Protein AF-D8PXX0-F1 (afdb_monomer_lite)

Secondary structure (DSSP, 8-state):
-----PPP---GGGSTTTTTTSHHHHHHHHHHHTT-HHHHTT-TTS-EEEEEEEETTEEEEPPGGGTTEEETTSEEEEEEE-----SSTT------EEEEEE-TT--HHHHHHHHHHHHHHHHHTTT-SEEEEEETTS--HHHHHT-SEEEEES----TTS--TTSPPPTT--EEEEEEEEEETTEEEEEEEEE-SSGGG-BTTSEEEEE-SSEEEEEE-TT--HHHHHHHHHHHHHHHHHTTT-SEEEEEETTSTTHHHHHHTT-TT--PBPPPP-----PPPEEEEEE-TTSS-EEEEESS-SGGG--TTSEEEEEETT-SSS-EEEEEE-TT--HHHHHHHHHHHHHHHHHHHHTT---TT--EEEEETT---HHHHHHHTTTTS------SS-SEEEEETTEEEEEEE--TTSEETTEE-HHHHHHHHHHHHHHHHTTSS--EEEEEEEEE-SPPPSSEEEEEEEEEEE-SS-EEEEEEEEETTEEEEEEEEEEE-----TTSS-SS--TTSPP----S-GGG---BPPPTTBGGGGTEEEEE-HHHHHTTSTT-TTS-BTTB-----EEEEEEEEES-TT----TTTHHHHHH----THHHH---TT--S---TTEE--EEEEEEEE-SPPPPTT-TTS-SSEEEEEEEEEEEETTEEEEEEEEEE-SS-TT-S---TTTTSS--EEEEEEEEEE-EEHHHHHHHHS-S---

Radius of gyration: 31.05 Å; chains: 1; bounding box: 73×117×64 Å

Foldseek 3Di:
DDDDDDPDDDPCCPDPCVQVLHPVVLVVLLVVLVVQPQNVVPPPVDAAKWKFWQAPLHTHTDDPVCPLEEELQTKMKMKGWHPDDDPDPPDPQTEIEIEIEHRPNYDPSRSVSSVSVSSSVCSNVVVRYWYKYAYPPQGFLVSLVSDLEREYEYDDNPDPPDDPPDDPDLQDWWKKWWDWDDDPQDTHIYIYTDPPALQPFAAQTKMWIRRRQEIEIEAHPNHDPVRVVVVVVVSVVSCVVVVNSHDYYYHYPVDPCNLVVQCVNPPPRDHHYDDDLDQPLDAKWKFWWDCPVVRTDTHTFPPLAPVRDDLQTKMWIAQQSAPRNGAIEIEHHVNYDSVCVVCVVVVVLVVQVVCVVVVRGDSRHMYIYHYPPNDDPVVNCSSVRVRNDPAPPDLWPPFPDDDPQWTKTKDFQAPLQDQAFFGQPLSPQLSQVRVQLNVCVPDQFNAWFKKKKFFPATDGRTMKMKIKGWDDDDPFKTWIWIFIDDPNDTGMIMITITGDPDDPPVPDDPDDDPPDDFQPADDALLPFDWDQDDPSRSNSVFKIWGWRVVLLCCLDPPHQQDDDPPDPRHFAHKTKGKIFGPDPPYFDDPSCVSVVQSPDLDDVLSVPPPPDDPDDSPPWKDKDWRMKMKGFDDADDDPPDQQFEGGMWMKMKGWHDDDQQKTKMKMWIKTHRYHRSDDDPDVCSRRVMDTGMMMITIIGIDTCVVVVVSSPDPDDD

pLDDT: mean 78.78, std 17.29, range [24.2, 98.25]

Organism: Schizophyllum commune (strain H4-8 / FGSC 9210) (NCBI:txid578458)

InterPro domains:
  IPR007122 Villin/Gelsolin [PR00597] (66-82)
  IPR007122 Villin/Gelsolin [PR00597] (189-209)
  IPR007122 Villin/Gelsolin [PR00597] (311-333)
  IPR007122 Villin/Gelsolin [PR00597] (340-359)
  IPR007122 Villin/Gelsolin [PTHR11977] (37-379)
  IPR007122 Villin/Gelsolin [SM00262] (47-150)
  IPR007122 Villin/Gelsolin [SM00262] (176-268)
  IPR007122 Villin/Gelsolin [SM00262] (285-386)
  IPR007123 Gelsolin-like domain [PF00626] (66-144)
  IPR007123 Gelsolin-like domain [PF00626] (191-255)
  IPR007123 Gelsolin-like domain [PF00626] (300-380)
  IPR029006 ADF-H/Gelsolin-like domain superfamily [G3DSA:3.40.20.10] (34-163)
  IPR029006 ADF-H/Gelsolin-like domain superfamily [G3DSA:3.40.20.10] (164-280)
  IPR029006 ADF-H/Gelsolin-like domain superfamily [G3DSA:3.40.20.10] (281-391)
  IPR029069 HotDog domain superfamily [SSF54637] (399-503)
  IPR042171 Acyl-CoA thioesterase, double hotdog domain [G3DSA:2.40.160.210] (392-676)
  IPR049449 Acyl-CoA thioesterase-like, N-terminal HotDog domain [PF13622] (414-491)
  IPR049450 Acyl-CoA thioesterase-like, C-terminal domain [PF20789] (565-672)

Structure (mmCIF, N/CA/C/O backbone):
data_AF-D8PXX0-F1
#
_entry.id   AF-D8PXX0-F1
#
loop_
_atom_site.group_PDB
_atom_site.id
_atom_site.type_symbol
_atom_site.label_atom_id
_atom_site.label_alt_id
_atom_site.label_comp_id
_atom_site.label_asym_id
_atom_site.label_entity_id
_atom_site.label_seq_id
_atom_site.pdbx_PDB_ins_code
_atom_site.Cartn_x
_atom_site.Cartn_y
_atom_site.Cartn_z
_atom_site.occupancy
_atom_site.B_iso_or_equiv
_atom_site.auth_seq_id
_atom_site.auth_comp_id
_atom_site.auth_asym_id
_atom_site.auth_atom_id
_atom_site.pdbx_PDB_model_num
ATOM 1 N N . MET A 1 1 ? -4.569 -72.230 -0.440 1.00 38.69 1 MET A N 1
ATOM 2 C CA . MET A 1 1 ? -4.266 -71.765 -1.808 1.00 38.69 1 MET A CA 1
ATOM 3 C C . MET A 1 1 ? -5.201 -70.610 -2.115 1.00 38.69 1 MET A C 1
ATOM 5 O O . MET A 1 1 ? -6.396 -70.842 -2.213 1.00 38.69 1 MET A O 1
ATOM 9 N N . ALA A 1 2 ? -4.685 -69.383 -2.169 1.00 35.41 2 ALA A N 1
ATOM 10 C CA . ALA A 1 2 ? -5.438 -68.205 -2.587 1.00 35.41 2 ALA A CA 1
ATOM 11 C C . ALA A 1 2 ? -4.809 -67.707 -3.891 1.00 35.41 2 ALA A C 1
ATOM 13 O O . ALA A 1 2 ? -3.604 -67.461 -3.944 1.00 35.41 2 ALA A O 1
ATOM 14 N N . HIS A 1 3 ? -5.609 -67.668 -4.952 1.00 39.12 3 HIS A N 1
ATOM 15 C CA . HIS A 1 3 ? -5.193 -67.239 -6.279 1.00 39.12 3 HIS A CA 1
ATOM 16 C C . HIS A 1 3 ? -4.904 -65.732 -6.278 1.00 39.12 3 HIS A C 1
ATOM 18 O O . HIS A 1 3 ? -5.802 -64.924 -6.067 1.00 39.12 3 HIS A O 1
ATOM 24 N N . LEU A 1 4 ? -3.651 -65.364 -6.548 1.00 39.22 4 LEU A N 1
ATOM 25 C CA . LEU A 1 4 ? -3.261 -64.021 -6.977 1.00 39.22 4 LEU A CA 1
ATOM 26 C C . LEU A 1 4 ? -3.678 -63.845 -8.444 1.00 39.22 4 LEU A C 1
ATOM 28 O O . LEU A 1 4 ? -2.918 -64.160 -9.359 1.00 39.22 4 LEU A O 1
ATOM 32 N N . THR A 1 5 ? -4.893 -63.365 -8.687 1.00 42.03 5 THR A N 1
ATOM 33 C CA . THR A 1 5 ? -5.262 -62.794 -9.987 1.00 42.03 5 THR A CA 1
ATOM 34 C C . THR A 1 5 ? -4.658 -61.398 -10.081 1.00 42.03 5 THR A C 1
ATOM 36 O O . THR A 1 5 ? -5.029 -60.513 -9.311 1.00 42.03 5 THR A O 1
ATOM 39 N N . LYS A 1 6 ? -3.707 -61.193 -11.003 1.00 36.94 6 LYS A N 1
ATOM 40 C CA . LYS A 1 6 ? -3.269 -59.842 -11.385 1.00 36.94 6 LYS A CA 1
ATOM 41 C C . LYS A 1 6 ? -4.502 -59.022 -11.811 1.00 36.94 6 LYS A C 1
ATOM 43 O O . LYS A 1 6 ? -5.355 -59.584 -12.502 1.00 36.94 6 LYS A O 1
ATOM 48 N N . PRO A 1 7 ? -4.611 -57.737 -11.429 1.00 38.84 7 PRO A N 1
ATOM 49 C CA . PRO A 1 7 ? -5.677 -56.875 -11.923 1.00 38.84 7 PRO A CA 1
ATOM 50 C C . PRO A 1 7 ? -5.617 -56.784 -13.453 1.00 38.84 7 PRO A C 1
ATOM 52 O O . PRO A 1 7 ? -4.538 -56.806 -14.047 1.00 38.84 7 PRO A O 1
ATOM 55 N N . GLN A 1 8 ? -6.794 -56.727 -14.072 1.00 38.38 8 GLN A N 1
ATOM 56 C CA . GLN A 1 8 ? -6.976 -56.617 -15.514 1.00 38.38 8 GLN A CA 1
ATOM 57 C C . GLN A 1 8 ? -6.279 -55.346 -16.021 1.00 38.38 8 GLN A C 1
ATOM 59 O O . GLN A 1 8 ? -6.606 -54.240 -15.595 1.00 38.38 8 GLN A O 1
ATOM 64 N N . THR A 1 9 ? -5.286 -55.499 -16.897 1.00 33.28 9 THR A N 1
ATOM 65 C CA . THR A 1 9 ? -4.641 -54.383 -17.594 1.00 33.28 9 THR A CA 1
ATOM 66 C C . THR A 1 9 ? -5.618 -53.833 -18.626 1.00 33.28 9 THR A C 1
ATOM 68 O O . THR A 1 9 ? -5.915 -54.499 -19.617 1.00 33.28 9 THR A O 1
ATOM 71 N N . TYR A 1 10 ? -6.145 -52.638 -18.374 1.00 35.22 10 TYR A N 1
ATOM 72 C CA . TYR A 1 10 ? -6.982 -51.913 -19.325 1.00 35.22 10 TYR A CA 1
ATOM 73 C C . TYR A 1 10 ? -6.098 -51.245 -20.382 1.00 35.22 10 TYR A C 1
ATOM 75 O O . TYR A 1 10 ? -5.099 -50.611 -20.042 1.00 35.22 10 TYR A O 1
ATOM 83 N N . ASN A 1 11 ? -6.467 -51.390 -21.656 1.00 38.22 11 ASN A N 1
ATOM 84 C CA . ASN A 1 11 ? -5.870 -50.620 -22.740 1.00 38.22 11 ASN A CA 1
ATOM 85 C C . ASN A 1 11 ? -6.427 -49.191 -22.667 1.00 38.22 11 ASN A C 1
ATOM 87 O O . ASN A 1 11 ? -7.603 -48.977 -22.953 1.00 38.22 11 ASN A O 1
ATOM 91 N N . ILE A 1 12 ? -5.622 -48.232 -22.205 1.00 34.69 12 ILE A N 1
ATOM 92 C CA . ILE A 1 12 ? -6.065 -46.847 -21.949 1.00 34.69 12 ILE A CA 1
ATOM 93 C C . ILE A 1 12 ? -6.589 -46.186 -23.237 1.00 34.69 12 ILE A C 1
ATOM 95 O O . ILE A 1 12 ? -7.520 -45.384 -23.163 1.00 34.69 12 ILE A O 1
ATOM 99 N N . GLU A 1 13 ? -6.075 -46.598 -24.402 1.00 38.06 13 GLU A N 1
ATOM 100 C CA . GLU A 1 13 ? -6.510 -46.146 -25.733 1.00 38.06 13 GLU A CA 1
ATOM 101 C C . GLU A 1 13 ? -7.987 -46.470 -26.042 1.00 38.06 13 GLU A C 1
ATOM 103 O O . GLU A 1 13 ? -8.615 -45.746 -26.809 1.00 38.06 13 GLU A O 1
ATOM 108 N N . ASP A 1 14 ? -8.570 -47.488 -25.392 1.00 34.97 14 ASP A N 1
ATOM 109 C CA . ASP A 1 14 ? -9.963 -47.930 -25.588 1.00 34.97 14 ASP A CA 1
ATOM 110 C C . ASP A 1 14 ? -10.932 -47.396 -24.510 1.00 34.97 14 ASP A C 1
ATOM 112 O O . ASP A 1 14 ? -12.106 -47.771 -24.463 1.00 34.97 14 ASP A O 1
ATOM 116 N N . THR A 1 15 ? -10.460 -46.534 -23.603 1.00 35.78 15 THR A N 1
ATOM 117 C CA . THR A 1 15 ? -11.290 -45.933 -22.546 1.00 35.78 15 THR A CA 1
ATOM 118 C C . THR A 1 15 ? -11.710 -44.510 -22.924 1.00 35.78 15 THR A C 1
ATOM 120 O O . THR A 1 15 ? -10.960 -43.793 -23.581 1.00 35.78 15 THR A O 1
ATOM 123 N N . ASN A 1 16 ? -12.859 -44.032 -22.423 1.00 35.59 16 ASN A N 1
ATOM 124 C CA . ASN A 1 16 ? -13.302 -42.625 -22.556 1.00 35.59 16 ASN A CA 1
ATOM 125 C C . ASN A 1 16 ? -12.314 -41.591 -21.952 1.00 35.59 16 ASN A C 1
ATOM 127 O O . ASN A 1 16 ? -12.587 -40.395 -21.960 1.00 35.59 16 ASN A O 1
ATOM 131 N N . ILE A 1 17 ? -11.178 -42.047 -21.414 1.00 34.69 17 ILE A N 1
ATOM 132 C CA . ILE A 1 17 ? -10.077 -41.264 -20.848 1.00 34.69 17 ILE A CA 1
ATOM 133 C C . ILE A 1 17 ? -9.012 -40.945 -21.920 1.00 34.69 17 ILE A C 1
ATOM 135 O O . ILE A 1 17 ? -8.215 -40.036 -21.723 1.00 34.69 17 ILE A O 1
ATOM 139 N N . ALA A 1 18 ? -9.014 -41.603 -23.089 1.00 31.05 18 ALA A N 1
ATOM 140 C CA . ALA A 1 18 ? -8.024 -41.374 -24.155 1.00 31.05 18 ALA A CA 1
ATOM 141 C C . ALA A 1 18 ? -7.993 -39.925 -24.692 1.00 31.05 18 ALA A C 1
ATOM 143 O O . ALA A 1 18 ? -7.019 -39.507 -25.313 1.00 31.05 18 ALA A O 1
ATOM 144 N N . LEU A 1 19 ? -9.054 -39.150 -24.443 1.00 39.75 19 LEU A N 1
ATOM 145 C CA . LEU A 1 19 ? -9.224 -37.774 -24.911 1.00 39.75 19 LEU A CA 1
ATOM 146 C C . LEU A 1 19 ? -9.184 -36.737 -23.779 1.00 39.75 19 LEU A C 1
ATOM 148 O O . LEU A 1 19 ? -9.484 -35.568 -24.029 1.00 39.75 19 LEU A O 1
ATOM 152 N N . LEU A 1 20 ? -8.796 -37.131 -22.559 1.00 34.72 20 LEU A N 1
ATOM 153 C CA . LEU A 1 20 ? -8.613 -36.204 -21.440 1.00 34.72 20 LEU A CA 1
ATOM 154 C C . LEU A 1 20 ? -7.550 -35.151 -21.804 1.00 34.72 20 LEU A C 1
ATOM 156 O O . LEU A 1 20 ? -6.435 -35.457 -22.225 1.00 34.72 20 LEU A O 1
ATOM 160 N N . GLY A 1 21 ? -7.938 -33.889 -21.704 1.00 43.34 21 GLY A N 1
ATOM 161 C CA . GLY A 1 21 ? -7.223 -32.691 -22.117 1.00 43.34 21 GLY A CA 1
ATOM 162 C C . GLY A 1 21 ? -7.563 -32.186 -23.525 1.00 43.34 21 GLY A C 1
ATOM 163 O O . GLY A 1 21 ? -7.328 -31.008 -23.794 1.00 43.34 21 GLY A O 1
ATOM 164 N N . SER A 1 22 ? -8.051 -33.027 -24.445 1.00 56.53 22 SER A N 1
ATOM 165 C CA . SER A 1 22 ? -8.224 -32.673 -25.870 1.00 56.53 22 SER A CA 1
ATOM 166 C C . SER A 1 22 ? -9.170 -31.486 -26.101 1.00 56.53 22 SER A C 1
ATOM 168 O O . SER A 1 22 ? -10.017 -31.189 -25.260 1.00 56.53 22 SER A O 1
ATOM 170 N N . ASP A 1 23 ? -9.089 -30.854 -27.278 1.00 60.53 23 ASP A N 1
ATOM 171 C CA . ASP A 1 23 ? -10.075 -29.841 -27.691 1.00 60.53 23 ASP A CA 1
ATOM 172 C C . ASP A 1 23 ? -11.503 -30.403 -27.649 1.00 60.53 23 ASP A C 1
ATOM 174 O O . ASP A 1 23 ? -12.447 -29.677 -27.362 1.00 60.53 23 ASP A O 1
ATOM 178 N N . LEU A 1 24 ? -11.669 -31.717 -27.856 1.00 56.19 24 LEU A N 1
ATOM 179 C CA . LEU A 1 24 ? -12.956 -32.382 -27.694 1.00 56.19 24 LEU A CA 1
ATOM 180 C C . LEU A 1 24 ? -13.424 -32.384 -26.234 1.00 56.19 24 LEU A C 1
ATOM 182 O O . LEU A 1 24 ? -14.591 -32.108 -25.994 1.00 56.19 24 LEU A O 1
ATOM 186 N N . GLU A 1 25 ? -12.554 -32.665 -25.261 1.00 65.44 25 GLU A N 1
ATOM 187 C CA . GLU A 1 25 ? -12.918 -32.589 -23.839 1.00 65.44 25 GLU A CA 1
ATOM 188 C C . GLU A 1 25 ? -13.224 -31.146 -23.422 1.00 65.44 25 GLU A C 1
ATOM 190 O O . GLU A 1 25 ? -14.206 -30.923 -22.720 1.00 65.44 25 GLU A O 1
ATOM 195 N N . LYS A 1 26 ? -12.444 -30.164 -23.898 1.00 65.94 26 LYS A N 1
ATOM 196 C CA . LYS A 1 26 ? -12.738 -28.741 -23.681 1.00 65.94 26 LYS A CA 1
ATOM 197 C C . LYS A 1 26 ? -14.111 -28.380 -24.240 1.00 65.94 26 LYS A C 1
ATOM 199 O O . LYS A 1 26 ? -14.942 -27.877 -23.501 1.00 65.94 26 LYS A O 1
ATOM 204 N N . ASN A 1 27 ? -14.393 -28.740 -25.492 1.00 66.12 27 ASN A N 1
ATOM 205 C CA . ASN A 1 27 ? -15.703 -28.525 -26.103 1.00 66.12 27 ASN A CA 1
ATOM 206 C C . ASN A 1 27 ? -16.810 -29.242 -25.316 1.00 66.12 27 ASN A C 1
ATOM 208 O O . ASN A 1 27 ? -17.888 -28.689 -25.143 1.00 66.12 27 ASN A O 1
ATOM 212 N N . VAL A 1 28 ? -16.572 -30.458 -24.812 1.00 69.00 28 VAL A N 1
ATOM 213 C CA . VAL A 1 28 ? -17.535 -31.180 -23.966 1.00 69.00 28 VAL A CA 1
ATOM 214 C C . VAL A 1 28 ? -17.762 -30.458 -22.636 1.00 69.00 28 VAL A C 1
ATOM 216 O O . VAL A 1 28 ? -18.910 -30.390 -22.208 1.00 69.00 28 VAL A O 1
ATOM 219 N N . ARG A 1 29 ? -16.722 -29.892 -22.006 1.00 75.00 29 ARG A N 1
ATOM 220 C CA . ARG A 1 29 ? -16.850 -29.063 -20.796 1.00 75.00 29 ARG A CA 1
ATOM 221 C C . ARG A 1 29 ? -17.573 -27.751 -21.073 1.00 75.00 29 ARG A C 1
ATOM 223 O O . ARG A 1 29 ? -18.457 -27.412 -20.302 1.00 75.00 29 ARG A O 1
ATOM 230 N N . GLU A 1 30 ? -17.281 -27.075 -22.181 1.00 72.44 30 GLU A N 1
ATOM 231 C CA . GLU A 1 30 ? -18.020 -25.886 -22.629 1.00 72.44 30 GLU A CA 1
ATOM 232 C C . GLU A 1 30 ? -19.511 -26.221 -22.798 1.00 72.44 30 GLU A C 1
ATOM 234 O O . GLU A 1 30 ? -20.361 -25.604 -22.164 1.00 72.44 30 GLU A O 1
ATOM 239 N N . HIS A 1 31 ? -19.835 -27.297 -23.525 1.00 68.94 31 HIS A N 1
ATOM 240 C CA . HIS A 1 31 ? -21.218 -27.764 -23.693 1.00 68.94 31 HIS A CA 1
ATOM 241 C C . HIS A 1 31 ? -21.864 -28.251 -22.384 1.00 68.94 31 HIS A C 1
ATOM 243 O O . HIS A 1 31 ? -23.093 -28.252 -22.275 1.00 68.94 31 HIS A O 1
ATOM 249 N N . ALA A 1 32 ? -21.079 -28.750 -21.425 1.00 70.12 32 ALA A N 1
ATOM 250 C CA . ALA A 1 32 ? -21.565 -29.117 -20.099 1.00 70.12 32 ALA A CA 1
ATOM 251 C C . ALA A 1 32 ? -21.874 -27.862 -19.271 1.00 70.12 32 ALA A C 1
ATOM 253 O O . ALA A 1 32 ? -22.941 -27.804 -18.666 1.00 70.12 32 ALA A O 1
ATOM 254 N N . GLY A 1 33 ? -21.010 -26.845 -19.331 1.00 65.75 33 GLY A N 1
ATOM 255 C CA . GLY A 1 33 ? -21.227 -25.526 -18.744 1.00 65.75 33 GLY A CA 1
ATOM 256 C C . GLY A 1 33 ? -22.468 -24.838 -19.317 1.00 65.75 33 GLY A C 1
ATOM 257 O O . GLY A 1 33 ? -23.312 -24.377 -18.557 1.00 65.75 33 GLY A O 1
ATOM 258 N N . ASP A 1 34 ? -22.679 -24.890 -20.634 1.00 72.38 34 ASP A N 1
ATOM 259 C CA . ASP A 1 34 ? -23.887 -24.350 -21.284 1.00 72.38 34 ASP A CA 1
ATOM 260 C C . ASP A 1 34 ? -25.191 -24.984 -20.766 1.00 72.38 34 ASP A C 1
ATOM 262 O O . ASP A 1 34 ? -26.270 -24.397 -20.859 1.00 72.38 34 ASP A O 1
ATOM 266 N N . LYS A 1 35 ? -25.104 -26.211 -20.240 1.00 75.69 35 LYS A N 1
ATOM 267 C CA . LYS A 1 35 ? -26.235 -26.973 -19.695 1.00 75.69 35 LYS A CA 1
ATOM 268 C C . LYS A 1 35 ? -26.319 -26.921 -18.174 1.00 75.69 35 LYS A C 1
ATOM 270 O O . LYS A 1 35 ? -27.300 -27.420 -17.620 1.00 75.69 35 LYS A O 1
ATOM 275 N N . GLU A 1 36 ? -25.321 -26.360 -17.502 1.00 82.12 36 GLU A N 1
ATOM 276 C CA . GLU A 1 36 ? -25.322 -26.224 -16.055 1.00 82.12 36 GLU A CA 1
ATOM 277 C C . GLU A 1 36 ? -26.351 -25.162 -15.652 1.00 82.12 36 GLU A C 1
ATOM 279 O O . GLU A 1 36 ? -26.351 -24.008 -16.104 1.00 82.12 36 GLU A O 1
ATOM 284 N N . LEU A 1 37 ? -27.274 -25.570 -14.785 1.00 81.44 37 LEU A N 1
ATOM 285 C CA . LEU A 1 37 ? -28.378 -24.719 -14.358 1.00 81.44 37 LEU A CA 1
ATOM 286 C C . LEU A 1 37 ? -27.857 -23.537 -13.538 1.00 81.44 37 LEU A C 1
ATOM 288 O O . LEU A 1 37 ? -28.399 -22.440 -13.637 1.00 81.44 37 LEU A O 1
ATOM 292 N N . ALA A 1 38 ? -26.777 -23.742 -12.780 1.00 83.50 38 ALA A N 1
ATOM 293 C CA . ALA A 1 38 ? -26.165 -22.695 -11.972 1.00 83.50 38 ALA A CA 1
ATOM 294 C C . ALA A 1 38 ? -25.613 -21.526 -12.810 1.00 83.50 38 ALA A C 1
ATOM 296 O O . ALA A 1 38 ? -25.727 -20.378 -12.380 1.00 83.50 38 ALA A O 1
ATOM 297 N N . TRP A 1 39 ? -25.054 -21.792 -13.998 1.00 85.94 39 TRP A N 1
ATOM 298 C CA . TRP A 1 39 ? -24.503 -20.755 -14.885 1.00 85.94 39 TRP A CA 1
ATOM 299 C C . TRP A 1 39 ? -25.610 -20.048 -15.665 1.00 85.94 39 TRP A C 1
ATOM 301 O O . TRP A 1 39 ? -25.701 -18.820 -15.644 1.00 85.94 39 TRP A O 1
ATOM 311 N N . SER A 1 40 ? -26.510 -20.824 -16.272 1.00 76.62 40 SER A N 1
ATOM 312 C CA . SER A 1 40 ? -27.629 -20.290 -17.059 1.00 76.62 40 SER A CA 1
ATOM 313 C C . SER A 1 40 ? -28.614 -19.457 -16.225 1.00 76.62 40 SER A C 1
ATOM 315 O O . SER A 1 40 ? -29.130 -18.449 -16.707 1.00 76.62 40 SER A O 1
ATOM 317 N N . ALA A 1 41 ? -28.842 -19.815 -14.957 1.00 74.62 41 ALA A N 1
ATOM 318 C CA . ALA A 1 41 ? -29.706 -19.053 -14.053 1.00 74.62 41 ALA A CA 1
ATOM 319 C C . ALA A 1 41 ? -29.063 -17.757 -13.521 1.00 74.62 41 ALA A C 1
ATOM 321 O O . ALA A 1 41 ? -29.770 -16.873 -13.038 1.00 74.62 41 ALA A O 1
ATOM 322 N N . ALA A 1 42 ? -27.737 -17.614 -13.606 1.00 70.31 42 ALA A N 1
ATOM 323 C CA . ALA A 1 42 ? -27.012 -16.544 -12.926 1.00 70.31 42 ALA A CA 1
ATOM 324 C C . ALA A 1 42 ? -26.985 -15.197 -13.667 1.00 70.31 42 ALA A C 1
ATOM 326 O O . ALA A 1 42 ? -26.428 -14.238 -13.123 1.00 70.31 42 ALA A O 1
ATOM 327 N N . ASN A 1 43 ? -27.591 -15.092 -14.858 1.00 72.44 43 ASN A N 1
ATOM 328 C CA . ASN A 1 43 ? -27.584 -13.888 -15.701 1.00 72.44 43 ASN A CA 1
ATOM 329 C C . ASN A 1 43 ? -26.171 -13.276 -15.785 1.00 72.44 43 ASN A C 1
ATOM 331 O O . ASN A 1 43 ? -25.896 -12.209 -15.221 1.00 72.44 43 ASN A O 1
ATOM 335 N N . LEU A 1 44 ? -25.253 -14.028 -16.402 1.00 76.06 44 LEU A N 1
ATOM 336 C CA . LEU A 1 44 ? -23.824 -13.700 -16.489 1.00 76.06 44 LEU A CA 1
ATOM 337 C C . LEU A 1 44 ? -23.533 -12.482 -17.388 1.00 76.06 44 LEU A C 1
ATOM 339 O O . LEU A 1 44 ? -22.418 -11.965 -17.368 1.00 76.06 44 LEU A O 1
ATOM 343 N N . ASP A 1 45 ? -24.549 -11.978 -18.095 1.00 71.00 45 ASP A N 1
ATOM 344 C CA . ASP A 1 45 ? -24.494 -10.756 -18.904 1.00 71.00 45 ASP A CA 1
ATOM 345 C C . ASP A 1 45 ? -24.507 -9.470 -18.052 1.00 71.00 45 ASP A C 1
ATOM 347 O O . ASP A 1 45 ? -24.177 -8.384 -18.536 1.00 71.00 45 ASP A O 1
ATOM 351 N N . GLU A 1 46 ? -24.879 -9.559 -16.767 1.00 78.25 46 GLU A N 1
ATOM 352 C CA . GLU A 1 46 ? -24.969 -8.403 -15.875 1.00 78.25 46 GLU A CA 1
ATOM 353 C C . GLU A 1 46 ? -23.795 -8.296 -14.888 1.00 78.25 46 GLU A C 1
ATOM 355 O O . GLU A 1 46 ? -23.589 -9.205 -14.070 1.00 78.25 46 GLU A O 1
ATOM 360 N N . PRO A 1 47 ? -23.100 -7.139 -14.852 1.00 83.19 47 PRO A N 1
ATOM 361 C CA . PRO A 1 47 ? -22.039 -6.873 -13.888 1.00 83.19 47 PRO A CA 1
ATOM 362 C C . PRO A 1 47 ? -22.460 -7.067 -12.433 1.00 83.19 47 PRO A C 1
ATOM 364 O O . PRO A 1 47 ? -23.519 -6.607 -12.001 1.00 83.19 47 PRO A O 1
ATOM 367 N N . GLY A 1 48 ? -21.587 -7.691 -11.647 1.00 87.25 48 GLY A N 1
ATOM 368 C CA . GLY A 1 48 ? -21.765 -7.889 -10.217 1.00 87.25 48 GLY A CA 1
ATOM 369 C C . GLY A 1 48 ? -20.991 -9.088 -9.681 1.00 87.25 48 GLY A C 1
ATOM 370 O O . GLY A 1 48 ? -20.077 -9.602 -10.315 1.00 87.25 48 GLY A O 1
ATOM 371 N N . ILE A 1 49 ? -21.377 -9.526 -8.485 1.00 92.00 49 ILE A N 1
ATOM 372 C CA . ILE A 1 49 ? -20.815 -10.707 -7.824 1.00 92.00 49 ILE A CA 1
ATOM 373 C C . ILE A 1 49 ? -21.841 -11.841 -7.907 1.00 92.00 49 ILE A C 1
ATOM 375 O O . ILE A 1 49 ? -23.044 -11.614 -7.717 1.00 92.00 49 ILE A O 1
ATOM 379 N N . ARG A 1 50 ? -21.375 -13.056 -8.185 1.00 93.69 50 ARG A N 1
ATOM 380 C CA . ARG A 1 50 ? -22.130 -14.308 -8.077 1.00 93.69 50 ARG A CA 1
ATOM 381 C C . ARG A 1 50 ? -21.347 -15.271 -7.199 1.00 93.69 50 ARG A C 1
ATOM 383 O O . ARG A 1 50 ? -20.128 -15.356 -7.323 1.00 93.69 50 ARG A O 1
ATOM 390 N N . ILE A 1 51 ? -22.038 -15.935 -6.282 1.00 95.62 51 ILE A N 1
ATOM 391 C CA . ILE A 1 51 ? -21.430 -16.887 -5.356 1.00 95.62 51 ILE A CA 1
ATOM 392 C C . ILE A 1 51 ? -22.247 -18.163 -5.402 1.00 95.62 51 ILE A C 1
ATOM 394 O O . ILE A 1 51 ? -23.473 -18.117 -5.315 1.00 95.62 51 ILE A O 1
ATOM 398 N N . TRP A 1 52 ? -21.557 -19.289 -5.481 1.00 96.06 52 TRP A N 1
ATOM 399 C CA . TRP A 1 52 ? -22.148 -20.606 -5.358 1.00 96.06 52 TRP A CA 1
ATOM 400 C C . TRP A 1 52 ? -21.417 -21.393 -4.285 1.00 96.06 52 TRP A C 1
ATOM 402 O O . TRP A 1 52 ? -20.197 -21.298 -4.150 1.00 96.06 52 TRP A O 1
ATOM 412 N N . ARG A 1 53 ? -22.173 -22.172 -3.523 1.00 95.25 53 ARG A N 1
ATOM 413 C CA . ARG A 1 53 ? -21.660 -23.153 -2.578 1.00 95.25 53 ARG A CA 1
ATOM 414 C C . ARG A 1 53 ? -21.671 -24.528 -3.234 1.00 95.25 53 ARG A C 1
ATOM 416 O O . ARG A 1 53 ? -22.606 -24.859 -3.960 1.00 95.25 53 ARG A O 1
ATOM 423 N N . ILE A 1 54 ? -20.647 -25.327 -2.960 1.00 91.56 54 ILE A N 1
ATOM 424 C CA . ILE A 1 54 ? -20.641 -26.734 -3.345 1.00 91.56 54 ILE A CA 1
ATOM 425 C C . ILE A 1 54 ? -21.395 -27.548 -2.298 1.00 91.56 54 ILE A C 1
ATOM 427 O O . ILE A 1 54 ? -21.054 -27.516 -1.121 1.00 91.56 54 ILE A O 1
ATOM 431 N N . GLU A 1 55 ? -22.408 -28.288 -2.738 1.00 89.19 55 GLU A N 1
ATOM 432 C CA . GLU A 1 55 ? -23.199 -29.177 -1.890 1.00 89.19 55 GLU A CA 1
ATOM 433 C C . GLU A 1 55 ? -23.310 -30.545 -2.560 1.00 89.19 55 GLU A C 1
ATOM 435 O O . GLU A 1 55 ? -23.997 -30.695 -3.568 1.00 89.19 55 GLU A O 1
ATOM 440 N N . GLN A 1 56 ? -22.630 -31.561 -2.018 1.00 82.38 56 GLN A N 1
ATOM 441 C CA . GLN A 1 56 ? -22.688 -32.937 -2.539 1.00 82.38 56 GLN A CA 1
ATOM 442 C C . GLN A 1 56 ? -22.466 -33.020 -4.064 1.00 82.38 56 GLN A C 1
ATOM 444 O O . GLN A 1 56 ? -23.310 -33.552 -4.785 1.00 82.38 56 GLN A O 1
ATOM 449 N N . PHE A 1 57 ? -21.356 -32.466 -4.562 1.00 79.06 57 PHE A N 1
ATOM 450 C CA . PHE A 1 57 ? -21.020 -32.346 -5.993 1.00 79.06 57 PHE A CA 1
ATOM 451 C C . PHE A 1 57 ? -21.894 -31.387 -6.829 1.00 79.06 57 PHE A C 1
ATOM 453 O O . PHE A 1 57 ? -21.637 -31.230 -8.023 1.00 79.06 57 PHE A O 1
ATOM 460 N N . HIS A 1 58 ? -22.889 -30.718 -6.240 1.00 85.94 58 HIS A N 1
ATOM 461 C CA . HIS A 1 58 ? -23.746 -29.758 -6.941 1.00 85.94 58 HIS A CA 1
ATOM 462 C C . HIS A 1 58 ? -23.310 -28.316 -6.678 1.00 85.94 58 HIS A C 1
ATOM 464 O O . HIS A 1 58 ? -22.855 -27.979 -5.585 1.00 85.94 58 HIS A O 1
ATOM 470 N N . VAL A 1 59 ? -23.485 -27.458 -7.684 1.00 92.12 59 VAL A N 1
ATOM 471 C CA . VAL A 1 59 ? -23.241 -26.015 -7.595 1.00 92.12 59 VAL A CA 1
ATOM 472 C C . VAL A 1 59 ? -24.555 -25.330 -7.219 1.00 92.12 59 VAL A C 1
ATOM 474 O O . VAL A 1 59 ? -25.476 -25.258 -8.029 1.00 92.12 59 VAL A O 1
ATOM 477 N N . VAL A 1 60 ? -24.663 -24.847 -5.981 1.00 92.44 60 VAL A N 1
ATOM 478 C CA . VAL A 1 60 ? -25.892 -24.250 -5.433 1.00 92.44 60 VAL A CA 1
ATOM 479 C C . VAL A 1 60 ? -25.699 -22.749 -5.250 1.00 92.44 60 VAL A C 1
ATOM 481 O O . VAL A 1 60 ? -24.705 -22.320 -4.671 1.00 92.44 60 VAL A O 1
ATOM 484 N N . GLU A 1 61 ? -26.633 -21.926 -5.737 1.00 92.94 61 GLU A N 1
ATOM 485 C CA . GLU A 1 61 ? -26.556 -20.467 -5.575 1.00 92.94 61 GLU A CA 1
ATOM 486 C C . GLU A 1 61 ? -26.527 -20.080 -4.090 1.00 92.94 61 GLU A C 1
ATOM 488 O O . GLU A 1 61 ? -27.341 -20.533 -3.281 1.00 92.94 61 GLU A O 1
ATOM 493 N N . TRP A 1 62 ? -25.577 -19.222 -3.725 1.00 93.75 62 TRP A N 1
ATOM 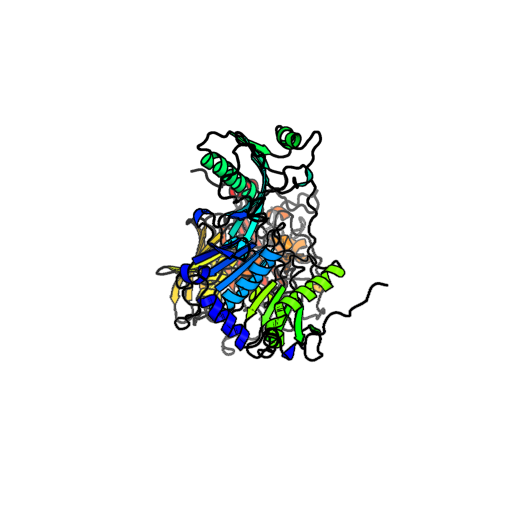494 C CA . TRP A 1 62 ? -25.478 -18.706 -2.371 1.00 93.75 62 TRP A CA 1
ATOM 495 C C . TRP A 1 62 ? -26.469 -17.551 -2.173 1.00 93.75 62 TRP A C 1
ATOM 497 O O . TRP A 1 62 ? -26.520 -16.652 -3.014 1.00 93.75 62 TRP A O 1
ATOM 507 N N . PRO A 1 63 ? -27.243 -17.506 -1.073 1.00 92.12 63 PRO A N 1
ATOM 508 C CA . PRO A 1 63 ? -28.204 -16.428 -0.856 1.00 92.12 63 PRO A CA 1
ATOM 509 C C . PRO A 1 63 ? -27.533 -15.049 -0.849 1.00 92.12 63 PRO A C 1
ATOM 511 O O . PRO A 1 63 ? -26.533 -14.839 -0.154 1.00 92.12 63 PRO A O 1
ATOM 514 N N . LYS A 1 64 ? -28.099 -14.085 -1.584 1.00 90.56 64 LYS A N 1
ATOM 515 C CA . LYS A 1 64 ? -27.522 -12.737 -1.750 1.00 90.56 64 LYS A CA 1
ATOM 516 C C . LYS A 1 64 ? -27.380 -11.989 -0.426 1.00 90.56 64 LYS A C 1
ATOM 518 O O . LYS A 1 64 ? -26.423 -11.245 -0.234 1.00 90.56 64 LYS A O 1
ATOM 523 N N . GLU A 1 65 ? -28.283 -12.236 0.518 1.00 89.31 65 GLU A N 1
ATOM 524 C CA . GLU A 1 65 ? -28.263 -11.674 1.873 1.00 89.31 65 GLU A CA 1
ATOM 525 C C . GLU A 1 65 ? -27.068 -12.185 2.693 1.00 89.31 65 GLU A C 1
ATOM 527 O O . GLU A 1 65 ? -26.676 -11.566 3.681 1.00 89.31 65 GLU A O 1
ATOM 532 N N . ARG A 1 66 ? -26.480 -13.315 2.280 1.00 89.88 66 ARG A N 1
ATOM 533 C CA . ARG A 1 66 ? -25.336 -13.968 2.924 1.00 89.88 66 ARG A CA 1
ATOM 534 C C . ARG A 1 66 ? -24.014 -13.720 2.205 1.00 89.88 66 ARG A C 1
ATOM 536 O O . ARG A 1 66 ? -22.999 -14.296 2.601 1.00 89.88 66 ARG A O 1
ATOM 543 N N . TYR A 1 67 ? -23.985 -12.880 1.172 1.00 94.19 67 TYR A N 1
ATOM 544 C CA . TYR A 1 67 ? -22.743 -12.543 0.480 1.00 94.19 67 TYR A CA 1
ATOM 545 C C . TYR A 1 67 ? -21.710 -11.967 1.452 1.00 94.19 67 TYR A C 1
ATOM 547 O O . TYR A 1 67 ? -22.007 -11.101 2.275 1.00 94.19 67 TYR A O 1
ATOM 555 N N . GLY A 1 68 ? -20.485 -12.485 1.364 1.00 92.12 68 GLY A N 1
ATOM 556 C CA . GLY A 1 68 ? -19.410 -12.184 2.306 1.00 92.12 68 GLY A CA 1
ATOM 557 C C . GLY A 1 68 ? -19.427 -13.035 3.574 1.00 92.12 68 GLY A C 1
ATOM 558 O O . GLY A 1 68 ? -18.568 -12.827 4.419 1.00 92.12 68 GLY A O 1
ATOM 559 N N . SER A 1 69 ? -20.366 -13.976 3.728 1.00 93.75 69 SER A N 1
ATOM 560 C CA . SER A 1 69 ? -20.367 -14.971 4.808 1.00 93.75 69 SER A CA 1
ATOM 561 C C . SER A 1 69 ? -20.143 -16.373 4.246 1.00 93.75 69 SER A C 1
ATOM 563 O O . SER A 1 69 ? -20.903 -16.805 3.382 1.00 93.75 69 SER A O 1
ATOM 565 N N . PHE A 1 70 ? -19.147 -17.083 4.767 1.00 95.00 70 PHE A N 1
ATOM 566 C CA . PHE A 1 70 ? -18.706 -18.399 4.300 1.00 95.00 70 PHE A CA 1
ATOM 567 C C . PHE A 1 70 ? -18.590 -19.373 5.474 1.00 95.00 70 PHE A C 1
ATOM 569 O O . PHE A 1 70 ? -18.403 -18.944 6.612 1.00 95.00 70 PHE A O 1
ATOM 576 N N . TYR A 1 71 ? -18.699 -20.670 5.208 1.00 92.88 71 TYR A N 1
ATOM 577 C CA . TYR A 1 71 ? -18.479 -21.730 6.190 1.00 92.88 71 TYR A CA 1
ATOM 578 C C . TYR A 1 71 ? -17.114 -22.388 5.989 1.00 92.88 71 TYR A C 1
ATOM 580 O O . TYR A 1 71 ? -16.758 -22.734 4.868 1.00 92.88 71 TYR A O 1
ATOM 588 N N . ASP A 1 72 ? -16.361 -22.579 7.071 1.00 89.69 72 ASP A N 1
ATOM 589 C CA . ASP A 1 72 ? -15.024 -23.184 7.041 1.00 89.69 72 ASP A CA 1
ATOM 590 C C . ASP A 1 72 ? -15.014 -24.658 6.613 1.00 89.69 72 ASP A C 1
ATOM 592 O O . ASP A 1 72 ? -13.973 -25.161 6.201 1.00 89.69 72 ASP A O 1
ATOM 596 N N . GLY A 1 73 ? -16.150 -25.348 6.699 1.00 87.50 73 GLY A N 1
ATOM 597 C CA . GLY A 1 73 ? -16.343 -26.726 6.265 1.00 87.50 73 GLY A CA 1
ATOM 598 C C . GLY A 1 73 ? -16.800 -26.885 4.819 1.00 87.50 73 GLY A C 1
ATOM 599 O O . GLY A 1 73 ? -16.958 -28.019 4.393 1.00 87.50 73 GLY A O 1
ATOM 600 N N . ASP A 1 74 ? -16.995 -25.793 4.074 1.00 89.81 74 ASP A N 1
ATOM 601 C CA . ASP A 1 74 ? -17.544 -25.820 2.714 1.00 89.81 74 ASP A CA 1
ATOM 602 C C . ASP A 1 74 ? -16.539 -25.254 1.689 1.00 89.81 74 ASP A C 1
ATOM 604 O O . ASP A 1 74 ? -15.567 -24.569 2.027 1.00 89.81 74 ASP A O 1
ATOM 608 N N . SER A 1 75 ? -16.804 -25.510 0.405 1.00 91.00 75 SER A N 1
ATOM 609 C CA . SER A 1 75 ? -16.105 -24.886 -0.726 1.00 91.00 75 SER A CA 1
ATOM 610 C C . SER A 1 75 ? -17.057 -24.007 -1.537 1.00 91.00 75 SER A C 1
ATOM 612 O O . SER A 1 75 ? -18.239 -24.324 -1.691 1.00 91.00 75 SER A O 1
ATOM 614 N N . TYR A 1 76 ? -16.543 -22.903 -2.079 1.00 96.38 76 TYR A N 1
ATOM 615 C CA . TYR A 1 76 ? -17.340 -21.907 -2.799 1.00 96.38 76 TYR A CA 1
ATOM 616 C C . TYR A 1 76 ? -16.692 -21.507 -4.121 1.00 96.38 76 TYR A C 1
ATOM 618 O O . TYR A 1 76 ? -15.470 -21.447 -4.219 1.00 96.38 76 TYR A O 1
ATOM 626 N N . ILE A 1 77 ? -17.516 -21.164 -5.109 1.00 97.00 77 ILE A N 1
ATOM 627 C CA . ILE A 1 77 ? -17.111 -20.510 -6.359 1.00 97.00 77 ILE A CA 1
ATOM 628 C C . ILE A 1 77 ? -17.624 -19.072 -6.311 1.00 97.00 77 ILE A C 1
ATOM 630 O O . ILE A 1 77 ? -18.792 -18.841 -6.002 1.00 97.00 77 ILE A O 1
ATOM 634 N N . ILE A 1 78 ? -16.761 -18.101 -6.593 1.00 96.94 78 ILE A N 1
ATOM 635 C CA . ILE A 1 78 ? -17.080 -16.673 -6.591 1.00 96.94 78 ILE A CA 1
ATOM 636 C C . ILE A 1 78 ? -16.665 -16.092 -7.936 1.00 96.94 78 ILE A C 1
ATOM 638 O O . ILE A 1 78 ? -15.480 -16.010 -8.239 1.00 96.94 78 ILE A O 1
ATOM 642 N N . LEU A 1 79 ? -17.637 -15.642 -8.720 1.00 94.56 79 LEU A N 1
ATOM 643 C CA . LEU A 1 79 ? -17.395 -14.883 -9.939 1.00 94.56 79 LEU A CA 1
ATOM 644 C C . LEU A 1 79 ? -17.650 -13.406 -9.652 1.00 94.56 79 LEU A C 1
ATOM 646 O O . LEU A 1 79 ? -18.759 -13.013 -9.283 1.00 94.56 79 LEU A O 1
ATOM 650 N N . HIS A 1 80 ? -16.631 -12.580 -9.844 1.00 91.38 80 HIS A N 1
ATOM 651 C CA . HIS A 1 80 ? -16.759 -11.135 -9.841 1.00 91.38 80 HIS A CA 1
ATOM 652 C C . HIS A 1 80 ? -16.594 -10.608 -11.265 1.00 91.38 80 HIS A C 1
ATOM 654 O O . HIS A 1 80 ? -15.554 -10.756 -11.904 1.00 91.38 80 HIS A O 1
ATOM 660 N N . TYR A 1 81 ? -17.655 -9.973 -11.747 1.00 83.06 81 TYR A N 1
ATOM 661 C CA . TYR A 1 81 ? -17.721 -9.320 -13.041 1.00 83.06 81 TYR A CA 1
ATOM 662 C C . TYR A 1 81 ? -17.866 -7.801 -12.824 1.00 83.06 81 TYR A C 1
ATOM 664 O O . TYR A 1 81 ? -18.979 -7.301 -12.624 1.00 83.06 81 TYR A O 1
ATOM 672 N N . PRO A 1 82 ? -16.762 -7.033 -12.793 1.00 67.19 82 PRO A N 1
ATOM 673 C CA . PRO A 1 82 ? -16.815 -5.586 -12.629 1.00 67.19 82 PRO A CA 1
ATOM 674 C C . PRO A 1 82 ? -17.451 -4.892 -13.841 1.00 67.19 82 PRO A C 1
ATOM 676 O O . PRO A 1 82 ? -17.156 -5.194 -14.994 1.00 67.19 82 PRO A O 1
ATOM 679 N N . LYS A 1 83 ? -18.277 -3.869 -13.584 1.00 51.34 83 LYS A N 1
ATOM 680 C CA . LYS A 1 83 ? -18.770 -2.950 -14.622 1.00 51.34 83 LYS A CA 1
ATOM 681 C C . LYS A 1 83 ? -17.668 -1.949 -14.970 1.00 51.34 83 LYS A C 1
ATOM 683 O O . LYS A 1 83 ? -17.635 -0.858 -14.403 1.00 51.34 83 LYS A O 1
ATOM 688 N N . THR A 1 84 ? -16.740 -2.293 -15.854 1.00 46.12 84 THR A N 1
ATOM 689 C CA . THR A 1 84 ? -15.690 -1.354 -16.277 1.00 46.12 84 THR A CA 1
ATOM 690 C C . THR A 1 84 ? -16.148 -0.490 -17.451 1.00 46.12 84 THR A C 1
ATOM 692 O O . THR A 1 84 ? -16.378 -0.961 -18.561 1.00 46.12 84 THR A O 1
ATOM 695 N N . TYR A 1 85 ? -16.213 0.825 -17.219 1.00 37.56 85 TYR A N 1
ATOM 696 C CA . TYR A 1 85 ? -16.037 1.810 -18.282 1.00 37.56 85 TYR A CA 1
ATOM 697 C C . TYR A 1 85 ? -14.536 1.896 -18.612 1.00 37.56 85 TYR A C 1
ATOM 699 O O . TYR A 1 85 ? -13.756 2.420 -17.826 1.00 37.56 85 TYR A O 1
ATOM 707 N N . LYS A 1 86 ? -14.179 1.319 -19.766 1.00 36.88 86 LYS A N 1
ATOM 708 C CA . LYS A 1 86 ? -13.110 1.661 -20.728 1.00 36.88 86 LYS A CA 1
ATOM 709 C C . LYS A 1 86 ? -11.747 2.183 -20.208 1.00 36.88 86 LYS A C 1
ATOM 711 O O . LYS A 1 86 ? -11.632 3.333 -19.798 1.00 36.88 86 LYS A O 1
ATOM 716 N N . LYS A 1 87 ? -10.678 1.393 -20.441 1.00 37.50 87 LYS A N 1
ATOM 717 C CA . LYS A 1 87 ? -9.264 1.853 -20.518 1.00 37.50 87 LYS A CA 1
ATOM 718 C C . LYS A 1 87 ? -8.957 2.616 -21.831 1.00 37.50 87 LYS A C 1
ATOM 720 O O . LYS A 1 87 ? -7.985 3.362 -21.880 1.00 37.50 87 LYS A O 1
ATOM 725 N N . THR A 1 88 ? -9.806 2.511 -22.862 1.00 35.50 88 THR A N 1
ATOM 726 C CA . THR A 1 88 ? -9.769 3.310 -24.108 1.00 35.50 88 THR A CA 1
ATOM 727 C C . THR A 1 88 ? -11.181 3.450 -24.710 1.00 35.50 88 THR A C 1
ATOM 729 O O . THR A 1 88 ? -12.003 2.552 -24.522 1.00 35.50 88 THR A O 1
ATOM 732 N N . PRO A 1 89 ? -11.502 4.530 -25.458 1.00 37.44 89 PRO A N 1
ATOM 733 C CA . PRO A 1 89 ? -12.813 4.726 -26.095 1.00 37.44 89 PRO A CA 1
ATOM 734 C C . PRO A 1 89 ? -13.272 3.577 -27.012 1.00 37.44 89 PRO A C 1
ATOM 736 O O . PRO A 1 89 ? -14.469 3.471 -27.281 1.00 37.44 89 PRO A O 1
ATOM 739 N N . GLU A 1 90 ? -12.359 2.700 -27.441 1.00 39.66 90 GLU A N 1
ATOM 740 C CA . GLU A 1 90 ? -12.575 1.710 -28.503 1.00 39.66 90 GLU A CA 1
ATOM 741 C C . GLU A 1 90 ? -12.454 0.228 -28.085 1.00 39.66 90 GLU A C 1
ATOM 743 O O . GLU A 1 90 ? -12.798 -0.616 -28.905 1.00 39.66 90 GLU A O 1
ATOM 748 N N . SER A 1 91 ? -12.044 -0.140 -26.856 1.00 42.34 91 SER A N 1
ATOM 749 C CA . SER A 1 91 ? -12.013 -1.562 -26.438 1.00 42.34 91 SER A CA 1
ATOM 750 C C . SER A 1 91 ? -13.074 -1.904 -25.385 1.00 42.34 91 SER A C 1
ATOM 752 O O . SER A 1 91 ? -12.991 -1.480 -24.230 1.00 42.34 91 SER A O 1
ATOM 754 N N . GLU A 1 92 ? -14.056 -2.720 -25.764 1.00 43.88 92 GLU A N 1
ATOM 755 C CA . GLU A 1 92 ? -14.944 -3.438 -24.839 1.00 43.88 92 GLU A CA 1
ATOM 756 C C . GLU A 1 92 ? -14.219 -4.681 -24.299 1.00 43.88 92 GLU A C 1
ATOM 758 O O . GLU A 1 92 ? -14.475 -5.799 -24.728 1.00 43.88 92 GLU A O 1
ATOM 763 N N . SER A 1 93 ? -13.250 -4.505 -23.397 1.00 51.47 93 SER A N 1
ATOM 764 C CA . SER A 1 93 ? -12.612 -5.647 -22.730 1.00 51.47 93 SER A CA 1
ATOM 765 C C . SER A 1 93 ? -13.355 -5.953 -21.431 1.00 51.47 93 SER A C 1
ATOM 767 O O . SER A 1 93 ? -13.210 -5.233 -20.438 1.00 51.47 93 SER A O 1
ATOM 769 N N . VAL A 1 94 ? -14.173 -7.001 -21.450 1.00 61.72 94 VAL A N 1
ATOM 770 C CA . VAL A 1 94 ? -14.768 -7.584 -20.248 1.00 61.72 94 VAL A CA 1
ATOM 771 C C . VAL A 1 94 ? -13.680 -8.335 -19.475 1.00 61.72 94 VAL A C 1
ATOM 773 O O . VAL A 1 94 ? -12.982 -9.161 -20.052 1.00 61.72 94 VAL A O 1
ATOM 776 N N . SER A 1 95 ? -13.523 -8.049 -18.181 1.00 72.31 95 SER A N 1
ATOM 777 C CA . SER A 1 95 ? -12.612 -8.780 -17.290 1.00 72.31 95 SER A CA 1
ATOM 778 C C . SER A 1 95 ? -13.422 -9.531 -16.240 1.00 72.31 95 SER A C 1
ATOM 780 O O . SER A 1 95 ? -14.289 -8.920 -15.615 1.00 72.31 95 SER A O 1
ATOM 782 N N . TYR A 1 96 ? -13.113 -10.803 -16.010 1.00 86.69 96 TYR A N 1
ATOM 783 C CA . TYR A 1 96 ? -13.721 -11.616 -14.957 1.00 86.69 96 TYR A CA 1
ATOM 784 C C . TYR A 1 96 ? -12.657 -12.016 -13.934 1.00 86.69 96 TYR A C 1
ATOM 786 O O . TYR A 1 96 ? -11.576 -12.463 -14.313 1.00 86.69 96 TYR A O 1
ATOM 794 N N . ASP A 1 97 ? -12.974 -11.896 -12.648 1.00 92.31 97 ASP A N 1
ATOM 795 C CA . ASP A 1 97 ? -12.206 -12.535 -11.582 1.00 92.31 97 ASP A CA 1
ATOM 796 C C . ASP A 1 97 ? -12.996 -13.759 -11.105 1.00 92.31 97 ASP A C 1
ATOM 798 O O . ASP A 1 97 ? -14.137 -13.631 -10.649 1.00 92.31 97 ASP A O 1
ATOM 802 N N . LEU A 1 98 ? -12.415 -14.948 -11.224 1.00 94.31 98 LEU A N 1
ATOM 803 C CA . LEU A 1 98 ? -13.059 -16.204 -10.861 1.00 94.31 98 LEU A CA 1
ATOM 804 C C . LEU A 1 98 ? -12.285 -16.884 -9.734 1.00 94.31 98 LEU A C 1
ATOM 806 O O . LEU A 1 98 ? -11.186 -17.390 -9.927 1.00 94.31 98 LEU A O 1
ATOM 810 N N . HIS A 1 99 ? -12.865 -16.906 -8.544 1.00 95.75 99 HIS A N 1
ATOM 811 C CA . HIS A 1 99 ? -12.263 -17.500 -7.361 1.00 95.75 99 HIS A CA 1
ATOM 812 C C . HIS A 1 99 ? -12.936 -18.825 -7.036 1.00 95.75 99 HIS A C 1
ATOM 814 O O . HIS A 1 99 ? -14.157 -18.946 -7.128 1.00 95.75 99 HIS A O 1
ATOM 820 N N . PHE A 1 100 ? -12.158 -19.779 -6.540 1.00 93.81 100 PHE A N 1
ATOM 821 C CA . PHE A 1 100 ? -12.693 -20.860 -5.727 1.00 93.81 100 PHE A CA 1
ATOM 822 C C . PHE A 1 100 ? -12.046 -20.811 -4.354 1.00 93.81 100 PHE A C 1
ATOM 824 O O . PHE A 1 100 ? -10.821 -20.859 -4.223 1.00 93.81 100 PHE A O 1
ATOM 831 N N . TRP A 1 101 ? -12.884 -20.660 -3.336 1.00 96.00 101 TRP A N 1
ATOM 832 C CA . TRP A 1 101 ? -12.467 -20.553 -1.950 1.00 96.00 101 TRP A CA 1
ATOM 833 C C . TRP A 1 101 ? -12.662 -21.890 -1.250 1.00 96.00 101 TRP A C 1
ATOM 835 O O . TRP A 1 101 ? -13.733 -22.496 -1.333 1.00 96.00 101 TRP A O 1
ATOM 845 N N . LEU A 1 102 ? -11.608 -22.343 -0.578 1.00 89.25 102 LEU A N 1
ATOM 846 C CA . LEU A 1 102 ? -11.551 -23.609 0.136 1.00 89.25 102 LEU A CA 1
ATOM 847 C C . LEU A 1 102 ? -11.504 -23.337 1.638 1.00 89.25 102 LEU A C 1
ATOM 849 O O . LEU A 1 102 ? -10.517 -22.789 2.147 1.00 89.25 102 LEU A O 1
ATOM 853 N N . GLY A 1 103 ? -12.561 -23.745 2.339 1.00 87.62 103 GLY A N 1
ATOM 854 C CA . GLY A 1 103 ? -12.598 -23.715 3.791 1.00 87.62 103 GLY A CA 1
ATOM 855 C C . GLY A 1 103 ? -11.555 -24.650 4.402 1.00 87.62 103 GLY A C 1
ATOM 856 O O . GLY A 1 103 ? -11.194 -25.678 3.831 1.00 87.62 103 GLY A O 1
ATOM 857 N N . SER A 1 104 ? -11.048 -24.297 5.581 1.00 86.56 104 SER A N 1
ATOM 858 C CA . SER A 1 104 ? -10.013 -25.077 6.282 1.00 86.56 104 SER A CA 1
ATOM 859 C C . SER A 1 104 ? -10.443 -26.505 6.652 1.00 86.56 104 SER A C 1
ATOM 861 O O . SER A 1 104 ? -9.589 -27.375 6.820 1.00 86.56 104 SER A O 1
ATOM 863 N N . ASN A 1 105 ? -11.752 -26.748 6.743 1.00 83.94 105 ASN A N 1
ATOM 864 C CA . ASN A 1 105 ? -12.382 -28.017 7.092 1.00 83.94 105 ASN A CA 1
ATOM 865 C C . ASN A 1 105 ? -13.192 -28.626 5.927 1.00 83.94 105 ASN A C 1
ATOM 867 O O . ASN A 1 105 ? -13.948 -29.569 6.159 1.00 83.94 105 ASN A O 1
ATOM 871 N N . THR A 1 106 ? -13.068 -28.101 4.698 1.00 84.31 106 THR A N 1
ATOM 872 C CA . THR A 1 106 ? -13.798 -28.633 3.532 1.00 84.31 106 THR A CA 1
ATOM 873 C C . THR A 1 106 ? -13.349 -30.044 3.162 1.00 84.31 106 THR A C 1
ATOM 875 O O . THR A 1 106 ? -12.188 -30.426 3.346 1.00 84.31 106 THR A O 1
ATOM 878 N N . THR A 1 107 ? -14.277 -30.837 2.631 1.00 79.06 107 THR A N 1
ATOM 879 C CA . THR A 1 107 ? -13.993 -32.208 2.200 1.00 79.06 107 THR A CA 1
ATOM 880 C C . THR A 1 107 ? -13.239 -32.252 0.866 1.00 79.06 107 THR A C 1
ATOM 882 O O . THR A 1 107 ? -13.252 -31.311 0.069 1.00 79.06 107 THR A O 1
ATOM 885 N N . GLN A 1 108 ? -12.535 -33.360 0.604 1.00 73.81 108 GLN A N 1
ATOM 886 C CA . GLN A 1 108 ? -11.738 -33.510 -0.618 1.00 73.81 108 GLN A CA 1
ATOM 887 C C . GLN A 1 108 ? -12.610 -33.487 -1.881 1.00 73.81 108 GLN A C 1
ATOM 889 O O . GLN A 1 108 ? -12.194 -32.949 -2.908 1.00 73.81 108 GLN A O 1
ATOM 894 N N . ASP A 1 109 ? -13.803 -34.072 -1.815 1.00 77.06 109 ASP A N 1
ATOM 895 C CA . ASP A 1 109 ? -14.768 -34.079 -2.905 1.00 77.06 109 ASP A CA 1
ATOM 896 C C . ASP A 1 109 ? -15.343 -32.689 -3.188 1.00 77.06 109 ASP A C 1
ATOM 898 O O . ASP A 1 109 ? -15.421 -32.303 -4.355 1.00 77.06 109 ASP A O 1
ATOM 902 N N . GLU A 1 110 ? -15.660 -31.897 -2.162 1.00 79.06 110 GLU A N 1
ATOM 903 C CA . GLU A 1 110 ? -16.100 -30.507 -2.337 1.00 79.06 110 GLU A CA 1
ATOM 904 C C . GLU A 1 110 ? -15.002 -29.635 -2.946 1.00 79.06 110 GLU A C 1
ATOM 906 O O . GLU A 1 110 ? -15.252 -28.937 -3.929 1.00 79.06 110 GLU A O 1
ATOM 911 N N . ALA A 1 111 ? -13.774 -29.723 -2.426 1.00 78.38 111 ALA A N 1
ATOM 912 C CA . ALA A 1 111 ? -12.635 -28.983 -2.963 1.00 78.38 111 ALA A CA 1
ATOM 913 C C . ALA A 1 111 ? -12.331 -29.376 -4.419 1.00 78.38 111 ALA A C 1
ATOM 915 O O . ALA A 1 111 ? -12.063 -28.515 -5.262 1.00 78.38 111 ALA A O 1
ATOM 916 N N . GLY A 1 112 ? -12.396 -30.677 -4.728 1.00 78.19 112 GLY A N 1
ATOM 917 C CA . GLY A 1 112 ? -12.229 -31.196 -6.084 1.00 78.19 112 GLY A CA 1
ATOM 918 C C . GLY A 1 112 ? -13.334 -30.723 -7.028 1.00 78.19 112 GLY A C 1
ATOM 919 O O . GLY A 1 112 ? -13.047 -30.308 -8.152 1.00 78.19 112 GLY A O 1
ATOM 920 N N . THR A 1 113 ? -14.582 -30.709 -6.556 1.00 84.12 113 THR A N 1
ATOM 921 C CA . THR A 1 113 ? -15.731 -30.200 -7.315 1.00 84.12 113 THR A CA 1
ATOM 922 C C . THR A 1 113 ? -15.597 -28.707 -7.579 1.00 84.12 113 THR A C 1
ATOM 924 O O . THR A 1 113 ? -15.780 -28.287 -8.718 1.00 84.12 113 THR A O 1
ATOM 927 N N . ALA A 1 114 ? -15.233 -27.905 -6.573 1.00 86.56 114 ALA A N 1
ATOM 928 C CA . ALA A 1 114 ? -15.039 -26.465 -6.728 1.00 86.56 114 ALA A CA 1
ATOM 929 C C . ALA A 1 114 ? -13.968 -26.155 -7.783 1.00 86.56 114 ALA A C 1
ATOM 931 O O . ALA A 1 114 ? -14.192 -25.323 -8.664 1.00 86.56 114 ALA A O 1
ATOM 932 N N . ALA A 1 115 ? -12.837 -26.869 -7.746 1.00 83.00 115 ALA A N 1
ATOM 933 C CA . ALA A 1 115 ? -11.767 -26.714 -8.728 1.00 83.00 115 ALA A CA 1
ATOM 934 C C . ALA A 1 115 ? -12.222 -27.120 -10.141 1.00 83.00 115 ALA A C 1
ATOM 936 O O . ALA A 1 115 ? -12.010 -26.371 -11.093 1.00 83.00 115 ALA A O 1
ATOM 937 N N . TYR A 1 116 ? -12.892 -28.269 -10.283 1.00 84.44 116 TYR A N 1
ATOM 938 C CA . TYR A 1 116 ? -13.402 -28.745 -11.572 1.00 84.44 116 TYR A CA 1
ATOM 939 C C . TYR A 1 116 ? -14.436 -27.785 -12.174 1.00 84.44 116 TYR A C 1
ATOM 941 O O . TYR A 1 116 ? -14.312 -27.376 -13.327 1.00 84.44 116 TYR A O 1
ATOM 949 N N . LYS A 1 117 ? -15.429 -27.372 -11.379 1.00 89.06 117 LYS A N 1
ATOM 950 C CA . LYS A 1 117 ? -16.503 -26.470 -11.810 1.00 89.06 117 LYS A CA 1
ATOM 951 C C . LYS A 1 117 ? -16.013 -25.052 -12.094 1.00 89.06 117 LYS A C 1
ATOM 953 O O . LYS A 1 117 ? -16.573 -24.378 -12.948 1.00 89.06 117 LYS A O 1
ATOM 958 N N . THR A 1 118 ? -14.930 -24.622 -11.452 1.00 89.12 118 THR A N 1
ATOM 959 C CA . THR A 1 118 ? -14.250 -23.368 -11.802 1.00 89.12 118 THR A CA 1
ATOM 960 C C . THR A 1 118 ? -13.628 -23.425 -13.194 1.00 89.12 118 THR A C 1
ATOM 962 O O . THR A 1 118 ? -13.766 -22.475 -13.957 1.00 89.12 118 THR A O 1
ATOM 965 N N . VAL A 1 119 ? -12.991 -24.542 -13.561 1.00 85.62 119 VAL A N 1
ATOM 966 C CA . VAL A 1 119 ? -12.464 -24.732 -14.923 1.00 85.62 119 VAL A CA 1
ATOM 967 C C . VAL A 1 119 ? -13.601 -24.826 -15.942 1.00 85.62 119 VAL A C 1
ATOM 969 O O . VAL A 1 119 ? -13.498 -24.246 -17.015 1.00 85.62 119 VAL A O 1
ATOM 972 N N . GLU A 1 120 ? -14.701 -25.500 -15.601 1.00 87.19 120 GLU A N 1
ATOM 973 C CA . GLU A 1 120 ? -15.905 -25.552 -16.444 1.00 87.19 120 GLU A CA 1
ATOM 974 C C . GLU A 1 120 ? -16.484 -24.148 -16.704 1.00 87.19 120 GLU A C 1
ATOM 976 O O . GLU A 1 120 ? -16.791 -23.817 -17.848 1.00 87.19 120 GLU A O 1
ATOM 981 N N . LEU A 1 121 ? -16.581 -23.300 -15.672 1.00 89.50 121 LEU A N 1
ATOM 982 C CA . LEU A 1 121 ? -17.055 -21.921 -15.819 1.00 89.50 121 LEU A CA 1
ATOM 983 C C . LEU A 1 121 ? -16.066 -21.037 -16.591 1.00 89.50 121 LEU A C 1
ATOM 985 O O . LEU A 1 121 ? -16.487 -20.193 -17.374 1.00 89.50 121 LEU A O 1
ATOM 989 N N . ASP A 1 122 ? -14.761 -21.226 -16.400 1.00 87.69 122 ASP A N 1
ATOM 990 C CA . ASP A 1 122 ? -13.729 -20.551 -17.193 1.00 87.69 122 ASP A CA 1
ATOM 991 C C . ASP A 1 122 ? -13.851 -20.884 -18.683 1.00 87.69 122 ASP A C 1
ATOM 993 O O . ASP A 1 122 ? -13.852 -19.977 -19.513 1.00 87.69 122 ASP A O 1
ATOM 997 N N . ASP A 1 123 ? -14.012 -22.169 -19.011 1.00 85.00 123 ASP A N 1
ATOM 998 C CA . ASP A 1 123 ? -14.226 -22.650 -20.378 1.00 85.00 123 ASP A CA 1
ATOM 999 C C . ASP A 1 123 ? -15.523 -22.042 -20.966 1.00 85.00 123 ASP A C 1
ATOM 1001 O O . ASP A 1 123 ? -15.499 -21.516 -22.082 1.00 85.00 123 ASP A O 1
ATOM 1005 N N . HIS A 1 124 ? -16.622 -22.005 -20.196 1.00 85.50 124 HIS A N 1
ATOM 1006 C CA . HIS A 1 124 ? -17.885 -21.353 -20.587 1.00 85.50 124 HIS A CA 1
ATOM 1007 C C . HIS A 1 124 ? -17.733 -19.837 -20.822 1.00 85.50 124 HIS A C 1
ATOM 1009 O O . HIS A 1 124 ? -18.354 -19.279 -21.722 1.00 85.50 124 HIS A O 1
ATOM 1015 N N . LEU A 1 125 ? -16.852 -19.169 -20.071 1.00 85.44 125 LEU A N 1
ATOM 1016 C CA . LEU A 1 125 ? -16.479 -17.759 -20.256 1.00 85.44 125 LEU A CA 1
ATOM 1017 C C . LEU A 1 125 ? -15.302 -17.578 -21.239 1.00 85.44 125 LEU A C 1
ATOM 1019 O O . LEU A 1 125 ? -14.615 -16.553 -21.223 1.00 85.44 125 LEU A O 1
ATOM 1023 N N . HIS A 1 126 ? -15.060 -18.574 -22.095 1.00 83.62 126 HIS A N 1
ATOM 1024 C CA . HIS A 1 126 ? -14.062 -18.575 -23.168 1.00 83.62 126 HIS A CA 1
ATOM 1025 C C . HIS A 1 126 ? -12.609 -18.353 -22.712 1.00 83.62 126 HIS A C 1
ATOM 1027 O O . HIS A 1 126 ? -11.779 -17.860 -23.479 1.00 83.62 126 HIS A O 1
ATOM 1033 N N . GLY A 1 127 ? -12.276 -18.723 -21.474 1.00 81.44 127 GLY A N 1
ATOM 1034 C CA . GLY A 1 127 ? -10.939 -18.563 -20.895 1.00 81.44 127 GLY A CA 1
ATOM 1035 C C . GLY A 1 127 ? -10.536 -17.107 -20.639 1.00 81.44 127 GLY A C 1
ATOM 1036 O O . GLY A 1 127 ? -9.345 -16.810 -20.537 1.00 81.44 127 GLY A O 1
ATOM 1037 N N . LEU A 1 128 ? -11.507 -16.188 -20.587 1.00 83.44 128 LEU A N 1
ATOM 1038 C CA . LEU A 1 128 ? -11.293 -14.787 -20.221 1.00 83.44 128 LEU A CA 1
ATOM 1039 C C . LEU A 1 128 ? -10.990 -14.559 -18.727 1.00 83.44 128 LEU A C 1
ATOM 1041 O O . LEU A 1 128 ? -10.225 -13.635 -18.437 1.00 83.44 128 LEU A O 1
ATOM 1045 N N . PRO A 1 129 ? -11.572 -15.316 -17.773 1.00 90.00 129 PRO A N 1
ATOM 1046 C CA . PRO A 1 129 ? -11.339 -15.063 -16.357 1.00 90.00 129 PRO A CA 1
ATOM 1047 C C . PRO A 1 129 ? -9.890 -15.227 -15.888 1.00 90.00 129 PRO A C 1
ATOM 1049 O O . PRO A 1 129 ? -9.174 -16.153 -16.267 1.00 90.00 129 PRO A O 1
ATOM 1052 N N . VAL A 1 130 ? -9.489 -14.366 -14.950 1.00 92.31 130 VAL A N 1
ATOM 1053 C CA . VAL A 1 130 ? -8.350 -14.639 -14.068 1.00 92.31 130 VAL A CA 1
ATOM 1054 C C . VAL A 1 130 ? -8.836 -15.568 -12.965 1.00 92.31 130 VAL A C 1
ATOM 1056 O O . VAL A 1 130 ? -9.791 -15.245 -12.257 1.00 92.31 130 VAL A O 1
ATOM 1059 N N . GLN A 1 131 ? -8.187 -16.718 -12.811 1.00 93.25 131 GLN A N 1
ATOM 1060 C CA . GLN A 1 131 ? -8.574 -17.715 -11.821 1.00 93.25 131 GLN A CA 1
ATOM 1061 C C . GLN A 1 131 ? -7.756 -17.579 -10.543 1.00 93.25 131 GLN A C 1
ATOM 1063 O O . GLN A 1 131 ? -6.527 -17.511 -10.580 1.00 93.25 131 GLN A O 1
ATOM 1068 N N . TYR A 1 132 ? -8.438 -17.627 -9.407 1.00 92.88 132 TYR A N 1
ATOM 1069 C CA . TYR A 1 132 ? -7.855 -17.503 -8.081 1.00 92.88 132 TYR A CA 1
ATOM 1070 C C . TYR A 1 132 ? -8.173 -18.748 -7.254 1.00 92.88 132 TYR A C 1
ATOM 1072 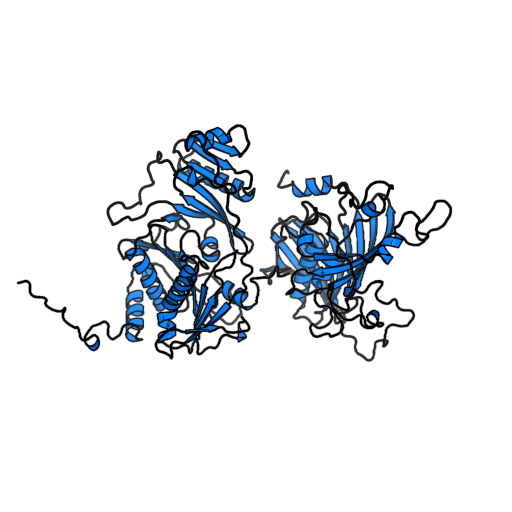O O . TYR A 1 132 ? -9.331 -19.021 -6.929 1.00 92.88 132 TYR A O 1
ATOM 1080 N N . ARG A 1 133 ? -7.136 -19.496 -6.872 1.00 91.94 133 ARG A N 1
ATOM 1081 C CA . ARG A 1 133 ? -7.241 -20.516 -5.826 1.00 91.94 133 ARG A CA 1
ATOM 1082 C C . ARG A 1 133 ? -7.096 -19.843 -4.473 1.00 91.94 133 ARG A C 1
ATOM 1084 O O . ARG A 1 133 ? -5.994 -19.432 -4.125 1.00 91.94 133 ARG A O 1
ATOM 1091 N N . GLU A 1 134 ? -8.173 -19.791 -3.707 1.00 91.06 134 GLU A N 1
ATOM 1092 C CA . GLU A 1 134 ? -8.221 -19.102 -2.421 1.00 91.06 134 GLU A CA 1
ATOM 1093 C C . GLU A 1 134 ? -8.342 -20.132 -1.296 1.00 91.06 134 GLU A C 1
ATOM 1095 O O . GLU A 1 134 ? -9.172 -21.039 -1.352 1.00 91.06 134 GLU A O 1
ATOM 1100 N N . VAL A 1 135 ? -7.506 -20.015 -0.269 1.00 88.94 135 VAL A N 1
ATOM 1101 C CA . VAL A 1 135 ? -7.548 -20.899 0.903 1.00 88.94 135 VAL A CA 1
ATOM 1102 C C . VAL A 1 135 ? -7.807 -20.046 2.131 1.00 88.94 135 VAL A C 1
ATOM 1104 O O . VAL A 1 135 ? -7.235 -18.962 2.260 1.00 88.94 135 VAL A O 1
ATOM 1107 N N . GLN A 1 136 ? -8.662 -20.536 3.028 1.00 87.94 136 GLN A N 1
ATOM 1108 C CA . GLN A 1 136 ? -8.944 -19.861 4.288 1.00 87.94 136 GLN A CA 1
ATOM 1109 C C . GLN A 1 136 ? -7.654 -19.438 5.017 1.00 87.94 136 GLN A C 1
ATOM 1111 O O . GLN A 1 136 ? -6.673 -20.180 5.049 1.00 87.94 136 GLN A O 1
ATOM 1116 N N . ASP A 1 137 ? -7.685 -18.238 5.602 1.00 86.38 137 ASP A N 1
ATOM 1117 C CA . ASP A 1 137 ? -6.583 -17.565 6.317 1.00 86.38 137 ASP A CA 1
ATOM 1118 C C . ASP A 1 137 ? -5.438 -17.046 5.434 1.00 86.38 137 ASP A C 1
ATOM 1120 O O . ASP A 1 137 ? -4.574 -16.310 5.918 1.00 86.38 137 ASP A O 1
ATOM 1124 N N . LEU A 1 138 ? -5.443 -17.375 4.142 1.00 85.56 138 LEU A N 1
ATOM 1125 C CA . LEU A 1 138 ? -4.481 -16.905 3.145 1.00 85.56 138 LEU A CA 1
ATOM 1126 C C . LEU A 1 138 ? -5.189 -16.288 1.933 1.00 85.56 138 LEU A C 1
ATOM 1128 O O . LEU A 1 138 ? 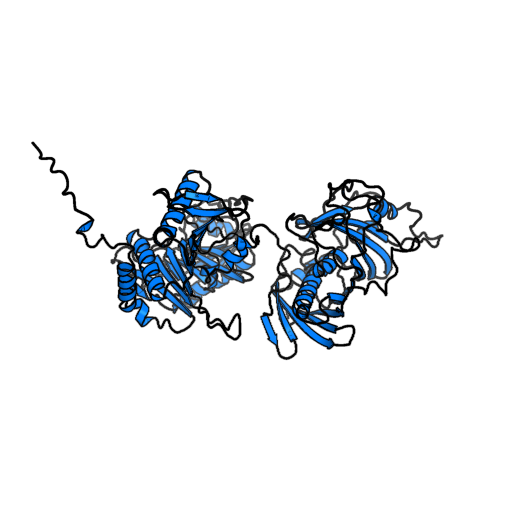-4.626 -16.257 0.844 1.00 85.56 138 LEU A O 1
ATOM 1132 N N . GLU A 1 139 ? -6.418 -15.799 2.109 1.00 88.94 139 GLU A N 1
ATOM 1133 C CA . GLU A 1 139 ? -7.201 -15.228 1.018 1.00 88.94 139 GLU A CA 1
ATOM 1134 C C . GLU A 1 139 ? -6.524 -13.991 0.418 1.00 88.94 139 GLU A C 1
ATOM 1136 O O . GLU A 1 139 ? -5.987 -13.129 1.128 1.00 88.94 139 GLU A O 1
ATOM 1141 N N . SER A 1 140 ? -6.616 -13.853 -0.903 1.00 89.12 140 SER A N 1
ATOM 1142 C CA . SER A 1 140 ? -6.146 -12.660 -1.588 1.00 89.12 140 SER A CA 1
ATOM 1143 C C . SER A 1 140 ? -6.887 -11.414 -1.093 1.00 89.12 140 SER A C 1
ATOM 1145 O O . SER A 1 140 ? -8.091 -11.408 -0.804 1.00 89.12 140 SER A O 1
ATOM 1147 N N . ALA A 1 141 ? -6.177 -10.285 -1.058 1.00 87.12 141 ALA A N 1
ATOM 1148 C CA . ALA A 1 141 ? -6.808 -9.005 -0.744 1.00 87.12 141 ALA A CA 1
ATOM 1149 C C . ALA A 1 141 ? -7.892 -8.630 -1.768 1.00 87.12 141 ALA A C 1
ATOM 1151 O O . ALA A 1 141 ? -8.792 -7.855 -1.444 1.00 87.12 141 ALA A O 1
ATOM 1152 N N . ARG A 1 142 ? -7.813 -9.176 -2.990 1.00 89.06 142 ARG A N 1
ATOM 1153 C CA . ARG A 1 142 ? -8.814 -8.992 -4.039 1.00 89.06 142 ARG A CA 1
ATOM 1154 C C . ARG A 1 142 ? -10.146 -9.625 -3.634 1.00 89.06 142 ARG A C 1
ATOM 1156 O O . ARG A 1 142 ? -11.124 -8.882 -3.565 1.00 89.06 142 ARG A O 1
ATOM 1163 N N . LEU A 1 143 ? -10.169 -10.905 -3.247 1.00 93.12 143 LEU A N 1
ATOM 1164 C CA . LEU A 1 143 ? -11.393 -11.573 -2.779 1.00 93.12 143 LEU A CA 1
ATOM 1165 C C . LEU A 1 143 ? -12.024 -10.830 -1.594 1.00 93.12 143 LEU A C 1
ATOM 1167 O O . LEU A 1 143 ? -13.221 -10.543 -1.588 1.00 93.12 143 LEU A O 1
ATOM 1171 N N . ILE A 1 144 ? -11.209 -10.472 -0.599 1.00 92.56 144 ILE A N 1
ATOM 1172 C CA . ILE A 1 144 ? -11.692 -9.772 0.598 1.00 92.56 144 ILE A CA 1
ATOM 1173 C C . ILE A 1 144 ? -12.311 -8.411 0.228 1.00 92.56 144 ILE A C 1
ATOM 1175 O O . ILE A 1 144 ? -13.288 -7.982 0.843 1.00 92.56 144 ILE A O 1
ATOM 1179 N N . SER A 1 145 ? -11.777 -7.733 -0.795 1.00 90.88 145 SER A N 1
ATOM 1180 C CA . SER A 1 145 ? -12.221 -6.391 -1.189 1.00 90.88 145 SER A CA 1
ATOM 1181 C C . SER A 1 145 ? -13.657 -6.321 -1.710 1.00 90.88 145 SER A C 1
ATOM 1183 O O . SER A 1 145 ? -14.275 -5.253 -1.667 1.00 90.88 145 SER A O 1
ATOM 1185 N N . TYR A 1 146 ? -14.203 -7.449 -2.164 1.00 92.19 146 TYR A N 1
ATOM 1186 C CA . TYR A 1 146 ? -15.560 -7.538 -2.696 1.00 92.19 146 TYR A CA 1
ATOM 1187 C C . TYR A 1 146 ? -16.630 -7.350 -1.624 1.00 92.19 146 TYR A C 1
ATOM 1189 O O . TYR A 1 146 ? -17.769 -6.996 -1.933 1.00 92.19 146 TYR A O 1
ATOM 1197 N N . PHE A 1 147 ? -16.262 -7.546 -0.357 1.00 91.81 147 PHE A N 1
ATOM 1198 C CA . PHE A 1 147 ? -17.197 -7.566 0.751 1.00 91.81 147 PHE A CA 1
ATOM 1199 C C . PHE A 1 147 ? -16.878 -6.446 1.753 1.00 91.81 147 PHE A C 1
ATOM 1201 O O . PHE A 1 147 ? -15.721 -6.244 2.136 1.00 91.81 147 PHE A O 1
ATOM 1208 N N . PRO A 1 148 ? -17.892 -5.706 2.238 1.00 86.56 148 PRO A N 1
ATOM 1209 C CA . PRO A 1 148 ? -17.716 -4.788 3.365 1.00 86.56 148 PRO A CA 1
ATOM 1210 C C . PRO A 1 148 ? -17.266 -5.513 4.644 1.00 86.56 148 PRO A C 1
ATOM 1212 O O . PRO A 1 148 ? -16.509 -4.960 5.445 1.00 86.56 148 PRO A O 1
ATOM 1215 N N . ARG A 1 149 ? -17.742 -6.754 4.814 1.00 88.94 149 ARG A N 1
ATOM 1216 C CA . ARG A 1 149 ? -17.410 -7.687 5.892 1.00 88.94 149 ARG A CA 1
ATOM 1217 C C . ARG A 1 149 ? -17.180 -9.067 5.280 1.00 88.94 149 ARG A C 1
ATOM 1219 O O . ARG A 1 149 ? -18.100 -9.604 4.672 1.00 88.94 149 ARG A O 1
ATOM 1226 N N . PHE A 1 150 ? -15.987 -9.619 5.472 1.00 94.94 150 PHE A N 1
ATOM 1227 C CA . PHE A 1 150 ? -15.659 -11.006 5.154 1.00 94.94 150 PHE A CA 1
ATOM 1228 C C . PHE A 1 150 ? -15.775 -11.833 6.438 1.00 94.94 150 PHE A C 1
ATOM 1230 O O . PHE A 1 150 ? -14.973 -11.673 7.356 1.00 94.94 150 PHE A O 1
ATOM 1237 N N . LEU A 1 151 ? -16.823 -12.643 6.538 1.00 94.94 151 LEU A N 1
ATOM 1238 C CA . LEU A 1 151 ? -17.185 -13.433 7.707 1.00 94.94 151 LEU A CA 1
ATOM 1239 C C . LEU A 1 151 ? -16.980 -14.919 7.404 1.00 94.94 151 LEU A C 1
ATOM 1241 O O . LEU A 1 151 ? -17.615 -15.453 6.501 1.00 94.94 151 LEU A O 1
ATOM 1245 N N . VAL A 1 152 ? -16.143 -15.594 8.183 1.00 94.62 152 VAL A N 1
ATOM 1246 C CA . VAL A 1 152 ? -15.992 -17.054 8.137 1.00 94.62 152 VAL A CA 1
ATOM 1247 C C . VAL A 1 152 ? -16.613 -17.641 9.398 1.00 94.62 152 VAL A C 1
ATOM 1249 O O . VAL A 1 152 ? -16.261 -17.238 10.505 1.00 94.62 152 VAL A O 1
ATOM 1252 N N . LEU A 1 153 ? -17.558 -18.556 9.232 1.00 91.50 153 LEU A N 1
ATOM 1253 C CA . LEU A 1 153 ? -18.284 -19.249 10.293 1.00 91.50 153 LEU A CA 1
ATOM 1254 C C . LEU A 1 153 ? -17.830 -20.701 10.376 1.00 91.50 153 LEU A C 1
ATOM 1256 O O . LEU A 1 153 ? -17.424 -21.280 9.370 1.00 91.50 153 LEU A O 1
ATOM 1260 N N . ARG A 1 154 ? -17.957 -21.311 11.554 1.00 87.81 154 ARG A N 1
ATOM 1261 C CA . ARG A 1 154 ? -17.643 -22.734 11.713 1.00 87.81 154 ARG A CA 1
ATOM 1262 C C . ARG A 1 154 ? -18.802 -23.622 11.277 1.00 87.81 154 ARG A C 1
ATOM 1264 O O . ARG A 1 154 ? -19.971 -23.296 11.502 1.00 87.81 154 ARG A O 1
ATOM 1271 N N . GLY A 1 155 ? -18.471 -24.782 10.721 1.00 83.81 155 GLY A N 1
ATOM 1272 C CA . GLY A 1 155 ? -19.429 -25.786 10.263 1.00 83.81 155 GLY A CA 1
ATOM 1273 C C . GLY A 1 155 ? -19.534 -25.811 8.744 1.00 83.81 155 GLY A C 1
ATOM 1274 O O . GLY A 1 155 ? -18.630 -25.363 8.058 1.00 83.81 155 GLY A O 1
ATOM 1275 N N . GLY A 1 156 ? -20.626 -26.360 8.221 1.00 79.06 156 GLY A N 1
ATOM 1276 C CA . GLY A 1 156 ? -20.812 -26.551 6.785 1.00 79.06 156 GLY A CA 1
ATOM 1277 C C . GLY A 1 156 ? -21.828 -27.649 6.496 1.00 79.06 156 GLY A C 1
ATOM 1278 O O . GLY A 1 156 ? -22.454 -28.190 7.418 1.00 79.06 156 GLY A O 1
ATOM 1279 N N . VAL A 1 157 ? -21.991 -27.997 5.227 1.00 72.75 157 VAL A N 1
ATOM 1280 C CA . VAL A 1 157 ? -22.784 -29.133 4.757 1.00 72.75 157 VAL A CA 1
ATOM 1281 C C . VAL A 1 157 ? -21.956 -30.401 4.941 1.00 72.75 157 VAL A C 1
ATOM 1283 O O . VAL A 1 157 ? -21.545 -31.062 3.998 1.00 72.75 157 VAL A O 1
ATOM 1286 N N . ALA A 1 158 ? -21.741 -30.785 6.200 1.00 60.56 158 ALA A N 1
ATOM 1287 C CA . ALA A 1 158 ? -21.116 -32.055 6.543 1.00 60.56 158 ALA A CA 1
ATOM 1288 C C . ALA A 1 158 ? -22.014 -33.205 6.052 1.00 60.56 158 ALA A C 1
ATOM 1290 O O . ALA A 1 158 ? -22.929 -33.645 6.751 1.00 60.56 158 ALA A O 1
ATOM 1291 N N . THR A 1 159 ? -21.798 -33.673 4.822 1.00 50.56 159 THR A N 1
ATOM 1292 C CA . THR A 1 159 ? -22.427 -34.870 4.249 1.00 50.56 159 THR A CA 1
ATOM 1293 C C . THR A 1 159 ? -23.955 -34.917 4.417 1.00 50.56 159 THR A C 1
ATOM 1295 O O . THR A 1 159 ? -24.453 -35.711 5.195 1.00 50.56 159 THR A O 1
ATOM 1298 N N . GLY A 1 160 ? -24.747 -34.082 3.737 1.00 41.88 160 GLY A N 1
ATOM 1299 C CA . GLY A 1 160 ? -26.193 -34.330 3.524 1.00 41.88 160 GLY A CA 1
ATOM 1300 C C . GLY A 1 160 ? -27.156 -34.464 4.717 1.00 41.88 160 GLY A C 1
ATOM 1301 O O . GLY A 1 160 ? -28.353 -34.606 4.486 1.00 41.88 160 GLY A O 1
ATOM 1302 N N . PHE A 1 161 ? -26.695 -34.438 5.970 1.00 38.22 161 PHE A N 1
ATOM 1303 C CA . PHE A 1 161 ? -27.527 -34.742 7.143 1.00 38.22 161 PHE A CA 1
ATOM 1304 C C . PHE A 1 161 ? -27.789 -33.530 8.043 1.00 38.22 161 PHE A C 1
ATOM 1306 O O . PHE A 1 161 ? -28.637 -33.601 8.932 1.00 38.22 161 PHE A O 1
ATOM 1313 N N . ARG A 1 162 ? -27.127 -32.392 7.804 1.00 41.09 162 ARG A N 1
ATOM 1314 C CA . ARG A 1 162 ? -27.463 -31.126 8.466 1.00 41.09 162 ARG A CA 1
ATOM 1315 C C . ARG A 1 162 ? -27.273 -29.948 7.518 1.00 41.09 162 ARG A C 1
ATOM 1317 O O . ARG A 1 162 ? -26.186 -29.404 7.373 1.00 41.09 162 ARG A O 1
ATOM 1324 N N . HIS A 1 163 ? -28.363 -29.556 6.870 1.00 42.78 163 HIS A N 1
ATOM 1325 C CA . HIS A 1 163 ? -28.432 -28.306 6.131 1.00 42.78 163 HIS A CA 1
ATOM 1326 C C . HIS A 1 163 ? -28.436 -27.158 7.155 1.00 42.78 163 HIS A C 1
ATOM 1328 O O . HIS A 1 163 ? -29.410 -26.979 7.886 1.00 42.78 163 HIS A O 1
ATOM 1334 N N . VAL A 1 164 ? -27.341 -26.397 7.258 1.00 48.84 164 VAL A N 1
ATOM 1335 C CA . VAL A 1 164 ? -27.269 -25.190 8.108 1.00 48.84 164 VAL A CA 1
ATOM 1336 C C . VAL A 1 164 ? -28.010 -24.031 7.417 1.00 48.84 164 VAL A C 1
ATOM 1338 O O . VAL A 1 164 ? -27.441 -22.984 7.113 1.00 48.84 164 VAL A O 1
ATOM 1341 N N . SER A 1 165 ? -29.284 -24.245 7.079 1.00 44.78 165 SER A N 1
ATOM 1342 C CA . SER A 1 165 ? -30.221 -23.179 6.698 1.00 44.78 165 SER A CA 1
ATOM 1343 C C . SER A 1 165 ? -30.850 -22.508 7.911 1.00 44.78 165 SER A C 1
ATOM 1345 O O . SER A 1 165 ? -31.340 -21.389 7.803 1.00 44.78 165 SER A O 1
ATOM 1347 N N . GLU A 1 166 ? -30.856 -23.185 9.058 1.00 46.91 166 GLU A N 1
ATOM 1348 C CA . GLU A 1 166 ? -31.401 -22.639 10.295 1.00 46.91 166 GLU A CA 1
ATOM 1349 C C . GLU A 1 166 ? -30.324 -21.851 11.038 1.00 46.91 166 GLU A C 1
ATOM 1351 O O . GLU A 1 166 ? -29.181 -22.301 11.174 1.00 46.91 166 GLU A O 1
ATOM 1356 N N . ALA A 1 167 ? -30.699 -20.659 11.509 1.00 47.97 167 ALA A N 1
ATOM 1357 C CA . ALA A 1 167 ? -29.849 -19.880 12.389 1.00 47.97 167 ALA A CA 1
ATOM 1358 C C . ALA A 1 167 ? -29.462 -20.755 13.596 1.00 47.97 167 ALA A C 1
ATOM 1360 O O . ALA A 1 167 ? -30.326 -21.429 14.167 1.00 47.97 167 ALA A O 1
ATOM 1361 N N . PRO A 1 168 ? -28.175 -20.790 13.971 1.00 52.59 168 PRO A N 1
ATOM 1362 C CA . PRO A 1 168 ? -27.721 -21.582 15.099 1.00 52.59 168 PRO A CA 1
ATOM 1363 C C . PRO A 1 168 ? -28.508 -21.196 16.360 1.00 52.59 168 PRO A C 1
ATOM 1365 O O . PRO A 1 168 ? -28.881 -20.026 16.499 1.00 52.59 168 PRO A O 1
ATOM 1368 N N . PRO A 1 169 ? -28.775 -22.149 17.273 1.00 59.44 169 PRO A N 1
ATOM 1369 C CA . PRO A 1 169 ? -29.514 -21.859 18.493 1.00 59.44 169 PRO A CA 1
ATOM 1370 C C . PRO A 1 169 ? -28.909 -20.644 19.214 1.00 59.44 169 PRO A C 1
ATOM 1372 O O . PRO A 1 169 ? -27.680 -20.540 19.279 1.00 59.44 169 PRO A O 1
ATOM 1375 N N . PRO A 1 170 ? -29.734 -19.734 19.761 1.00 55.75 170 PRO A N 1
ATOM 1376 C CA . PRO A 1 170 ? -29.254 -18.482 20.344 1.00 55.75 170 PRO A CA 1
ATOM 1377 C C . PRO A 1 170 ? -28.239 -18.682 21.479 1.00 55.75 170 PRO A C 1
ATOM 1379 O O . PRO A 1 170 ? -27.415 -17.803 21.687 1.00 55.75 170 PRO A O 1
ATOM 1382 N N . ASP A 1 171 ? -28.228 -19.840 22.144 1.00 59.88 171 ASP A N 1
ATOM 1383 C CA . ASP A 1 171 ? -27.344 -20.145 23.279 1.00 59.88 171 ASP A CA 1
ATOM 1384 C C . ASP A 1 171 ? -26.007 -20.815 22.899 1.00 59.88 171 ASP A C 1
ATOM 1386 O O . ASP A 1 171 ? -25.287 -21.318 23.765 1.00 59.88 171 ASP A O 1
ATOM 1390 N N . VAL A 1 172 ? -25.641 -20.869 21.613 1.00 71.88 172 VAL A N 1
ATOM 1391 C CA . VAL A 1 172 ? -24.342 -21.436 21.217 1.00 71.88 172 VAL A CA 1
ATOM 1392 C C . VAL A 1 172 ? -23.230 -20.426 21.491 1.00 71.88 172 VAL A C 1
ATOM 1394 O O . VAL A 1 172 ? -23.140 -19.392 20.835 1.00 71.88 172 VAL A O 1
ATOM 1397 N N . ARG A 1 173 ? -22.343 -20.773 22.429 1.00 87.06 173 ARG A N 1
ATOM 1398 C CA . ARG A 1 173 ? -21.107 -20.038 22.723 1.00 87.06 173 ARG A CA 1
ATOM 1399 C C . ARG A 1 173 ? -20.201 -19.989 21.486 1.00 87.06 173 ARG A C 1
ATOM 1401 O O . ARG A 1 173 ? -19.755 -21.036 21.019 1.00 87.06 173 ARG A O 1
ATOM 1408 N N . ARG A 1 174 ? -19.887 -18.789 20.991 1.00 91.38 174 ARG A N 1
ATOM 1409 C CA . ARG A 1 174 ? -19.047 -18.559 19.801 1.00 91.38 174 ARG A CA 1
ATOM 1410 C C . ARG A 1 174 ? -18.000 -17.495 20.067 1.00 91.38 174 ARG A C 1
ATOM 1412 O O . ARG A 1 174 ? -18.306 -16.454 20.636 1.00 91.38 174 ARG A O 1
ATOM 1419 N N . LEU A 1 175 ? -16.774 -17.736 19.622 1.00 95.38 175 LEU A N 1
ATOM 1420 C CA . LEU A 1 175 ? -15.702 -16.751 19.681 1.00 95.38 175 LEU A CA 1
ATOM 1421 C C . LEU A 1 175 ? -15.380 -16.282 18.267 1.00 95.38 175 LEU A C 1
ATOM 1423 O O . LEU A 1 175 ? -15.115 -17.096 17.389 1.00 95.38 175 LEU A O 1
ATOM 1427 N N . TYR A 1 176 ? -15.364 -14.973 18.058 1.00 96.56 176 TYR A N 1
ATOM 1428 C CA . TYR A 1 176 ? -14.974 -14.358 16.800 1.00 96.56 176 TYR A CA 1
ATOM 1429 C C . TYR A 1 176 ? -13.660 -13.607 16.974 1.00 96.56 176 TYR A C 1
ATOM 1431 O O . TYR A 1 176 ? -13.546 -12.741 17.842 1.00 96.56 176 TYR A O 1
ATOM 1439 N N . ARG A 1 177 ? -12.683 -13.905 16.122 1.00 95.75 177 ARG A N 1
ATOM 1440 C CA . ARG A 1 177 ? -11.464 -13.114 15.951 1.00 95.75 177 ARG A CA 1
ATOM 1441 C C . ARG A 1 177 ? -11.717 -12.057 14.882 1.00 95.75 177 ARG A C 1
ATOM 1443 O O . ARG A 1 177 ? -12.143 -12.385 13.774 1.00 95.75 177 ARG A O 1
ATOM 1450 N N . VAL A 1 178 ? -11.464 -10.798 15.216 1.00 95.12 178 VAL A N 1
ATOM 1451 C CA . VAL A 1 178 ? -11.722 -9.639 14.360 1.00 95.12 178 VAL A CA 1
ATOM 1452 C C . VAL A 1 178 ? -10.401 -8.979 13.992 1.00 95.12 178 VAL A C 1
ATOM 1454 O O . VAL A 1 178 ? -9.673 -8.506 14.864 1.00 95.12 178 VAL A O 1
ATOM 1457 N N . THR A 1 179 ? -10.119 -8.923 12.694 1.00 91.88 179 THR A N 1
ATOM 1458 C CA . THR A 1 179 ? -8.915 -8.302 12.131 1.00 91.88 179 THR A CA 1
ATOM 1459 C C . THR A 1 179 ? -9.270 -7.412 10.941 1.00 91.88 179 THR A C 1
ATOM 1461 O O . THR A 1 179 ? -10.398 -7.420 10.432 1.00 91.88 179 THR A O 1
ATOM 1464 N N . LEU A 1 180 ? -8.312 -6.603 10.486 1.00 88.00 180 LEU A N 1
ATOM 1465 C CA . LEU A 1 180 ? -8.444 -5.847 9.242 1.00 88.00 180 LEU A CA 1
ATOM 1466 C C . LEU A 1 180 ? -7.505 -6.384 8.167 1.00 88.00 180 LEU A C 1
ATOM 1468 O O . LEU A 1 180 ? -6.311 -6.555 8.393 1.00 88.00 180 LEU A O 1
ATOM 1472 N N . SER A 1 181 ? -8.039 -6.552 6.959 1.00 83.62 181 SER A N 1
ATOM 1473 C CA . SER A 1 181 ? -7.236 -6.781 5.758 1.00 83.62 181 SER A CA 1
ATOM 1474 C C . SER A 1 181 ? -7.176 -5.513 4.916 1.00 83.62 181 SER A C 1
ATOM 1476 O O . SER A 1 181 ? -8.138 -4.741 4.841 1.00 83.62 181 SER A O 1
ATOM 1478 N N . ARG A 1 182 ? -6.030 -5.269 4.280 1.00 73.69 182 ARG A N 1
ATOM 1479 C CA . ARG A 1 182 ? -5.816 -4.099 3.429 1.00 73.69 182 ARG A CA 1
ATOM 1480 C C . ARG A 1 182 ? -5.904 -4.490 1.961 1.00 73.69 182 ARG A C 1
ATOM 1482 O O . ARG A 1 182 ? -5.039 -5.208 1.460 1.00 73.69 182 ARG A O 1
ATOM 1489 N N . ALA A 1 183 ? -6.859 -3.903 1.245 1.00 65.06 183 ALA A N 1
ATOM 1490 C CA . ALA A 1 183 ? -6.967 -3.979 -0.209 1.00 65.06 183 ALA A CA 1
ATOM 1491 C C . ALA A 1 183 ? -6.818 -2.569 -0.802 1.00 65.06 183 ALA A C 1
ATOM 1493 O O . ALA A 1 183 ? -7.660 -1.687 -0.613 1.00 65.06 183 ALA A O 1
ATOM 1494 N N . GLY A 1 184 ? -5.689 -2.315 -1.467 1.00 62.03 184 GLY A N 1
ATOM 1495 C CA . GLY A 1 184 ? -5.325 -0.967 -1.919 1.00 62.03 184 GLY A CA 1
ATOM 1496 C C . GLY A 1 184 ? -5.253 0.043 -0.760 1.00 62.03 184 GLY A C 1
ATOM 1497 O O . GLY A 1 184 ? -4.485 -0.134 0.191 1.00 62.03 184 GLY A O 1
ATOM 1498 N N . ALA A 1 185 ? -6.048 1.114 -0.845 1.00 56.50 185 ALA A N 1
ATOM 1499 C CA . ALA A 1 185 ? -6.153 2.156 0.184 1.00 56.50 185 ALA A CA 1
ATOM 1500 C C . ALA A 1 185 ? -7.255 1.894 1.233 1.00 56.50 185 ALA A C 1
ATOM 1502 O O . ALA A 1 185 ? -7.353 2.634 2.212 1.00 56.50 185 ALA A O 1
ATOM 1503 N N . LYS A 1 186 ? -8.092 0.865 1.042 1.00 69.75 186 LYS A N 1
ATOM 1504 C CA . LYS A 1 186 ? -9.229 0.561 1.918 1.00 69.75 186 LYS A CA 1
ATOM 1505 C C . LYS A 1 186 ? -8.890 -0.570 2.889 1.00 69.75 186 LYS A C 1
ATOM 1507 O O . LYS A 1 186 ? -8.144 -1.495 2.566 1.00 69.75 186 LYS A O 1
ATOM 1512 N N . PHE A 1 187 ? -9.464 -0.480 4.085 1.00 80.38 187 PHE A N 1
ATOM 1513 C CA . PHE A 1 187 ? -9.455 -1.557 5.069 1.00 80.38 187 PHE A CA 1
ATOM 1514 C C . PHE A 1 187 ? -10.791 -2.285 5.009 1.00 80.38 187 PHE A C 1
ATOM 1516 O O . PHE A 1 187 ? -11.843 -1.644 5.042 1.00 80.38 187 PHE A O 1
ATOM 1523 N N . HIS A 1 188 ? -10.726 -3.605 4.945 1.00 85.50 188 HIS A N 1
ATOM 1524 C CA . HIS A 1 188 ? -11.874 -4.494 4.922 1.00 85.50 188 HIS A CA 1
ATOM 1525 C C . HIS A 1 188 ? -11.914 -5.282 6.224 1.00 85.50 188 HIS A C 1
ATOM 1527 O O . HIS A 1 188 ? -10.880 -5.735 6.721 1.00 85.50 188 HIS A O 1
ATOM 1533 N N . LEU A 1 189 ? -13.113 -5.392 6.793 1.00 90.00 189 LEU A N 1
ATOM 1534 C CA . LEU A 1 189 ? -13.327 -6.108 8.039 1.00 90.00 189 LEU A CA 1
ATOM 1535 C C . LEU A 1 189 ? -13.300 -7.608 7.773 1.00 90.00 189 LEU A C 1
ATOM 1537 O O . LEU A 1 189 ? -14.091 -8.092 6.964 1.00 90.00 189 LEU A O 1
ATOM 1541 N N . VAL A 1 190 ? -12.438 -8.325 8.490 1.00 94.00 190 VAL A N 1
ATOM 1542 C CA . VAL A 1 190 ? -12.398 -9.783 8.460 1.00 94.00 190 VAL A CA 1
ATOM 1543 C C . VAL A 1 190 ? -12.760 -10.313 9.840 1.00 94.00 190 VAL A C 1
ATOM 1545 O O . VAL A 1 190 ? -12.151 -9.951 10.845 1.00 94.00 190 VAL A O 1
ATOM 1548 N N . VAL A 1 191 ? -13.788 -11.150 9.889 1.00 95.81 191 VAL A N 1
ATOM 1549 C CA . VAL A 1 191 ? -14.292 -11.770 11.113 1.00 95.81 191 VAL A CA 1
ATOM 1550 C C . VAL A 1 191 ? -14.255 -13.274 10.918 1.00 95.81 191 VAL A C 1
ATOM 1552 O O . VAL A 1 191 ? -14.810 -13.780 9.948 1.00 95.81 191 VAL A O 1
ATOM 1555 N N . ARG A 1 192 ? -13.610 -14.000 11.828 1.00 95.25 192 ARG A N 1
ATOM 1556 C CA . ARG A 1 192 ? -13.541 -15.464 11.771 1.00 95.25 192 ARG A CA 1
ATOM 1557 C C . ARG A 1 192 ? -14.045 -16.060 13.070 1.00 95.25 192 ARG A C 1
ATOM 1559 O O . ARG A 1 192 ? -13.561 -15.692 14.137 1.00 95.25 192 ARG A O 1
ATOM 1566 N N . GLU A 1 193 ? -15.003 -16.971 12.984 1.00 94.50 193 GLU A N 1
ATOM 1567 C CA . GLU A 1 193 ? -15.388 -17.825 14.099 1.00 94.50 193 GLU A CA 1
ATOM 1568 C C . GLU A 1 193 ? -14.241 -18.806 14.381 1.00 94.50 193 GLU A C 1
ATOM 1570 O O . GLU A 1 193 ? -13.839 -19.587 13.522 1.00 94.50 193 GLU A O 1
ATOM 1575 N N . VAL A 1 194 ? -13.685 -18.737 15.586 1.00 93.56 194 VAL A N 1
ATOM 1576 C CA . VAL A 1 194 ? -12.557 -19.552 16.055 1.00 93.56 194 VAL A CA 1
ATOM 1577 C C . VAL A 1 194 ? -13.015 -20.451 17.211 1.00 93.56 194 VAL A C 1
ATOM 1579 O O . VAL A 1 194 ? -14.053 -20.180 17.824 1.00 93.56 194 VAL A O 1
ATOM 1582 N N . PRO A 1 195 ? -12.292 -21.541 17.540 1.00 91.38 195 PRO A N 1
ATOM 1583 C CA . PRO A 1 195 ? -12.579 -22.320 18.744 1.00 91.38 195 PRO A CA 1
ATOM 1584 C C . PRO A 1 195 ? -12.655 -21.422 19.983 1.00 91.38 195 PRO A C 1
ATOM 1586 O O . PRO A 1 195 ? -11.770 -20.594 20.197 1.00 91.38 195 PRO A O 1
ATOM 1589 N N . ALA A 1 196 ? -13.704 -21.574 20.796 1.00 91.81 196 ALA A N 1
ATOM 1590 C CA . ALA A 1 196 ? -13.907 -20.799 22.021 1.00 91.81 196 ALA A CA 1
ATOM 1591 C C . ALA A 1 196 ? -13.023 -21.324 23.172 1.00 91.81 196 ALA A C 1
ATOM 1593 O O . ALA A 1 196 ? -13.516 -21.704 24.232 1.00 91.81 196 ALA A O 1
ATOM 1594 N N . GLU A 1 197 ? -11.716 -21.342 22.928 1.00 93.12 197 GLU A N 1
ATOM 1595 C CA . GLU A 1 197 ? -10.651 -21.916 23.752 1.00 93.12 197 GLU A CA 1
ATOM 1596 C C . GLU A 1 197 ? -9.553 -20.860 23.966 1.00 93.12 197 GLU A C 1
ATOM 1598 O O . GLU A 1 197 ? -9.421 -19.923 23.170 1.00 93.12 197 GLU A O 1
ATOM 1603 N N . ALA A 1 198 ? -8.776 -20.987 25.045 1.00 91.31 198 ALA A N 1
ATOM 1604 C CA . ALA A 1 198 ? -7.745 -20.017 25.421 1.00 91.31 198 ALA A CA 1
ATOM 1605 C C . ALA A 1 198 ? -6.692 -19.814 24.314 1.00 91.31 198 ALA A C 1
ATOM 1607 O O . ALA A 1 198 ? -6.253 -18.695 24.056 1.00 91.31 198 ALA A O 1
ATOM 1608 N N . GLU A 1 199 ? -6.344 -20.885 23.603 1.00 91.00 199 GLU A N 1
ATOM 1609 C CA . GLU A 1 199 ? -5.345 -20.940 22.535 1.00 91.00 199 GLU A CA 1
ATOM 1610 C C . GLU A 1 199 ? -5.692 -20.059 21.326 1.00 91.00 199 GLU A C 1
ATOM 1612 O O . GLU A 1 199 ? -4.801 -19.680 20.556 1.00 91.00 199 GLU A O 1
ATOM 1617 N N . SER A 1 200 ? -6.974 -19.717 21.164 1.00 92.81 200 SER A N 1
ATOM 1618 C CA . SER A 1 200 ? -7.468 -18.842 20.100 1.00 92.81 200 SER A CA 1
ATOM 1619 C C . SER A 1 200 ? -7.271 -17.355 20.408 1.00 92.81 200 SER A C 1
ATOM 1621 O O . SER A 1 200 ? -7.365 -16.530 19.497 1.00 92.81 200 SER A O 1
ATOM 1623 N N . LEU A 1 201 ? -7.006 -16.991 21.669 1.00 93.31 201 LEU A N 1
ATOM 1624 C CA . LEU A 1 201 ? -6.826 -15.607 22.100 1.00 93.31 201 LEU A CA 1
ATOM 1625 C C . LEU A 1 201 ? -5.383 -15.154 21.857 1.00 93.31 201 LEU A C 1
ATOM 1627 O O . LEU A 1 201 ? -4.466 -15.500 22.598 1.00 93.31 201 LEU A O 1
ATOM 1631 N N . VAL A 1 202 ? -5.188 -14.342 20.823 1.00 91.56 202 VAL A N 1
ATOM 1632 C CA . VAL A 1 202 ? -3.880 -13.834 20.390 1.00 91.56 202 VAL A CA 1
ATOM 1633 C C . VAL A 1 202 ? -3.747 -12.351 20.732 1.00 91.56 202 VAL A C 1
ATOM 1635 O O . VAL A 1 202 ? -4.613 -11.539 20.406 1.00 91.56 202 VAL A O 1
ATOM 1638 N N . ALA A 1 203 ? -2.652 -11.975 21.389 1.00 90.12 203 ALA A N 1
ATOM 1639 C CA . ALA A 1 203 ? -2.333 -10.581 21.668 1.00 90.12 203 ALA A CA 1
ATOM 1640 C C . ALA A 1 203 ? -2.175 -9.796 20.354 1.00 90.12 203 ALA A C 1
ATOM 1642 O O . ALA A 1 203 ? -1.491 -10.254 19.449 1.00 90.12 203 ALA A O 1
ATOM 1643 N N . GLY A 1 204 ? -2.777 -8.609 20.255 1.00 88.19 204 GLY A N 1
ATOM 1644 C CA . GLY A 1 204 ? -2.747 -7.789 19.038 1.00 88.19 204 GLY A CA 1
ATOM 1645 C C . GLY A 1 204 ? -4.066 -7.753 18.272 1.00 88.19 204 GLY A C 1
ATOM 1646 O O . GLY A 1 204 ? -4.306 -6.770 17.586 1.00 88.19 204 GLY A O 1
ATOM 1647 N N . ASP A 1 205 ? -4.964 -8.718 18.468 1.00 91.19 205 ASP A N 1
ATOM 1648 C CA . ASP A 1 205 ? -6.262 -8.739 17.781 1.00 91.19 205 ASP A CA 1
ATOM 1649 C C . ASP A 1 205 ? -7.420 -8.283 18.679 1.00 91.19 205 ASP A C 1
ATOM 1651 O O . ASP A 1 205 ? -7.246 -8.000 19.869 1.00 91.19 205 ASP A O 1
ATOM 1655 N N . VAL A 1 206 ? -8.624 -8.203 18.110 1.00 96.12 206 VAL A N 1
ATOM 1656 C CA . VAL A 1 206 ? -9.865 -7.959 18.858 1.00 96.12 206 VAL A CA 1
ATOM 1657 C C . VAL A 1 206 ? -10.734 -9.209 18.823 1.00 96.12 206 VAL A C 1
ATOM 1659 O O . VAL A 1 206 ? -10.865 -9.850 17.781 1.00 96.12 206 VAL A O 1
ATOM 1662 N N . PHE A 1 207 ? -11.355 -9.548 19.951 1.00 96.75 207 PHE A N 1
ATOM 1663 C CA . PHE A 1 207 ? -12.210 -10.727 20.066 1.00 96.75 207 PHE A CA 1
ATOM 1664 C C . PHE A 1 207 ? -13.629 -10.337 20.443 1.00 96.75 207 PHE A C 1
ATOM 1666 O O . PHE A 1 207 ? -13.828 -9.436 21.256 1.00 96.75 207 PHE A O 1
ATOM 1673 N N . VAL A 1 208 ? -14.611 -11.036 19.882 1.00 97.00 208 VAL A N 1
ATOM 1674 C CA . VAL A 1 208 ? -16.020 -10.928 20.266 1.00 97.00 208 VAL A CA 1
ATOM 1675 C C . VAL A 1 208 ? -16.502 -12.310 20.697 1.00 97.00 208 VAL A C 1
ATOM 1677 O O . VAL A 1 208 ? -16.545 -13.230 19.888 1.00 97.00 208 VAL A O 1
ATOM 1680 N N . LEU A 1 209 ? -16.827 -12.468 21.977 1.00 95.44 209 LEU A N 1
ATOM 1681 C CA . LEU A 1 209 ? -17.404 -13.672 22.562 1.00 95.44 209 LEU A CA 1
ATOM 1682 C C . LEU A 1 209 ? -18.923 -13.513 22.627 1.00 95.44 209 LEU A C 1
ATOM 1684 O O . LEU A 1 209 ? -19.448 -12.691 23.373 1.00 95.44 209 LEU A O 1
ATOM 1688 N N . ASP A 1 210 ? -19.620 -14.320 21.849 1.00 92.44 210 ASP A N 1
ATOM 1689 C CA . ASP A 1 210 ? -21.068 -14.387 21.805 1.00 92.44 210 ASP A CA 1
ATOM 1690 C C . ASP A 1 210 ? -21.568 -15.561 22.659 1.00 92.44 210 ASP A C 1
ATOM 1692 O O . ASP A 1 210 ? -21.186 -16.712 22.446 1.00 92.44 210 ASP A O 1
ATOM 1696 N N . MET A 1 211 ? -22.408 -15.257 23.646 1.00 90.31 211 MET A N 1
ATOM 1697 C CA . MET A 1 211 ? -23.032 -16.207 24.570 1.00 90.31 211 MET A CA 1
ATOM 1698 C C . MET A 1 211 ? -24.563 -16.068 24.564 1.00 90.31 211 MET A C 1
ATOM 1700 O O . MET A 1 211 ? -25.209 -16.249 25.597 1.00 90.31 211 MET A O 1
ATOM 1704 N N . GLY A 1 212 ? -25.152 -15.660 23.438 1.00 85.44 212 GLY A N 1
ATOM 1705 C CA . GLY A 1 212 ? -26.602 -15.515 23.300 1.00 85.44 212 GLY A CA 1
ATOM 1706 C C . GLY A 1 212 ? -27.148 -14.241 23.938 1.00 85.44 212 GLY A C 1
ATOM 1707 O O . GLY A 1 212 ? -27.261 -13.205 23.286 1.00 85.44 212 GLY A O 1
ATOM 1708 N N . ALA A 1 213 ? -27.483 -14.283 25.225 1.00 84.75 213 ALA A N 1
ATOM 1709 C CA . ALA A 1 213 ? -27.988 -13.105 25.942 1.00 84.75 213 ALA A CA 1
ATOM 1710 C C . ALA A 1 213 ? -26.899 -12.048 26.227 1.00 84.75 213 ALA A C 1
ATOM 1712 O O . ALA A 1 213 ? -27.208 -10.910 26.584 1.00 84.75 213 ALA A O 1
ATOM 1713 N N . ARG A 1 214 ? -25.620 -12.423 26.095 1.00 89.94 214 ARG A N 1
ATOM 1714 C CA . ARG A 1 214 ? -24.460 -11.565 26.363 1.00 89.94 214 ARG A CA 1
ATOM 1715 C C . ARG A 1 214 ? -23.479 -11.634 25.199 1.00 89.94 214 ARG A C 1
ATOM 1717 O O . ARG A 1 214 ? -23.125 -12.728 24.765 1.00 89.94 214 ARG A O 1
ATOM 1724 N N . VAL A 1 215 ? -23.003 -10.481 24.747 1.00 93.19 215 VAL A N 1
ATOM 1725 C CA . VAL A 1 215 ? -21.937 -10.353 23.747 1.00 93.19 215 VAL A CA 1
ATOM 1726 C C . VAL A 1 215 ? -20.815 -9.524 24.350 1.00 93.19 215 VAL A C 1
ATOM 1728 O O . VAL A 1 215 ? -20.992 -8.362 24.705 1.00 93.19 215 VAL A O 1
ATOM 1731 N N . TRP A 1 216 ? -19.641 -10.119 24.494 1.00 95.56 216 TRP A N 1
ATOM 1732 C CA . TRP A 1 216 ? -18.491 -9.467 25.103 1.00 95.56 216 TRP A CA 1
ATOM 1733 C C . TRP A 1 216 ? -17.413 -9.194 24.071 1.00 95.56 216 TRP A C 1
ATOM 1735 O O . TRP A 1 216 ? -17.068 -10.068 23.287 1.00 95.56 216 TRP A O 1
ATOM 1745 N N . GLN A 1 217 ? -16.844 -7.997 24.091 1.00 96.62 217 GLN A N 1
ATOM 1746 C CA . GLN A 1 217 ? -15.713 -7.626 23.251 1.00 96.62 217 GLN A CA 1
ATOM 1747 C C . GLN A 1 217 ? -14.459 -7.490 24.111 1.00 96.62 217 GLN A C 1
ATOM 1749 O O . GLN A 1 217 ? -14.480 -6.769 25.105 1.00 96.62 217 GLN A O 1
ATOM 1754 N N . LEU A 1 218 ? -13.360 -8.123 23.706 1.00 96.19 218 LEU A N 1
ATOM 1755 C CA . LEU A 1 218 ? -12.035 -7.913 24.281 1.00 96.19 218 LEU A CA 1
ATOM 1756 C C . LEU A 1 218 ? -11.149 -7.158 23.288 1.00 96.19 218 LEU A C 1
ATOM 1758 O O . LEU A 1 218 ? -10.817 -7.669 22.219 1.00 96.19 218 LEU A O 1
ATOM 1762 N N . ASN A 1 219 ? -10.711 -5.967 23.682 1.00 95.31 219 ASN A N 1
ATOM 1763 C CA . ASN A 1 219 ? -9.692 -5.192 22.991 1.00 95.31 219 ASN A CA 1
ATOM 1764 C C . ASN A 1 219 ? -8.320 -5.494 23.597 1.00 95.31 219 ASN A C 1
ATOM 1766 O O . ASN A 1 219 ? -8.047 -5.108 24.736 1.00 95.31 219 ASN A O 1
ATOM 1770 N N . THR A 1 220 ? -7.422 -6.115 22.836 1.00 92.75 220 THR A N 1
ATOM 1771 C CA . THR A 1 220 ? -6.038 -6.305 23.297 1.00 92.75 220 THR A CA 1
ATOM 1772 C C . THR A 1 220 ? -5.234 -5.001 23.219 1.00 92.75 220 THR A C 1
ATOM 1774 O O . THR A 1 220 ? -5.586 -4.056 22.500 1.00 92.75 220 THR A O 1
ATOM 1777 N N . LYS A 1 221 ? -4.131 -4.922 23.960 1.00 87.19 221 LYS A N 1
ATOM 1778 C CA . LYS A 1 221 ? -3.287 -3.731 24.122 1.00 87.19 221 LYS A CA 1
ATOM 1779 C C . LYS A 1 221 ? -2.688 -3.248 22.801 1.00 87.19 221 LYS A C 1
ATOM 1781 O O . LYS A 1 221 ? -2.571 -2.040 22.602 1.00 87.19 221 LYS A O 1
ATOM 1786 N N . ALA A 1 222 ? -2.334 -4.175 21.910 1.00 80.94 222 ALA A N 1
ATOM 1787 C CA . ALA A 1 222 ? -1.714 -3.884 20.617 1.00 80.94 222 ALA A CA 1
ATOM 1788 C C . ALA A 1 222 ? -2.711 -3.783 19.443 1.00 80.94 222 ALA A C 1
ATOM 1790 O O . ALA A 1 222 ? -2.299 -3.402 18.349 1.00 80.94 222 ALA A O 1
ATOM 1791 N N . SER A 1 223 ? -4.006 -4.039 19.668 1.00 82.25 223 SER A N 1
ATOM 1792 C CA . SER A 1 223 ? -5.021 -3.946 18.608 1.00 82.25 223 SER A CA 1
ATOM 1793 C C . SER A 1 223 ? -5.240 -2.526 18.087 1.00 82.25 223 SER A C 1
ATOM 1795 O O . SER A 1 223 ? -5.229 -1.537 18.837 1.00 82.25 223 SER A O 1
ATOM 1797 N N . ALA A 1 224 ? -5.451 -2.403 16.774 1.00 80.75 224 ALA A N 1
ATOM 1798 C CA . ALA A 1 224 ? -5.588 -1.115 16.115 1.00 80.75 224 ALA A CA 1
ATOM 1799 C C . ALA A 1 224 ? -6.922 -0.443 16.477 1.00 80.75 224 ALA A C 1
ATOM 1801 O O . ALA A 1 224 ? -7.972 -1.075 16.540 1.00 80.75 224 ALA A O 1
ATOM 1802 N N . GLY A 1 225 ? -6.936 0.887 16.629 1.00 84.81 225 GLY A N 1
ATOM 1803 C CA . GLY A 1 225 ? -8.174 1.617 16.952 1.00 84.81 225 GLY A CA 1
ATOM 1804 C C . GLY A 1 225 ? -9.312 1.393 15.941 1.00 84.81 225 GLY A C 1
ATOM 1805 O O . GLY A 1 225 ? -10.478 1.345 16.327 1.00 84.81 225 GLY A O 1
ATOM 1806 N N . LYS A 1 226 ? -8.977 1.193 14.656 1.00 82.62 226 LYS A N 1
ATOM 1807 C CA . LYS A 1 226 ? -9.955 0.850 13.610 1.00 82.62 226 LYS A CA 1
ATOM 1808 C C . LYS A 1 226 ? -10.541 -0.556 13.802 1.00 82.62 226 LYS A C 1
ATOM 1810 O O . LYS A 1 226 ? -11.737 -0.720 13.591 1.00 82.62 226 LYS A O 1
ATOM 1815 N N . GLU A 1 227 ? -9.740 -1.534 14.233 1.00 86.12 227 GLU A N 1
ATOM 1816 C CA . GLU A 1 227 ? -10.211 -2.894 14.552 1.00 86.12 227 GLU A CA 1
ATOM 1817 C C . GLU A 1 227 ? -11.196 -2.862 15.715 1.00 86.12 227 GLU A C 1
ATOM 1819 O O . GLU A 1 227 ? -12.293 -3.395 15.592 1.00 86.12 227 GLU A O 1
ATOM 1824 N N . LYS A 1 228 ? -10.863 -2.141 16.793 1.00 91.50 228 LYS A N 1
ATOM 1825 C CA . LYS A 1 228 ? -11.739 -1.979 17.967 1.00 91.50 228 LYS A CA 1
ATOM 1826 C C . LYS A 1 228 ? -13.105 -1.407 17.593 1.00 91.50 228 LYS A C 1
ATOM 1828 O O . LYS A 1 228 ? -14.134 -1.894 18.056 1.00 91.50 228 LYS A O 1
ATOM 1833 N N . PHE A 1 229 ? -13.114 -0.383 16.738 1.00 88.69 229 PHE A N 1
ATOM 1834 C CA . PHE A 1 229 ? -14.345 0.245 16.261 1.00 88.69 229 PHE A CA 1
ATOM 1835 C C . PHE A 1 229 ? -15.169 -0.700 15.377 1.00 88.69 229 PHE A C 1
ATOM 1837 O O . PHE A 1 229 ? -16.374 -0.833 15.575 1.00 88.69 229 PHE A O 1
ATOM 1844 N N . LYS A 1 230 ? -14.530 -1.398 14.430 1.00 87.75 230 LYS A N 1
ATOM 1845 C CA . LYS A 1 230 ? -15.220 -2.359 13.558 1.00 87.75 230 LYS A CA 1
ATOM 1846 C C . LYS A 1 230 ? -15.728 -3.593 14.307 1.00 87.75 230 LYS A C 1
ATOM 1848 O O . LYS A 1 230 ? -16.802 -4.091 13.981 1.00 87.75 230 LYS A O 1
ATOM 1853 N N . ALA A 1 231 ? -15.012 -4.048 15.330 1.00 91.62 231 ALA A N 1
ATOM 1854 C CA . ALA A 1 231 ? -15.480 -5.098 16.227 1.00 91.62 231 ALA A CA 1
ATOM 1855 C C . ALA A 1 231 ? -16.728 -4.665 17.010 1.00 91.62 231 ALA A C 1
ATOM 1857 O O . ALA A 1 231 ? -17.657 -5.455 17.134 1.00 91.62 231 ALA A O 1
ATOM 1858 N N . ALA A 1 232 ? -16.797 -3.403 17.448 1.00 92.44 232 ALA A N 1
ATOM 1859 C CA . ALA A 1 232 ? -17.981 -2.871 18.121 1.00 92.44 232 ALA A CA 1
ATOM 1860 C C . ALA A 1 232 ? -19.193 -2.793 17.176 1.00 92.44 232 ALA A C 1
ATOM 1862 O O . ALA A 1 232 ? -20.298 -3.167 17.566 1.00 92.44 232 ALA A O 1
ATOM 1863 N N . GLU A 1 233 ? -18.996 -2.382 15.916 1.00 91.06 233 GLU A N 1
ATOM 1864 C CA . GLU A 1 233 ? -20.049 -2.452 14.888 1.00 91.06 233 GLU A CA 1
ATOM 1865 C C . GLU A 1 233 ? -20.524 -3.896 14.663 1.00 91.06 233 GLU A C 1
ATOM 1867 O O . GLU A 1 233 ? -21.725 -4.145 14.546 1.00 91.06 233 GLU A O 1
ATOM 1872 N N . PHE A 1 234 ? -19.598 -4.860 14.642 1.00 92.44 234 PHE A N 1
ATOM 1873 C CA . PHE A 1 234 ? -19.932 -6.277 14.517 1.00 92.44 234 PHE A CA 1
ATOM 1874 C C . PHE A 1 234 ? -20.712 -6.798 15.734 1.00 92.44 234 PHE A C 1
ATOM 1876 O O . PHE A 1 234 ? -21.774 -7.393 15.557 1.00 92.44 234 PHE A O 1
ATOM 1883 N N . ALA A 1 235 ? -20.262 -6.516 16.958 1.00 92.50 235 ALA A N 1
ATOM 1884 C CA . ALA A 1 235 ? -20.975 -6.878 18.182 1.00 92.50 235 ALA A CA 1
ATOM 1885 C C . ALA A 1 235 ? -22.394 -6.285 18.205 1.00 92.50 235 ALA A C 1
ATOM 1887 O O . ALA A 1 235 ? -23.358 -6.986 18.508 1.00 92.50 235 ALA A O 1
ATOM 1888 N N . GLN A 1 236 ? -22.549 -5.023 17.791 1.00 90.19 236 GLN A N 1
ATOM 1889 C CA . GLN A 1 236 ? -23.859 -4.386 17.674 1.00 90.19 236 GLN A CA 1
ATOM 1890 C C . GLN A 1 236 ? -24.742 -5.057 16.611 1.00 90.19 236 GLN A C 1
ATOM 1892 O O . GLN A 1 236 ? -25.955 -5.144 16.799 1.00 90.19 236 GLN A O 1
ATOM 1897 N N . SER A 1 237 ? -24.165 -5.562 15.513 1.00 88.88 237 SER A N 1
ATOM 1898 C CA . SER A 1 237 ? -24.931 -6.310 14.507 1.00 88.88 237 SER A CA 1
ATOM 1899 C C . SER A 1 237 ? -25.546 -7.592 15.082 1.00 88.88 237 SER A C 1
ATOM 1901 O O . SER A 1 237 ? -26.726 -7.836 14.846 1.00 88.88 237 SER A O 1
ATOM 1903 N N . LEU A 1 238 ? -24.818 -8.319 15.941 1.00 87.69 238 LEU A N 1
ATOM 1904 C CA . LEU A 1 238 ? -25.333 -9.511 16.633 1.00 87.69 238 LEU A CA 1
ATOM 1905 C C . LEU A 1 238 ? -26.503 -9.169 17.572 1.00 87.69 238 LEU A C 1
ATOM 1907 O O . LEU A 1 238 ? -27.500 -9.885 17.636 1.00 87.69 238 LEU A O 1
ATOM 1911 N N . VAL A 1 239 ? -26.421 -8.036 18.276 1.00 86.12 239 VAL A N 1
ATOM 1912 C CA . VAL A 1 239 ? -27.516 -7.549 19.135 1.00 86.12 239 VAL A CA 1
ATOM 1913 C C . VAL A 1 239 ? -28.752 -7.189 18.319 1.00 86.12 239 VAL A C 1
ATOM 1915 O O . VAL A 1 239 ? -29.877 -7.489 18.725 1.00 86.12 239 VAL A O 1
ATOM 1918 N N . ASN A 1 240 ? -28.552 -6.537 17.173 1.00 86.00 240 ASN A N 1
ATOM 1919 C CA . ASN A 1 240 ? -29.640 -6.121 16.295 1.00 86.00 240 ASN A CA 1
ATOM 1920 C C . ASN A 1 240 ? -30.367 -7.335 15.700 1.00 86.00 240 ASN A C 1
ATOM 1922 O O . ASN A 1 240 ? -31.596 -7.337 15.655 1.00 86.00 240 ASN A O 1
ATOM 1926 N N . GLU A 1 241 ? -29.632 -8.383 15.317 1.00 82.25 241 GLU A N 1
ATOM 1927 C CA . GLU A 1 241 ? -30.198 -9.670 14.880 1.00 82.25 241 GLU A CA 1
ATOM 1928 C C . GLU A 1 241 ? -31.084 -10.305 15.968 1.00 82.25 241 GLU A C 1
ATOM 1930 O O . GLU A 1 241 ? -32.103 -10.923 15.662 1.00 82.25 241 GLU A O 1
ATOM 1935 N N . ARG A 1 242 ? -30.765 -10.067 17.248 1.00 82.69 242 ARG A N 1
ATOM 1936 C CA . ARG A 1 242 ? -31.548 -10.500 18.421 1.00 82.69 242 ARG A CA 1
ATOM 1937 C C . ARG A 1 242 ? -32.556 -9.460 18.921 1.00 82.69 242 ARG A C 1
ATOM 1939 O O . ARG A 1 242 ? -32.998 -9.530 20.067 1.00 82.69 242 ARG A O 1
ATOM 1946 N N . GLN A 1 243 ? -32.908 -8.475 18.093 1.00 80.62 243 GLN A N 1
ATOM 1947 C CA . GLN A 1 243 ? -33.902 -7.438 18.404 1.00 80.62 243 GLN A CA 1
ATOM 1948 C C . GLN A 1 243 ? -33.628 -6.687 19.724 1.00 80.62 243 GLN A C 1
ATOM 1950 O O . GLN A 1 243 ? -34.555 -6.281 20.425 1.00 80.62 243 GLN A O 1
ATOM 1955 N N . GLY A 1 244 ? -32.353 -6.503 20.087 1.00 70.38 244 GLY A N 1
ATOM 1956 C CA . GLY A 1 244 ? -31.963 -5.758 21.288 1.00 70.38 244 GLY A CA 1
ATOM 1957 C C . GLY A 1 244 ? -32.075 -6.529 22.607 1.00 70.38 244 GLY A C 1
ATOM 1958 O O . GLY A 1 244 ? -31.856 -5.940 23.660 1.00 70.38 244 GLY A O 1
ATOM 1959 N N . GLN A 1 245 ? -32.371 -7.832 22.584 1.00 74.75 245 GLN A N 1
ATOM 1960 C CA . GLN A 1 245 ? -32.482 -8.674 23.788 1.00 74.75 245 GLN A CA 1
ATOM 1961 C C . GLN A 1 245 ? -31.123 -9.166 24.328 1.00 74.75 245 GLN A C 1
ATOM 1963 O O . GLN A 1 245 ? -31.057 -10.170 25.032 1.00 74.75 245 GLN A O 1
ATOM 1968 N N . CYS A 1 246 ? -30.031 -8.486 23.978 1.00 78.81 246 CYS A N 1
ATOM 1969 C CA . CYS A 1 246 ? -28.667 -8.895 24.293 1.00 78.81 246 CYS A CA 1
ATOM 1970 C C . CYS A 1 246 ? -27.875 -7.723 24.879 1.00 78.81 246 CYS A C 1
ATOM 1972 O O . CYS A 1 246 ? -27.902 -6.617 24.337 1.00 78.81 246 CYS A O 1
ATOM 1974 N N . GLU A 1 247 ? -27.136 -7.974 25.957 1.00 86.44 247 GLU A N 1
ATOM 1975 C CA . GLU A 1 247 ? -26.240 -6.992 26.572 1.00 86.44 247 GLU A CA 1
ATOM 1976 C C . GLU A 1 247 ? -24.850 -7.045 25.923 1.00 86.44 247 GLU A C 1
ATOM 1978 O O . GLU A 1 247 ? -24.310 -8.132 25.704 1.00 86.44 247 GLU A O 1
ATOM 1983 N N . VAL A 1 248 ? -24.259 -5.877 25.639 1.00 91.56 248 VAL A N 1
ATOM 1984 C CA . VAL A 1 248 ? -22.879 -5.767 25.141 1.00 91.56 248 VAL A CA 1
ATOM 1985 C C . VAL A 1 248 ? -21.968 -5.218 26.222 1.00 91.56 248 VAL A C 1
ATOM 1987 O O . VAL A 1 248 ? -22.224 -4.146 26.768 1.00 91.56 248 VAL A O 1
ATOM 1990 N N . THR A 1 249 ? -20.862 -5.911 26.480 1.00 94.25 249 THR A N 1
ATOM 1991 C CA . THR A 1 249 ? -19.828 -5.453 27.415 1.00 94.25 249 THR A CA 1
ATOM 1992 C C . THR A 1 249 ? -18.478 -5.392 26.715 1.00 94.25 249 THR A C 1
ATOM 1994 O O . THR A 1 249 ? -18.079 -6.339 26.044 1.00 94.25 249 THR A O 1
ATOM 1997 N N . VAL A 1 250 ? -17.762 -4.278 26.867 1.00 94.81 250 VAL A N 1
ATOM 1998 C CA . VAL A 1 250 ? -16.429 -4.088 26.279 1.00 94.81 250 VAL A CA 1
ATOM 1999 C C . VAL A 1 250 ? -15.382 -4.124 27.383 1.00 94.81 250 VAL A C 1
ATOM 2001 O O . VAL A 1 250 ? -15.508 -3.438 28.397 1.00 94.81 250 VAL A O 1
ATOM 2004 N N . TYR A 1 251 ? -14.337 -4.907 27.159 1.00 95.31 251 TYR A N 1
ATOM 2005 C CA . TYR A 1 251 ? -13.192 -5.061 28.037 1.00 95.31 251 TYR A CA 1
ATOM 2006 C C . TYR A 1 251 ? -11.921 -4.646 27.300 1.00 95.31 251 TYR A C 1
ATOM 2008 O O . TYR A 1 251 ? -11.677 -5.076 26.175 1.00 95.31 251 TYR A O 1
ATOM 2016 N N . ASP A 1 252 ? -11.086 -3.839 27.946 1.00 93.25 252 ASP A N 1
ATOM 2017 C CA . ASP A 1 252 ? -9.761 -3.477 27.443 1.00 93.25 252 ASP A CA 1
ATOM 2018 C C . ASP A 1 252 ? -8.681 -4.201 28.252 1.00 93.25 252 ASP A C 1
ATOM 2020 O O . ASP A 1 252 ? -8.711 -4.184 29.485 1.00 93.25 252 ASP A O 1
ATOM 2024 N N . GLU A 1 253 ? -7.716 -4.822 27.570 1.00 90.50 253 GLU A N 1
ATOM 2025 C CA . GLU A 1 253 ? -6.568 -5.482 28.198 1.00 90.50 253 GLU A CA 1
ATOM 2026 C C . GLU A 1 253 ? -5.821 -4.523 29.142 1.00 90.50 253 GLU A C 1
ATOM 2028 O O . GLU A 1 253 ? -5.505 -3.385 28.791 1.00 90.50 253 GLU A O 1
ATOM 2033 N N . GLY A 1 254 ? -5.540 -4.988 30.363 1.00 83.06 254 GLY A N 1
ATOM 2034 C CA . GLY A 1 254 ? -4.953 -4.174 31.434 1.00 83.06 254 GLY A CA 1
ATOM 2035 C C . GLY A 1 254 ? -5.960 -3.298 32.191 1.00 83.06 254 GLY A C 1
ATOM 2036 O O . GLY A 1 254 ? -5.599 -2.694 33.200 1.00 83.06 254 GLY A O 1
ATOM 2037 N N . GLY A 1 255 ? -7.218 -3.241 31.747 1.00 86.19 255 GLY A N 1
ATOM 2038 C CA . GLY A 1 255 ? -8.324 -2.633 32.479 1.00 86.19 255 GLY A CA 1
ATOM 2039 C C . GLY A 1 255 ? -8.892 -3.551 33.573 1.00 86.19 255 GLY A C 1
ATOM 2040 O O . GLY A 1 255 ? -8.668 -4.764 33.554 1.00 86.19 255 GLY A O 1
ATOM 2041 N N . PRO A 1 256 ? -9.690 -3.001 34.509 1.00 76.56 256 PRO A N 1
ATOM 2042 C CA . PRO A 1 256 ? -10.200 -3.737 35.672 1.00 76.56 256 PRO A CA 1
ATOM 2043 C C . PRO A 1 256 ? -11.132 -4.913 35.326 1.00 76.56 256 PRO A C 1
ATOM 2045 O O . PRO A 1 256 ? -11.380 -5.752 36.184 1.00 76.56 256 PRO A O 1
ATOM 2048 N N . GLY A 1 257 ? -11.644 -4.992 34.091 1.00 82.31 257 GLY A N 1
ATOM 2049 C CA . GLY A 1 257 ? -12.561 -6.046 33.648 1.00 82.31 257 GLY A CA 1
ATOM 2050 C C . GLY A 1 257 ? -11.965 -7.106 32.714 1.00 82.31 257 GLY A C 1
ATOM 2051 O O . GLY A 1 257 ? -12.623 -8.111 32.480 1.00 82.31 257 GLY A O 1
ATOM 2052 N N . ALA A 1 258 ? -10.741 -6.947 32.192 1.00 87.00 258 ALA A N 1
ATOM 2053 C CA . ALA A 1 258 ? -10.182 -7.907 31.223 1.00 87.00 258 ALA A CA 1
ATOM 2054 C C . ALA A 1 258 ? -10.056 -9.330 31.788 1.00 87.00 258 ALA A C 1
ATOM 2056 O O . ALA A 1 258 ? -10.310 -10.301 31.081 1.00 87.00 258 ALA A O 1
ATOM 2057 N N . GLY A 1 259 ? -9.732 -9.449 33.081 1.00 88.50 259 GLY A N 1
ATOM 2058 C CA . GLY A 1 259 ? -9.682 -10.740 33.769 1.00 88.50 259 GLY A CA 1
ATOM 2059 C C . GLY A 1 259 ? -11.028 -11.471 33.793 1.00 88.50 259 GLY A C 1
ATOM 2060 O O . GLY A 1 259 ? -11.035 -12.694 33.787 1.00 88.50 259 GLY A O 1
ATOM 2061 N N . ILE A 1 260 ? -12.154 -10.745 33.750 1.00 91.62 260 ILE A N 1
ATOM 2062 C CA . ILE A 1 260 ? -13.503 -11.335 33.697 1.00 91.62 260 ILE A CA 1
ATOM 2063 C C . ILE A 1 260 ? -13.707 -12.043 32.357 1.00 91.62 260 ILE A C 1
ATOM 2065 O O . ILE A 1 260 ? -14.148 -13.185 32.330 1.00 91.62 260 ILE A O 1
ATOM 2069 N N . PHE A 1 261 ? -13.334 -11.390 31.252 1.00 93.44 261 PHE A N 1
ATOM 2070 C CA . PHE A 1 261 ? -13.405 -12.001 29.927 1.00 93.44 261 PHE A CA 1
ATOM 2071 C C . PHE A 1 261 ? -12.496 -13.231 29.826 1.00 93.44 261 PHE A C 1
ATOM 2073 O O . PHE A 1 261 ? -12.921 -14.273 29.338 1.00 93.44 261 PHE A O 1
ATOM 2080 N N . LEU A 1 262 ? -11.246 -13.119 30.288 1.00 92.38 262 LEU A N 1
ATOM 2081 C CA . LEU A 1 262 ? -10.272 -14.212 30.203 1.00 92.38 262 LEU A CA 1
ATOM 2082 C C . LEU A 1 262 ? -10.681 -15.421 31.057 1.00 92.38 262 LEU A C 1
ATOM 2084 O O . LEU A 1 262 ? -10.479 -16.554 30.631 1.00 92.38 262 LEU A O 1
ATOM 2088 N N . ALA A 1 263 ? -11.309 -15.194 32.214 1.00 92.38 263 ALA A N 1
ATOM 2089 C CA . ALA A 1 263 ? -11.786 -16.262 33.090 1.00 92.38 263 ALA A CA 1
ATOM 2090 C C . ALA A 1 263 ? -12.849 -17.165 32.434 1.00 92.38 263 ALA A C 1
ATOM 2092 O O . ALA A 1 263 ? -12.940 -18.337 32.791 1.00 92.38 263 ALA A O 1
ATOM 2093 N N . GLU A 1 264 ? -13.594 -16.689 31.425 1.00 92.50 264 GLU A N 1
ATOM 2094 C CA . GLU A 1 264 ? -14.530 -17.538 30.660 1.00 92.50 264 GLU A CA 1
ATOM 2095 C C . GLU A 1 264 ? -13.819 -18.675 29.905 1.00 92.50 264 GLU A C 1
ATOM 2097 O O . GLU A 1 264 ? -14.441 -19.674 29.534 1.00 92.50 264 GLU A O 1
ATOM 2102 N N . PHE A 1 265 ? -12.514 -18.547 29.661 1.00 92.31 265 PHE A N 1
ATOM 2103 C CA . PHE A 1 265 ? -11.687 -19.553 28.991 1.00 92.31 265 PHE A CA 1
ATOM 2104 C C . PHE A 1 265 ? -10.876 -20.412 29.975 1.00 92.31 265 PHE A C 1
ATOM 2106 O O . PHE A 1 265 ? -10.177 -21.325 29.545 1.00 92.31 265 PHE A O 1
ATOM 2113 N N . GLY A 1 266 ? -11.021 -20.171 31.283 1.00 91.12 266 GLY A N 1
ATOM 2114 C CA . GLY A 1 266 ? -10.359 -20.907 32.359 1.00 91.12 266 GLY A CA 1
ATOM 2115 C C . GLY A 1 266 ? -9.542 -20.008 33.288 1.00 91.12 266 GLY A C 1
ATOM 2116 O O . GLY A 1 266 ? -9.045 -18.948 32.891 1.00 91.12 266 GLY A O 1
ATOM 2117 N N . ASP A 1 267 ? -9.379 -20.447 34.536 1.00 86.81 267 ASP A N 1
ATOM 2118 C CA . ASP A 1 267 ? -8.597 -19.727 35.541 1.00 86.81 267 ASP A CA 1
ATOM 2119 C C . ASP A 1 267 ? -7.129 -19.596 35.113 1.00 86.81 267 ASP A C 1
ATOM 2121 O O . ASP A 1 267 ? -6.467 -20.575 34.773 1.00 86.81 267 ASP A O 1
ATOM 2125 N N . GLY A 1 268 ? -6.604 -18.370 35.154 1.00 83.75 268 GLY A N 1
ATOM 2126 C CA . GLY A 1 268 ? -5.218 -18.084 34.774 1.00 83.75 268 GLY A CA 1
ATOM 2127 C C . GLY A 1 268 ? -4.966 -17.999 33.265 1.00 83.75 268 GLY A C 1
ATOM 2128 O O . GLY A 1 268 ? -3.805 -17.919 32.870 1.00 83.75 268 GLY A O 1
ATOM 2129 N N . THR A 1 269 ? -6.015 -17.979 32.433 1.00 90.25 269 THR A N 1
ATOM 2130 C CA . THR A 1 269 ? -5.881 -17.777 30.982 1.00 90.25 269 THR A CA 1
ATOM 2131 C C . THR A 1 269 ? -5.134 -16.482 30.665 1.00 90.25 269 THR A C 1
ATOM 2133 O O . THR A 1 269 ? -5.469 -15.406 31.168 1.00 90.25 269 THR A O 1
ATOM 2136 N N . THR A 1 270 ? -4.146 -16.580 29.780 1.00 88.81 270 THR A N 1
ATOM 2137 C CA . THR A 1 270 ? -3.390 -15.448 29.243 1.00 88.81 270 THR A CA 1
ATOM 2138 C C . THR A 1 270 ? -3.509 -15.395 27.724 1.00 88.81 270 THR A C 1
ATOM 2140 O O . THR A 1 270 ? -3.840 -16.381 27.071 1.00 88.81 270 THR A O 1
ATOM 2143 N N . LEU A 1 271 ? -3.248 -14.218 27.154 1.00 89.81 271 LEU A N 1
ATOM 2144 C CA . LEU A 1 271 ? -3.181 -14.055 25.706 1.00 89.81 271 LEU A CA 1
ATOM 2145 C C . LEU A 1 271 ? -1.922 -14.735 25.168 1.00 89.81 271 LEU A C 1
ATOM 2147 O O . LEU A 1 271 ? -0.826 -14.535 25.695 1.00 89.81 271 LEU A O 1
ATOM 2151 N N . ARG A 1 272 ? -2.068 -15.482 24.077 1.00 90.25 272 ARG A N 1
ATOM 2152 C CA . ARG A 1 272 ? -0.942 -16.010 23.316 1.00 90.25 272 ARG A CA 1
ATOM 2153 C C . ARG A 1 272 ? -0.190 -14.860 22.654 1.00 90.25 272 ARG A C 1
ATOM 2155 O O . ARG A 1 272 ? -0.794 -14.009 22.004 1.00 90.25 272 ARG A O 1
ATOM 2162 N N . GLU A 1 273 ? 1.133 -14.852 22.771 1.00 85.56 273 GLU A N 1
ATOM 2163 C CA . GLU A 1 273 ? 1.959 -13.870 22.071 1.00 85.56 273 GLU A CA 1
ATOM 2164 C C . GLU A 1 273 ? 1.870 -14.061 20.553 1.00 85.56 273 GLU A C 1
ATOM 2166 O O . GLU A 1 273 ? 1.936 -15.181 20.032 1.00 85.56 273 GLU A O 1
ATOM 2171 N N . GLN A 1 274 ? 1.725 -12.952 19.832 1.00 76.44 274 GLN A N 1
ATOM 2172 C CA . GLN A 1 274 ? 1.815 -12.952 18.382 1.00 76.44 274 GLN A CA 1
ATOM 2173 C C . GLN A 1 274 ? 3.280 -13.132 17.984 1.00 76.44 274 GLN A C 1
ATOM 2175 O O . GLN A 1 274 ? 4.128 -12.318 18.343 1.00 76.44 274 GLN A O 1
ATOM 2180 N N . VAL A 1 275 ? 3.575 -14.188 17.227 1.00 67.94 275 VAL A N 1
ATOM 2181 C CA . VAL A 1 275 ? 4.901 -14.370 16.629 1.00 67.94 275 VAL A CA 1
ATOM 2182 C C . VAL A 1 275 ? 5.024 -13.365 15.480 1.00 67.94 275 VAL A C 1
ATOM 2184 O O . VAL A 1 275 ? 4.210 -13.430 14.555 1.00 67.94 275 VAL A O 1
ATOM 2187 N N . PRO A 1 276 ? 5.983 -12.422 15.516 1.00 57.12 276 PRO A N 1
ATOM 2188 C CA . PRO A 1 276 ? 6.205 -11.519 14.397 1.00 57.12 276 PRO A CA 1
ATOM 2189 C C . PRO A 1 276 ? 6.615 -12.335 13.171 1.00 57.12 276 PRO A C 1
ATOM 2191 O O . PRO A 1 276 ? 7.599 -13.070 13.218 1.00 57.12 276 PRO A O 1
ATOM 2194 N N . GLU A 1 277 ? 5.870 -12.218 12.074 1.00 57.03 277 GLU A N 1
ATOM 2195 C CA . GLU A 1 277 ? 6.324 -12.750 10.791 1.00 57.03 277 GLU A CA 1
ATOM 2196 C C . GLU A 1 277 ? 7.466 -11.859 10.281 1.00 57.03 277 GLU A C 1
ATOM 2198 O O . GLU A 1 277 ? 7.279 -10.660 10.028 1.00 57.03 277 GLU A O 1
ATOM 2203 N N . GLU A 1 278 ? 8.667 -12.434 10.204 1.00 49.94 278 GLU A N 1
ATOM 2204 C CA . GLU A 1 278 ? 9.843 -11.773 9.645 1.00 49.94 278 GLU A CA 1
ATOM 2205 C C . GLU A 1 278 ? 9.651 -11.577 8.137 1.00 49.94 278 GLU A C 1
ATOM 2207 O O . GLU A 1 278 ? 9.200 -12.479 7.430 1.00 49.94 278 GLU A O 1
ATOM 2212 N N . ASP A 1 279 ? 9.972 -10.379 7.642 1.00 54.91 279 ASP A N 1
ATOM 2213 C CA . ASP A 1 279 ? 10.049 -10.157 6.201 1.00 54.91 279 ASP A CA 1
ATOM 2214 C C . ASP A 1 279 ? 11.248 -10.942 5.677 1.00 54.91 279 ASP A C 1
ATOM 2216 O O . ASP A 1 279 ? 12.385 -10.685 6.077 1.00 54.91 279 ASP A O 1
ATOM 2220 N N . SER A 1 280 ? 10.989 -11.910 4.800 1.00 60.41 280 SER A N 1
ATOM 2221 C CA . SER A 1 280 ? 12.046 -12.729 4.218 1.00 60.41 280 SER A CA 1
ATOM 2222 C C . SER A 1 280 ? 13.042 -11.880 3.419 1.00 60.41 280 SER A C 1
ATOM 2224 O O . SER A 1 280 ? 14.188 -12.290 3.244 1.00 60.41 280 SER A O 1
ATOM 2226 N N . GLY A 1 281 ? 12.625 -10.702 2.926 1.00 59.38 281 GLY A N 1
ATOM 2227 C CA . GLY A 1 281 ? 13.452 -9.838 2.083 1.00 59.38 281 GLY A CA 1
ATOM 2228 C C . GLY A 1 281 ? 13.864 -10.499 0.762 1.00 59.38 281 GLY A C 1
ATOM 2229 O O . GLY A 1 281 ? 14.705 -9.960 0.037 1.00 59.38 281 GLY A O 1
ATOM 2230 N N . ILE A 1 282 ? 13.282 -11.655 0.428 1.00 70.00 282 ILE A N 1
ATOM 2231 C CA . ILE A 1 282 ? 13.597 -12.408 -0.782 1.00 70.00 282 ILE A CA 1
ATOM 2232 C C . ILE A 1 282 ? 12.806 -11.788 -1.944 1.00 70.00 282 ILE A C 1
ATOM 2234 O O . ILE A 1 282 ? 11.585 -11.646 -1.846 1.00 70.00 282 ILE A O 1
ATOM 2238 N N . PRO A 1 283 ? 13.478 -11.357 -3.028 1.00 77.19 283 PRO A N 1
ATOM 2239 C CA . PRO A 1 283 ? 12.799 -10.778 -4.178 1.00 77.19 283 PRO A CA 1
ATOM 2240 C C . PRO A 1 283 ? 11.952 -11.830 -4.912 1.00 77.19 283 PRO A C 1
ATOM 2242 O O . PRO A 1 283 ? 12.271 -13.022 -4.850 1.00 77.19 283 PRO A O 1
ATOM 2245 N N . PRO A 1 284 ? 10.905 -11.404 -5.645 1.00 87.94 284 PRO A N 1
ATOM 2246 C CA . PRO A 1 284 ? 10.151 -12.313 -6.501 1.00 87.94 284 PRO A CA 1
ATOM 2247 C C . PRO A 1 284 ? 11.077 -12.999 -7.510 1.00 87.94 284 PRO A C 1
ATOM 2249 O O . PRO A 1 284 ? 12.027 -12.382 -7.994 1.00 87.94 284 PRO A O 1
ATOM 2252 N N . THR A 1 285 ? 10.789 -14.256 -7.843 1.00 92.25 285 THR A N 1
ATOM 2253 C CA . THR A 1 285 ? 11.558 -15.019 -8.839 1.00 92.25 285 THR A CA 1
ATOM 2254 C C . THR A 1 285 ? 10.652 -15.474 -9.974 1.00 92.25 285 THR A C 1
ATOM 2256 O O . THR A 1 285 ? 9.614 -16.081 -9.733 1.00 92.25 285 THR A O 1
ATOM 2259 N N . LEU A 1 286 ? 11.039 -15.182 -11.217 1.00 95.12 286 LEU A N 1
ATOM 2260 C CA . LEU A 1 286 ? 10.317 -15.609 -12.414 1.00 95.12 286 LEU A CA 1
ATOM 2261 C C . LEU A 1 286 ? 10.929 -16.902 -12.964 1.00 95.12 286 LEU A C 1
ATOM 2263 O O . LEU A 1 286 ? 12.149 -17.013 -13.091 1.00 95.12 286 LEU A O 1
ATOM 2267 N N . TYR A 1 287 ? 10.077 -17.854 -13.325 1.00 94.94 287 TYR A N 1
ATOM 2268 C CA . TYR A 1 287 ? 10.440 -19.118 -13.949 1.00 94.94 287 TYR A CA 1
ATOM 2269 C C . TYR A 1 287 ? 9.689 -19.282 -15.266 1.00 94.94 287 TYR A C 1
ATOM 2271 O O . TYR A 1 287 ? 8.480 -19.065 -15.317 1.00 94.94 287 TYR A O 1
ATOM 2279 N N . ARG A 1 288 ? 10.388 -19.711 -16.312 1.00 93.81 288 ARG A N 1
ATOM 2280 C CA . ARG A 1 288 ? 9.794 -20.268 -17.525 1.00 93.81 288 ARG A CA 1
ATOM 2281 C C . ARG A 1 288 ? 9.540 -21.750 -17.293 1.00 93.81 288 ARG A C 1
ATOM 2283 O O . ARG A 1 288 ? 10.412 -22.459 -16.786 1.00 93.81 288 ARG A O 1
ATOM 2290 N N . LEU A 1 289 ? 8.340 -22.197 -17.622 1.00 90.50 289 LEU A N 1
ATOM 2291 C CA . LEU A 1 289 ? 7.965 -23.601 -17.576 1.00 90.50 289 LEU A CA 1
ATOM 2292 C C . LEU A 1 289 ? 8.381 -24.245 -18.894 1.00 90.50 289 LEU A C 1
ATOM 2294 O O . LEU A 1 289 ? 8.193 -23.654 -19.949 1.00 90.50 289 LEU A O 1
ATOM 2298 N N . SER A 1 290 ? 8.973 -25.431 -18.818 1.00 83.00 290 SER A N 1
ATOM 2299 C CA . SER A 1 290 ? 9.299 -26.240 -19.991 1.00 83.00 290 SER A CA 1
ATOM 2300 C C . SER A 1 290 ? 9.070 -27.706 -19.658 1.00 83.00 290 SER A C 1
ATOM 2302 O O . SER A 1 290 ? 9.610 -28.218 -18.677 1.00 83.00 290 SER A O 1
ATOM 2304 N N . ASP A 1 291 ? 8.260 -28.384 -20.461 1.00 74.25 291 ASP A N 1
ATOM 2305 C CA . ASP A 1 291 ? 7.933 -29.808 -20.323 1.00 74.25 291 ASP A CA 1
ATOM 2306 C C . ASP A 1 291 ? 8.605 -30.681 -21.400 1.00 74.25 291 ASP A C 1
ATOM 2308 O O . ASP A 1 291 ? 8.389 -31.893 -21.453 1.00 74.25 291 ASP A O 1
ATOM 2312 N N . ALA A 1 292 ? 9.483 -30.096 -22.225 1.00 75.44 292 ALA A N 1
ATOM 2313 C CA . ALA A 1 292 ? 10.099 -30.751 -23.383 1.00 75.44 292 ALA A CA 1
ATOM 2314 C C . ALA A 1 292 ? 10.903 -32.023 -23.041 1.00 75.44 292 ALA A C 1
ATOM 2316 O O . ALA A 1 292 ? 11.170 -32.848 -23.915 1.00 75.44 292 ALA A O 1
ATOM 2317 N N . SER A 1 293 ? 11.298 -32.192 -21.775 1.00 72.44 293 SER A N 1
ATOM 2318 C CA . SER A 1 293 ? 12.020 -33.370 -21.280 1.00 72.44 293 SER A CA 1
ATOM 2319 C C . SER A 1 293 ? 11.116 -34.529 -20.826 1.00 72.44 293 SER A C 1
ATOM 2321 O O . SER A 1 293 ? 11.625 -35.605 -20.515 1.00 72.44 293 SER A O 1
ATOM 2323 N N . GLY A 1 294 ? 9.793 -34.330 -20.795 1.00 70.62 294 GLY A N 1
ATOM 2324 C CA . GLY A 1 294 ? 8.797 -35.266 -20.259 1.00 70.62 294 GLY A CA 1
ATOM 2325 C C . GLY A 1 294 ? 8.409 -35.001 -18.798 1.00 70.62 294 GLY A C 1
ATOM 2326 O O . GLY A 1 294 ? 7.326 -35.400 -18.377 1.00 70.62 294 GLY A O 1
ATOM 2327 N N . ASP A 1 295 ? 9.249 -34.280 -18.053 1.00 75.12 295 ASP A N 1
ATOM 2328 C CA . ASP A 1 295 ? 8.962 -33.706 -16.736 1.00 75.12 295 ASP A CA 1
ATOM 2329 C C . ASP A 1 295 ? 9.009 -32.171 -16.819 1.00 75.12 295 ASP A C 1
ATOM 2331 O O . ASP A 1 295 ? 9.751 -31.611 -17.632 1.00 75.12 295 ASP A O 1
ATOM 2335 N N . VAL A 1 296 ? 8.240 -31.488 -15.961 1.00 82.31 296 VAL A N 1
ATOM 2336 C CA . VAL A 1 296 ? 8.273 -30.020 -15.876 1.00 82.31 296 VAL A CA 1
ATOM 2337 C C . VAL A 1 296 ? 9.594 -29.543 -15.278 1.00 82.31 296 VAL A C 1
ATOM 2339 O O . VAL A 1 296 ? 10.008 -29.980 -14.203 1.00 82.31 296 VAL A O 1
ATOM 2342 N N . VAL A 1 297 ? 10.229 -28.604 -15.968 1.00 87.75 297 VAL A N 1
ATOM 2343 C CA . VAL A 1 297 ? 11.426 -27.893 -15.529 1.00 87.75 297 VAL A CA 1
ATOM 2344 C C . VAL A 1 297 ? 11.060 -26.430 -15.284 1.00 87.75 297 VAL A C 1
ATOM 2346 O O . VAL A 1 297 ? 10.398 -25.800 -16.108 1.00 87.75 297 VAL A O 1
ATOM 2349 N N . PHE A 1 298 ? 11.499 -25.893 -14.143 1.00 90.62 298 PHE A N 1
ATOM 2350 C CA . PHE A 1 298 ? 11.356 -24.480 -13.787 1.00 90.62 298 PHE A CA 1
ATOM 2351 C C . PHE A 1 298 ? 12.671 -23.755 -14.084 1.00 90.62 298 PHE A C 1
ATOM 2353 O O . PHE A 1 298 ? 13.596 -23.745 -13.269 1.00 90.62 298 PHE A O 1
ATOM 2360 N N . GLU A 1 299 ? 12.779 -23.161 -15.267 1.00 92.25 299 GLU A N 1
ATOM 2361 C CA . GLU A 1 299 ? 13.973 -22.427 -15.681 1.00 92.25 299 GLU A CA 1
ATOM 2362 C C . GLU A 1 299 ? 13.896 -20.984 -15.187 1.00 92.25 299 GLU A C 1
ATOM 2364 O O . GLU A 1 299 ? 13.009 -20.235 -15.582 1.00 92.25 299 GLU A O 1
ATOM 2369 N N . LYS A 1 300 ? 14.815 -20.566 -14.315 1.00 93.56 300 LYS A N 1
ATOM 2370 C CA . LYS A 1 300 ? 14.819 -19.195 -13.792 1.00 93.56 300 LYS A CA 1
ATOM 2371 C C . LYS A 1 300 ? 15.089 -18.173 -14.911 1.00 93.56 300 LYS A C 1
ATOM 2373 O O . LYS A 1 300 ? 16.046 -18.326 -15.667 1.00 93.56 300 LYS A O 1
ATOM 2378 N N . VAL A 1 301 ? 14.291 -17.105 -14.956 1.00 93.69 301 VAL A N 1
ATOM 2379 C CA . VAL A 1 301 ? 14.359 -16.025 -15.954 1.00 93.69 301 VAL A CA 1
ATOM 2380 C C . VAL A 1 301 ? 14.700 -14.697 -15.282 1.00 93.69 301 VAL A C 1
ATOM 2382 O O . VAL A 1 301 ? 14.118 -14.337 -14.261 1.00 93.69 301 VAL A O 1
ATOM 2385 N N . GLU A 1 302 ? 15.633 -13.953 -15.877 1.00 87.50 302 GLU A N 1
ATOM 2386 C CA . GLU A 1 302 ? 16.055 -12.621 -15.434 1.00 87.50 302 GLU A CA 1
ATOM 2387 C C . GLU A 1 302 ? 16.145 -11.675 -16.651 1.00 87.50 302 GLU A C 1
ATOM 2389 O O . GLU A 1 302 ? 16.617 -12.105 -17.708 1.00 87.50 302 GLU A O 1
ATOM 2394 N N . PRO A 1 303 ? 15.748 -10.394 -16.528 1.00 87.00 303 PRO A N 1
ATOM 2395 C CA . PRO A 1 303 ? 15.200 -9.765 -15.324 1.00 87.00 303 PRO A CA 1
ATOM 2396 C C . PRO A 1 303 ? 13.754 -10.203 -15.042 1.00 87.00 303 PRO A C 1
ATOM 2398 O O . PRO A 1 303 ? 13.021 -10.566 -15.959 1.00 87.00 303 PRO A O 1
ATOM 2401 N N . VAL A 1 304 ? 13.302 -10.126 -13.790 1.00 87.31 304 VAL A N 1
ATOM 2402 C CA . VAL A 1 304 ? 11.871 -10.261 -13.457 1.00 87.31 304 VAL A CA 1
ATOM 2403 C C . VAL A 1 304 ? 11.126 -9.027 -13.975 1.00 87.31 304 VAL A C 1
ATOM 2405 O O . VAL A 1 304 ? 11.138 -7.979 -13.335 1.00 87.31 304 VAL A O 1
ATOM 2408 N N . SER A 1 305 ? 10.549 -9.125 -15.175 1.00 87.75 305 SER A N 1
ATOM 2409 C CA . SER A 1 305 ? 9.893 -8.011 -15.871 1.00 87.75 305 SER A CA 1
ATOM 2410 C C . SER A 1 305 ? 8.884 -8.504 -16.910 1.00 87.75 305 SER A C 1
ATOM 2412 O O . SER A 1 305 ? 8.970 -9.644 -17.360 1.00 87.75 305 SE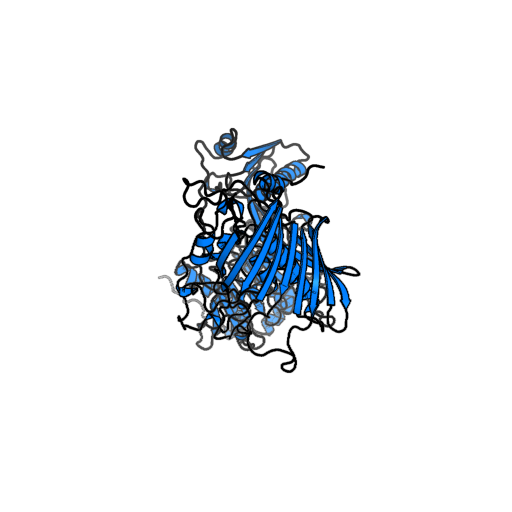R A O 1
ATOM 2414 N N . GLU A 1 306 ? 7.964 -7.633 -17.333 1.00 86.75 306 GLU A N 1
ATOM 2415 C CA . GLU A 1 306 ? 6.981 -7.938 -18.386 1.00 86.75 306 GLU A CA 1
ATOM 2416 C C . GLU A 1 306 ? 7.658 -8.300 -19.715 1.00 86.75 306 GLU A C 1
ATOM 2418 O O . GLU A 1 306 ? 7.230 -9.225 -20.393 1.00 86.75 306 GLU A O 1
ATOM 2423 N N . SER A 1 307 ? 8.783 -7.654 -20.046 1.00 89.00 307 SER A N 1
ATOM 2424 C CA . SER A 1 307 ? 9.542 -7.945 -21.270 1.00 89.00 307 SER A CA 1
ATOM 2425 C C . SER A 1 307 ? 10.171 -9.340 -21.311 1.00 89.00 307 SER A C 1
ATOM 2427 O O . SER A 1 307 ? 10.634 -9.765 -22.366 1.00 89.00 307 SER A O 1
ATOM 2429 N N . SER A 1 308 ? 10.216 -10.035 -20.174 1.00 91.44 308 SER A N 1
ATOM 2430 C CA . SER A 1 308 ? 10.757 -11.391 -20.063 1.00 91.44 308 SER A CA 1
ATOM 2431 C C . SER A 1 308 ? 9.708 -12.475 -20.322 1.00 91.44 308 SER A C 1
ATOM 2433 O O . SER A 1 308 ? 10.061 -13.650 -20.385 1.00 91.44 308 SER A O 1
ATOM 2435 N N . LEU A 1 309 ? 8.432 -12.096 -20.455 1.00 92.81 309 LEU A N 1
ATOM 2436 C CA . LEU A 1 309 ? 7.346 -12.996 -20.825 1.00 92.81 309 LEU A CA 1
ATOM 2437 C C . LEU A 1 309 ? 7.308 -13.151 -22.347 1.00 92.81 309 LEU A C 1
ATOM 2439 O O . LEU A 1 309 ? 7.278 -12.164 -23.082 1.00 92.81 309 LEU A O 1
ATOM 2443 N N . HIS A 1 310 ? 7.285 -14.394 -22.820 1.00 93.44 310 HIS A N 1
ATOM 2444 C CA . HIS A 1 310 ? 7.194 -14.716 -24.241 1.00 93.44 310 HIS A CA 1
ATOM 2445 C C . HIS A 1 310 ? 5.860 -15.398 -24.545 1.00 93.44 310 HIS A C 1
ATOM 2447 O O . HIS A 1 310 ? 5.430 -16.278 -23.807 1.00 93.44 310 HIS A O 1
ATOM 2453 N N . THR A 1 311 ? 5.205 -15.011 -25.643 1.00 93.56 311 THR A N 1
ATOM 2454 C CA . THR A 1 311 ? 3.865 -15.521 -26.003 1.00 93.56 311 THR A CA 1
ATOM 2455 C C . THR A 1 311 ? 3.831 -17.037 -26.218 1.00 93.56 311 THR A C 1
ATOM 2457 O O . THR A 1 311 ? 2.785 -17.655 -26.059 1.00 93.56 311 THR A O 1
ATOM 2460 N N . ASP A 1 312 ? 4.969 -17.648 -26.542 1.00 91.25 312 ASP A N 1
ATOM 2461 C CA . ASP A 1 312 ? 5.081 -19.073 -26.863 1.00 91.25 312 ASP A CA 1
ATOM 2462 C C . ASP A 1 312 ? 5.304 -19.973 -25.635 1.00 91.25 312 ASP A C 1
ATOM 2464 O O . ASP A 1 312 ? 5.365 -21.188 -25.790 1.00 91.25 312 ASP A O 1
ATOM 2468 N N . ASP A 1 313 ? 5.416 -19.406 -24.429 1.00 90.81 313 ASP A N 1
ATOM 2469 C CA . ASP A 1 313 ? 5.741 -20.148 -23.205 1.00 90.81 313 ASP A CA 1
ATOM 2470 C C . ASP A 1 313 ? 4.738 -19.854 -22.066 1.00 90.81 313 ASP A C 1
ATOM 2472 O O . ASP A 1 313 ? 3.983 -18.873 -22.078 1.00 90.81 313 ASP A O 1
ATOM 2476 N N . ALA A 1 314 ? 4.758 -20.696 -21.030 1.00 93.06 314 ALA A N 1
ATOM 2477 C CA . ALA A 1 314 ? 4.100 -20.439 -19.749 1.00 93.06 314 ALA A CA 1
ATOM 2478 C C . ALA A 1 314 ? 5.127 -20.072 -18.665 1.00 93.06 314 ALA A C 1
ATOM 2480 O O . ALA A 1 314 ? 6.244 -20.587 -18.637 1.00 93.06 314 ALA A O 1
ATOM 2481 N N . PHE A 1 315 ? 4.744 -19.195 -17.738 1.00 95.19 315 PHE A N 1
ATOM 2482 C CA . PHE A 1 315 ? 5.630 -18.677 -16.697 1.00 95.19 315 PHE A CA 1
ATOM 2483 C C . PHE A 1 315 ? 5.005 -18.798 -15.307 1.00 95.19 315 PHE A C 1
ATOM 2485 O O . PHE A 1 315 ? 3.797 -18.635 -15.128 1.00 95.19 315 PHE A O 1
ATOM 2492 N N . LEU A 1 316 ? 5.853 -19.039 -14.309 1.00 95.50 316 LEU A N 1
ATOM 2493 C CA . LEU A 1 316 ? 5.518 -19.022 -12.890 1.00 95.50 316 LEU A CA 1
ATOM 2494 C C . LEU A 1 316 ? 6.309 -17.905 -12.209 1.00 95.50 316 LEU A C 1
ATOM 2496 O O . LEU A 1 316 ? 7.536 -17.904 -12.234 1.00 95.50 316 LEU A O 1
ATOM 2500 N N . LEU A 1 317 ? 5.616 -16.963 -11.578 1.00 94.50 317 LEU A N 1
ATOM 2501 C CA . LEU A 1 317 ? 6.221 -15.927 -10.748 1.00 94.50 317 LEU A CA 1
ATOM 2502 C C . LEU A 1 317 ? 6.016 -16.285 -9.278 1.00 94.50 317 LEU A C 1
ATOM 2504 O O . LEU A 1 317 ? 4.896 -16.241 -8.761 1.00 94.50 317 LEU A O 1
ATOM 2508 N N . ASP A 1 318 ? 7.113 -16.639 -8.619 1.00 92.31 318 ASP A N 1
ATOM 2509 C CA . ASP A 1 318 ? 7.143 -16.939 -7.199 1.00 92.31 318 ASP A CA 1
ATOM 2510 C C . ASP A 1 318 ? 7.200 -15.644 -6.388 1.00 92.31 318 ASP A C 1
ATOM 2512 O O . ASP A 1 318 ? 8.221 -14.952 -6.348 1.00 92.31 318 ASP A O 1
ATOM 2516 N N . TYR A 1 319 ? 6.077 -15.328 -5.744 1.00 89.06 319 TYR A N 1
ATOM 2517 C CA . TYR A 1 319 ? 5.939 -14.256 -4.764 1.00 89.06 319 TYR A CA 1
ATOM 2518 C C . TYR A 1 319 ? 5.425 -14.803 -3.419 1.00 89.06 319 TYR A C 1
ATOM 2520 O O . TYR A 1 319 ? 4.759 -14.119 -2.642 1.00 89.06 319 TYR A O 1
ATOM 2528 N N . SER A 1 320 ? 5.715 -16.075 -3.139 1.00 85.62 320 SER A N 1
ATOM 2529 C CA . SER A 1 320 ? 5.170 -16.815 -1.998 1.00 85.62 320 SER A CA 1
ATOM 2530 C C . SER A 1 320 ? 5.761 -16.411 -0.644 1.00 85.62 320 SER A C 1
ATOM 2532 O O . SER A 1 320 ? 5.133 -16.614 0.393 1.00 85.62 320 SER A O 1
ATOM 2534 N N . LEU A 1 321 ? 6.955 -15.814 -0.640 1.00 80.06 321 LEU A N 1
ATOM 2535 C CA . LEU A 1 321 ? 7.664 -15.379 0.571 1.00 80.06 321 LEU A CA 1
ATOM 2536 C C . LEU A 1 321 ? 7.398 -13.916 0.940 1.00 80.06 321 LEU A C 1
ATOM 2538 O O . LEU A 1 321 ? 8.021 -13.385 1.864 1.00 80.06 321 LEU A O 1
ATOM 2542 N N . ALA A 1 322 ? 6.498 -13.259 0.210 1.00 76.19 322 ALA A N 1
ATOM 2543 C CA . ALA A 1 322 ? 6.100 -11.895 0.492 1.00 76.19 322 ALA A CA 1
ATOM 2544 C C . ALA A 1 322 ? 5.365 -11.807 1.830 1.00 76.19 322 ALA A C 1
ATOM 2546 O O . ALA A 1 322 ? 4.405 -12.538 2.076 1.00 76.19 322 ALA A O 1
ATOM 2547 N N . LYS A 1 323 ? 5.780 -10.858 2.674 1.00 70.62 323 LYS A N 1
ATOM 2548 C CA . LYS A 1 323 ? 5.095 -10.570 3.939 1.00 70.62 323 LYS A CA 1
ATOM 2549 C C . LYS A 1 323 ? 3.659 -10.101 3.715 1.00 70.62 323 LYS A C 1
ATOM 2551 O O . LYS A 1 323 ? 2.743 -10.489 4.433 1.00 70.62 323 LYS A O 1
ATOM 2556 N N . GLU A 1 324 ? 3.467 -9.233 2.728 1.00 68.12 324 GLU A N 1
ATOM 2557 C CA . GLU A 1 324 ? 2.155 -8.709 2.372 1.00 68.12 324 GLU A CA 1
ATOM 2558 C C . GLU A 1 324 ? 1.676 -9.384 1.085 1.00 68.12 324 GLU A C 1
ATOM 2560 O O . GLU A 1 324 ? 2.249 -9.165 0.022 1.00 68.12 324 GLU A O 1
ATOM 2565 N N . ARG A 1 325 ? 0.595 -10.170 1.195 1.00 75.81 325 ARG A N 1
ATOM 2566 C CA . ARG A 1 325 ? -0.082 -10.865 0.079 1.00 75.81 325 ARG A CA 1
ATOM 2567 C C . ARG A 1 325 ? 0.816 -11.876 -0.654 1.00 75.81 325 ARG A C 1
ATOM 2569 O O . ARG A 1 325 ? 1.095 -11.703 -1.841 1.00 75.81 325 ARG A O 1
ATOM 2576 N N . PRO A 1 326 ? 1.252 -12.945 0.033 1.00 84.00 326 PRO A N 1
ATOM 2577 C CA . PRO A 1 326 ? 1.970 -14.025 -0.627 1.00 84.00 326 PRO A CA 1
ATOM 2578 C C . PRO A 1 326 ? 1.097 -14.652 -1.717 1.00 84.00 326 PRO A C 1
ATOM 2580 O O . PRO A 1 326 ? -0.079 -14.931 -1.483 1.00 84.00 326 PRO A O 1
ATOM 2583 N N . ALA A 1 327 ? 1.668 -14.886 -2.895 1.00 89.44 327 ALA A N 1
ATOM 2584 C CA . ALA A 1 327 ? 0.975 -15.524 -4.011 1.00 89.44 327 ALA A CA 1
ATOM 2585 C C . ALA A 1 327 ? 1.964 -16.209 -4.963 1.00 89.44 327 ALA A C 1
ATOM 2587 O O . ALA A 1 327 ? 3.127 -15.822 -5.060 1.00 89.44 327 ALA A O 1
ATOM 2588 N N . ILE A 1 328 ? 1.484 -17.205 -5.702 1.00 92.12 328 ILE A N 1
ATOM 2589 C CA . ILE A 1 328 ? 2.136 -17.704 -6.914 1.00 92.12 328 ILE A CA 1
ATOM 2590 C C . ILE A 1 328 ? 1.299 -17.249 -8.100 1.00 92.12 328 ILE A C 1
ATOM 2592 O O . ILE A 1 328 ? 0.108 -17.559 -8.171 1.00 92.12 328 ILE A O 1
ATOM 2596 N N . PHE A 1 329 ? 1.918 -16.550 -9.046 1.00 94.50 329 PHE A N 1
ATOM 2597 C CA . PHE A 1 329 ? 1.253 -16.193 -10.294 1.00 94.50 329 PHE A CA 1
ATOM 2598 C C . PHE A 1 329 ? 1.674 -17.145 -11.396 1.00 94.50 329 PHE A C 1
ATOM 2600 O O . PHE A 1 329 ? 2.839 -17.520 -11.507 1.00 94.50 329 PHE A O 1
ATOM 2607 N N . VAL A 1 330 ? 0.711 -17.508 -12.225 1.00 95.19 330 VAL A N 1
ATOM 2608 C CA . VAL A 1 330 ? 0.889 -18.383 -13.367 1.00 95.19 330 VAL A CA 1
ATOM 2609 C C . VAL A 1 330 ? 0.365 -17.652 -14.591 1.00 95.19 330 VAL A C 1
ATOM 2611 O O . VAL A 1 330 ? -0.832 -17.386 -14.690 1.00 95.19 330 VAL A O 1
ATOM 2614 N N . TRP A 1 331 ? 1.267 -17.315 -15.503 1.00 95.69 331 TRP A N 1
ATOM 2615 C CA . TRP A 1 331 ? 0.959 -16.600 -16.732 1.00 95.69 331 TRP A CA 1
ATOM 2616 C C . TRP A 1 331 ? 1.114 -17.539 -17.923 1.00 95.69 331 TRP A C 1
ATOM 2618 O O . TRP A 1 331 ? 2.081 -18.293 -18.010 1.00 95.69 331 TRP A O 1
ATOM 2628 N N . ILE A 1 332 ? 0.142 -17.513 -18.827 1.00 93.12 332 ILE A N 1
ATOM 2629 C CA . ILE A 1 332 ? 0.059 -18.430 -19.960 1.00 93.12 332 ILE A CA 1
ATOM 2630 C C . ILE A 1 332 ? 0.079 -17.620 -21.256 1.00 93.12 332 ILE A C 1
ATOM 2632 O O . ILE A 1 332 ? -0.887 -16.907 -21.544 1.00 93.12 332 ILE A O 1
ATOM 2636 N N . GLY A 1 333 ? 1.141 -17.767 -22.049 1.00 92.56 333 GLY A N 1
ATOM 2637 C CA . GLY A 1 333 ? 1.241 -17.162 -23.372 1.00 92.56 333 GLY A CA 1
ATOM 2638 C C . GLY A 1 333 ? 0.225 -17.736 -24.366 1.00 92.56 333 GLY A C 1
ATOM 2639 O O . GLY A 1 333 ? -0.217 -18.884 -24.244 1.00 92.56 333 GLY A O 1
ATOM 2640 N N . LYS A 1 334 ? -0.175 -16.948 -25.372 1.00 90.44 334 LYS A N 1
ATOM 2641 C CA . LYS A 1 334 ? -1.147 -17.390 -26.397 1.00 90.44 334 LYS A CA 1
ATOM 2642 C C . LYS A 1 334 ? -0.646 -18.567 -27.238 1.00 90.44 334 LYS A C 1
ATOM 2644 O O . LYS A 1 334 ? -1.461 -19.384 -27.668 1.00 90.44 334 LYS A O 1
ATOM 2649 N N . GLY A 1 335 ? 0.661 -18.632 -27.475 1.00 87.44 335 GLY A N 1
ATOM 2650 C CA . GLY A 1 335 ? 1.371 -19.697 -28.182 1.00 87.44 335 GLY A CA 1
ATOM 2651 C C . GLY A 1 335 ? 1.877 -20.835 -27.288 1.00 87.44 335 GLY A C 1
ATOM 2652 O O . GLY A 1 335 ? 2.439 -21.787 -27.823 1.00 87.44 335 GLY A O 1
ATOM 2653 N N . ALA A 1 336 ? 1.664 -20.767 -25.965 1.00 87.38 336 ALA A N 1
ATOM 2654 C CA . ALA A 1 336 ? 2.105 -21.797 -25.023 1.00 87.38 336 ALA A CA 1
ATOM 2655 C C . ALA A 1 336 ? 1.565 -23.188 -25.381 1.00 87.38 336 ALA A C 1
ATOM 2657 O O . ALA A 1 336 ? 0.441 -23.340 -25.885 1.00 87.38 336 ALA A O 1
ATOM 2658 N N . SER A 1 337 ? 2.355 -24.219 -25.072 1.00 82.62 337 SER A N 1
ATOM 2659 C CA . SER A 1 337 ? 2.038 -25.597 -25.433 1.00 82.62 337 SER A CA 1
ATOM 2660 C C . SER A 1 337 ? 0.709 -26.030 -24.806 1.00 82.62 337 SER A C 1
ATOM 2662 O O . SER A 1 337 ? 0.359 -25.677 -23.678 1.00 82.62 337 SER A O 1
ATOM 2664 N N . LEU A 1 338 ? -0.065 -26.841 -25.527 1.00 74.81 338 LEU A N 1
ATOM 2665 C CA . LEU A 1 338 ? -1.338 -27.344 -25.013 1.00 74.81 338 LEU A CA 1
ATOM 2666 C C . LEU A 1 338 ? -1.152 -28.151 -23.715 1.00 74.81 338 LEU A C 1
ATOM 2668 O O . LEU A 1 338 ? -2.042 -28.162 -22.868 1.00 74.81 338 LEU A O 1
ATOM 2672 N N . HIS A 1 339 ? -0.003 -28.808 -23.543 1.00 76.06 339 HIS A N 1
ATOM 2673 C CA . HIS A 1 339 ? 0.332 -29.549 -22.329 1.00 76.06 339 HIS A CA 1
ATOM 2674 C C . HIS A 1 339 ? 0.636 -28.600 -21.158 1.00 76.06 339 HIS A C 1
ATOM 2676 O O . HIS A 1 339 ? 0.041 -28.756 -20.087 1.00 76.06 339 HIS A O 1
ATOM 2682 N N . GLU A 1 340 ? 1.429 -27.551 -21.395 1.00 78.06 340 GLU A N 1
ATOM 2683 C CA . GLU A 1 340 ? 1.723 -26.497 -20.417 1.00 78.06 340 GLU A CA 1
ATOM 2684 C C . GLU A 1 340 ? 0.439 -25.828 -19.935 1.00 78.06 340 GLU A C 1
ATOM 2686 O O . GLU A 1 340 ? 0.173 -25.796 -18.736 1.00 78.06 340 GLU A O 1
ATOM 2691 N N . ARG A 1 341 ? -0.423 -25.390 -20.864 1.00 78.19 341 ARG A N 1
ATOM 2692 C CA . ARG A 1 341 ? -1.716 -24.750 -20.560 1.00 78.19 341 ARG A CA 1
ATOM 2693 C C . ARG A 1 341 ? -2.605 -25.595 -19.646 1.00 78.19 341 ARG A C 1
ATOM 2695 O O . ARG A 1 341 ? -3.341 -25.041 -18.829 1.00 78.19 341 ARG A O 1
ATOM 2702 N N . ARG A 1 342 ? -2.557 -26.924 -19.791 1.00 73.31 342 ARG A N 1
ATOM 2703 C CA . ARG A 1 342 ? -3.381 -27.881 -19.031 1.00 73.31 342 ARG A CA 1
ATOM 2704 C C . ARG A 1 342 ? -2.847 -28.128 -17.630 1.00 73.31 342 ARG A C 1
ATOM 2706 O O . ARG A 1 342 ? -3.620 -28.166 -16.675 1.00 73.31 342 ARG A O 1
ATOM 2713 N N . LEU A 1 343 ? -1.542 -28.348 -17.509 1.00 80.56 343 LEU A N 1
ATOM 2714 C CA . LEU A 1 343 ? -0.935 -28.805 -16.261 1.00 80.56 343 LEU A CA 1
ATOM 2715 C C . LEU A 1 343 ? -0.412 -27.669 -15.395 1.00 80.56 343 LEU A C 1
ATOM 2717 O O . LEU A 1 343 ? -0.006 -27.916 -14.266 1.00 80.56 343 LEU A O 1
ATOM 2721 N N . VAL A 1 344 ? -0.491 -26.425 -15.863 1.00 81.69 344 VAL A N 1
ATOM 2722 C CA . VAL A 1 344 ? 0.106 -25.267 -15.196 1.00 81.69 344 VAL A CA 1
ATOM 2723 C C . VAL A 1 344 ? -0.274 -25.118 -13.716 1.00 81.69 344 VAL A C 1
ATOM 2725 O O . VAL A 1 344 ? 0.571 -24.794 -12.884 1.00 81.69 344 VAL A O 1
ATOM 2728 N N . VAL A 1 345 ? -1.525 -25.424 -13.348 1.00 79.31 345 VAL A N 1
ATOM 2729 C CA . VAL A 1 345 ? -1.979 -25.380 -11.946 1.00 79.31 345 VAL A CA 1
ATOM 2730 C C . VAL A 1 345 ? -1.381 -26.537 -11.141 1.00 79.31 345 VAL A C 1
ATOM 2732 O O . VAL A 1 345 ? -0.970 -26.341 -9.999 1.00 79.31 345 VAL A O 1
ATOM 2735 N N . GLN A 1 346 ? -1.276 -27.727 -11.738 1.00 82.19 346 GLN A N 1
ATOM 2736 C CA . GLN A 1 346 ? -0.626 -28.884 -11.115 1.00 82.19 346 GLN A CA 1
ATOM 2737 C C . GLN A 1 346 ? 0.879 -28.644 -10.950 1.00 82.19 346 GLN A C 1
ATOM 2739 O O . GLN A 1 346 ? 1.447 -28.996 -9.920 1.00 82.19 346 GLN A O 1
ATOM 2744 N N . TYR A 1 347 ? 1.517 -27.988 -11.921 1.00 87.25 347 TYR A N 1
ATOM 2745 C CA . TYR A 1 347 ? 2.913 -27.570 -11.844 1.00 87.25 347 TYR A CA 1
ATOM 2746 C C . TYR A 1 347 ? 3.127 -26.545 -10.731 1.00 87.25 347 TYR A C 1
ATOM 2748 O O . TYR A 1 347 ? 4.028 -26.728 -9.918 1.00 87.25 347 TYR A O 1
ATOM 2756 N N . ALA A 1 348 ? 2.262 -25.536 -10.607 1.00 86.19 348 ALA A N 1
ATOM 2757 C CA . ALA A 1 348 ? 2.322 -24.585 -9.497 1.00 86.19 348 ALA A CA 1
ATOM 2758 C C . ALA A 1 348 ? 2.112 -25.263 -8.127 1.00 86.19 348 ALA A C 1
ATOM 2760 O O . ALA A 1 348 ? 2.813 -24.956 -7.164 1.00 86.19 348 ALA A O 1
ATOM 2761 N N . GLN A 1 349 ? 1.197 -26.233 -8.028 1.00 83.06 349 GLN A N 1
ATOM 2762 C CA . GLN A 1 349 ? 1.013 -27.030 -6.809 1.00 83.06 349 GLN A CA 1
ATOM 2763 C C . GLN A 1 349 ? 2.234 -27.903 -6.493 1.00 83.06 349 GLN A C 1
ATOM 2765 O O . GLN A 1 349 ? 2.637 -27.995 -5.334 1.00 83.06 349 GLN A O 1
ATOM 2770 N N . ARG A 1 350 ? 2.839 -28.532 -7.508 1.00 83.62 350 ARG A N 1
ATOM 2771 C CA . ARG A 1 350 ? 4.079 -29.307 -7.370 1.00 83.62 350 ARG A CA 1
ATOM 2772 C C . ARG A 1 350 ? 5.219 -28.417 -6.878 1.00 83.62 350 ARG A C 1
ATOM 2774 O O . ARG A 1 350 ? 5.846 -28.768 -5.884 1.00 83.62 350 ARG A O 1
ATOM 2781 N N . PHE A 1 351 ? 5.396 -27.244 -7.487 1.00 85.62 351 PHE A N 1
ATOM 2782 C CA . PHE A 1 351 ? 6.366 -26.233 -7.069 1.00 85.62 351 PHE A CA 1
ATOM 2783 C C . PHE A 1 351 ? 6.193 -25.868 -5.588 1.00 85.62 351 PHE A C 1
ATOM 2785 O O . PHE A 1 351 ? 7.148 -25.946 -4.814 1.00 85.62 351 PHE A O 1
ATOM 2792 N N . LEU A 1 352 ? 4.964 -25.553 -5.162 1.00 80.81 352 LEU A N 1
ATOM 2793 C CA . LEU A 1 352 ? 4.657 -25.240 -3.762 1.00 80.81 352 LEU A CA 1
ATOM 2794 C C . LEU A 1 352 ? 4.953 -26.410 -2.814 1.00 80.81 352 LEU A C 1
ATOM 2796 O O . LEU A 1 352 ? 5.467 -26.193 -1.719 1.00 80.81 352 LEU A O 1
ATOM 2800 N N . ASN A 1 353 ? 4.640 -27.646 -3.208 1.00 79.06 353 ASN A N 1
ATOM 2801 C CA . ASN A 1 353 ? 4.891 -28.831 -2.386 1.00 79.06 353 ASN A CA 1
ATOM 2802 C C . ASN A 1 353 ? 6.389 -29.120 -2.218 1.00 79.06 353 ASN A C 1
ATOM 2804 O O . ASN A 1 353 ? 6.821 -29.444 -1.110 1.00 79.06 353 ASN A O 1
ATOM 2808 N N . GLU A 1 354 ? 7.175 -28.969 -3.285 1.00 80.12 354 GLU A N 1
ATOM 2809 C CA . GLU A 1 354 ? 8.633 -29.113 -3.253 1.00 80.12 354 GLU A CA 1
ATOM 2810 C C . GLU A 1 354 ? 9.256 -28.051 -2.324 1.00 80.12 354 GLU A C 1
ATOM 2812 O O . GLU A 1 354 ? 9.978 -28.399 -1.390 1.00 80.12 354 GLU A O 1
ATOM 2817 N N . HIS A 1 355 ? 8.861 -26.779 -2.450 1.00 75.56 355 HIS A N 1
ATOM 2818 C CA . HIS A 1 355 ? 9.369 -25.690 -1.598 1.00 75.56 355 HIS A CA 1
ATOM 2819 C C . HIS A 1 355 ? 8.848 -25.745 -0.148 1.00 75.56 355 HIS A C 1
ATOM 2821 O O . HIS A 1 355 ? 9.510 -25.282 0.786 1.00 75.56 355 HIS A O 1
ATOM 2827 N N . LYS A 1 356 ? 7.675 -26.348 0.090 1.00 69.56 356 LYS A N 1
ATOM 2828 C CA . LYS A 1 356 ? 7.173 -26.643 1.442 1.00 69.56 356 LYS A CA 1
ATOM 2829 C C . LYS A 1 356 ? 8.047 -27.678 2.148 1.00 69.56 356 LYS A C 1
ATOM 2831 O O . LYS A 1 356 ? 8.316 -27.521 3.337 1.00 69.56 356 LYS A O 1
ATOM 2836 N N . ALA A 1 357 ? 8.483 -28.727 1.446 1.00 59.81 357 ALA A N 1
ATOM 2837 C CA . ALA A 1 357 ? 9.353 -29.759 2.018 1.00 59.81 357 ALA A CA 1
ATOM 2838 C C . ALA A 1 357 ? 10.704 -29.183 2.486 1.00 59.81 357 ALA A C 1
ATOM 2840 O O . ALA A 1 357 ? 11.304 -29.693 3.430 1.00 59.81 357 ALA A O 1
ATOM 2841 N N . GLU A 1 358 ? 11.130 -28.072 1.885 1.00 63.59 358 GLU A N 1
ATOM 2842 C CA . GLU A 1 358 ? 12.321 -27.303 2.257 1.00 63.59 358 GLU A CA 1
ATOM 2843 C C . GLU A 1 358 ? 12.080 -26.310 3.412 1.00 63.59 358 GLU A C 1
ATOM 2845 O O . GLU A 1 358 ? 12.992 -25.584 3.806 1.00 63.59 358 GLU A O 1
ATOM 2850 N N . GLY A 1 359 ? 10.855 -26.247 3.950 1.00 57.78 359 GLY A N 1
ATOM 2851 C CA . GLY A 1 359 ? 10.462 -25.323 5.016 1.00 57.78 359 GLY A CA 1
ATOM 2852 C C . GLY A 1 359 ? 10.317 -23.868 4.565 1.00 57.78 359 GLY A C 1
ATOM 2853 O O . GLY A 1 359 ? 10.236 -22.981 5.412 1.00 57.78 359 GLY A O 1
ATOM 2854 N N . ARG A 1 360 ? 10.295 -23.607 3.251 1.00 58.28 360 ARG A N 1
ATOM 2855 C CA . ARG A 1 360 ? 10.307 -22.247 2.698 1.00 58.28 360 ARG A CA 1
ATOM 2856 C C . ARG A 1 360 ? 8.907 -21.646 2.589 1.00 58.28 360 ARG A C 1
ATOM 2858 O O . ARG A 1 360 ? 8.756 -20.457 2.814 1.00 58.28 360 ARG A O 1
ATOM 2865 N N . VAL A 1 361 ? 7.878 -22.444 2.289 1.00 61.38 361 VAL A N 1
ATOM 2866 C CA . VAL A 1 361 ? 6.581 -21.922 1.816 1.00 61.38 361 VAL A CA 1
ATOM 2867 C C . VAL A 1 361 ? 5.371 -22.557 2.525 1.00 61.38 361 VAL A C 1
ATOM 2869 O O . VAL A 1 361 ? 5.384 -23.737 2.883 1.00 61.38 361 VAL A O 1
ATOM 2872 N N . ARG A 1 362 ? 4.283 -21.790 2.714 1.00 65.88 362 ARG A N 1
ATOM 2873 C CA . ARG A 1 362 ? 2.982 -22.296 3.202 1.00 65.88 362 ARG A CA 1
ATOM 2874 C C . ARG A 1 362 ? 2.194 -22.938 2.050 1.00 65.88 362 ARG A C 1
ATOM 2876 O O . ARG A 1 362 ? 1.961 -22.311 1.027 1.00 65.88 362 ARG A O 1
ATOM 2883 N N . ALA A 1 363 ? 1.699 -24.165 2.232 1.00 58.88 363 ALA A N 1
ATOM 2884 C CA . ALA A 1 363 ? 0.972 -24.911 1.184 1.00 58.88 363 ALA A CA 1
ATOM 2885 C C . ALA A 1 363 ? -0.357 -24.267 0.731 1.00 58.88 363 ALA A C 1
ATOM 2887 O O . ALA A 1 363 ? -0.897 -24.607 -0.321 1.00 58.88 363 ALA A O 1
ATOM 2888 N N . GLY A 1 364 ? -0.920 -23.383 1.557 1.00 70.81 364 GLY A N 1
ATOM 2889 C CA . GLY A 1 364 ? -2.192 -22.712 1.294 1.00 70.81 364 GLY A CA 1
ATOM 2890 C C . GLY A 1 364 ? -2.065 -21.396 0.527 1.00 70.81 364 GLY A C 1
ATOM 2891 O O . GLY A 1 364 ? -3.057 -20.693 0.414 1.00 70.81 364 GLY A O 1
ATOM 2892 N N . ILE A 1 365 ? -0.875 -21.036 0.037 1.00 82.38 365 ILE A N 1
ATOM 2893 C CA . ILE A 1 365 ? -0.688 -19.773 -0.685 1.00 82.38 365 ILE A CA 1
ATOM 2894 C C . ILE A 1 365 ? -1.569 -19.728 -1.942 1.00 82.38 365 ILE A C 1
ATOM 2896 O O . ILE A 1 365 ? -1.672 -20.744 -2.646 1.00 82.38 365 ILE A O 1
ATOM 2900 N N . PRO A 1 366 ? -2.195 -18.570 -2.232 1.00 86.25 366 PRO A N 1
ATOM 2901 C CA . PRO A 1 366 ? -2.974 -18.377 -3.439 1.00 86.25 366 PRO A CA 1
ATOM 2902 C C . PRO A 1 366 ? -2.201 -18.708 -4.710 1.00 86.25 366 PRO A C 1
ATOM 2904 O O . PRO A 1 366 ? -1.050 -18.304 -4.881 1.00 86.25 366 PRO A O 1
ATOM 2907 N N . ILE A 1 367 ? -2.869 -19.411 -5.623 1.00 90.31 367 ILE A N 1
ATOM 2908 C CA . ILE A 1 367 ? -2.386 -19.629 -6.990 1.00 90.31 367 ILE A CA 1
ATOM 2909 C C . ILE A 1 367 ? -3.282 -18.809 -7.909 1.00 90.31 367 ILE A C 1
ATOM 2911 O O . ILE A 1 367 ? -4.495 -19.024 -7.934 1.00 90.31 367 ILE A O 1
ATOM 2915 N N . ILE A 1 368 ? -2.686 -17.876 -8.644 1.00 94.12 368 ILE A N 1
ATOM 2916 C CA . ILE A 1 368 ? -3.393 -16.936 -9.511 1.00 94.12 368 ILE A CA 1
ATOM 2917 C C . ILE A 1 368 ? -3.014 -17.247 -10.956 1.00 94.12 368 ILE A C 1
ATOM 2919 O O . ILE A 1 368 ? -1.895 -16.966 -11.380 1.00 94.12 368 ILE A O 1
ATOM 2923 N N . LYS A 1 369 ? -3.939 -17.842 -11.707 1.00 93.50 369 LYS A N 1
ATOM 2924 C CA . LYS A 1 369 ? -3.758 -18.224 -13.112 1.00 93.50 369 LYS A CA 1
ATOM 2925 C C . LYS A 1 369 ? -4.367 -17.155 -14.016 1.00 93.50 369 LYS A C 1
ATOM 2927 O O . LYS A 1 369 ? -5.530 -16.799 -13.855 1.00 93.50 369 LYS A O 1
ATOM 2932 N N . MET A 1 370 ? -3.602 -16.701 -15.001 1.00 93.06 370 MET A N 1
ATOM 2933 C CA . MET A 1 370 ? -4.049 -15.758 -16.026 1.00 93.06 370 MET A CA 1
ATOM 2934 C C . MET A 1 370 ? -3.504 -16.126 -17.405 1.00 93.06 370 MET A C 1
ATOM 2936 O O . MET A 1 370 ? -2.502 -16.833 -17.528 1.00 93.06 370 MET A O 1
ATOM 2940 N N . VAL A 1 371 ? -4.174 -15.628 -18.438 1.00 91.31 371 VAL A N 1
ATOM 2941 C CA . VAL A 1 371 ? -3.737 -15.726 -19.834 1.00 91.31 371 VAL A CA 1
ATOM 2942 C C . VAL A 1 371 ? -3.206 -14.379 -20.310 1.00 91.31 371 VAL A C 1
ATOM 2944 O O . VAL A 1 371 ? -3.625 -13.332 -19.814 1.00 91.31 371 VAL A O 1
ATOM 2947 N N . GLU A 1 372 ? -2.297 -14.410 -21.278 1.00 91.31 372 GLU A N 1
ATOM 2948 C CA . GLU A 1 372 ? -1.748 -13.216 -21.917 1.00 91.31 372 GLU A CA 1
ATOM 2949 C C . GLU A 1 372 ? -2.853 -12.268 -22.416 1.00 91.31 372 GLU A C 1
ATOM 2951 O O . GLU A 1 372 ? -3.716 -12.648 -23.215 1.00 91.31 372 GLU A O 1
ATOM 2956 N N . GLY A 1 373 ? -2.772 -11.005 -21.996 1.00 86.00 373 GLY A N 1
ATOM 2957 C CA . GLY A 1 373 ? -3.731 -9.942 -22.295 1.00 86.00 373 GLY A CA 1
ATOM 2958 C C . GLY A 1 373 ? -4.820 -9.748 -21.235 1.00 86.00 373 GLY A C 1
ATOM 2959 O O . GLY A 1 373 ? -5.526 -8.742 -21.289 1.00 86.00 373 GLY A O 1
ATOM 2960 N N . ASN A 1 374 ? -4.943 -10.672 -20.276 1.00 86.19 374 ASN A N 1
ATOM 2961 C CA . ASN A 1 374 ? -5.868 -10.595 -19.140 1.00 86.19 374 ASN A CA 1
ATOM 2962 C C . ASN A 1 374 ? -5.107 -10.597 -17.805 1.00 86.19 374 ASN A C 1
ATOM 2964 O O . ASN A 1 374 ? -5.544 -11.187 -16.817 1.00 86.19 374 ASN A O 1
ATOM 2968 N N . GLU A 1 375 ? -3.934 -9.971 -17.761 1.00 88.06 375 GLU A N 1
ATOM 2969 C CA . GLU A 1 375 ? -3.102 -9.926 -16.567 1.00 88.06 375 GLU A CA 1
ATOM 2970 C C . GLU A 1 375 ? -3.799 -9.203 -15.409 1.00 88.06 375 GLU A C 1
ATOM 2972 O O . GLU A 1 375 ? -4.394 -8.132 -15.563 1.00 88.06 375 GLU A O 1
ATOM 2977 N N . SER A 1 376 ? -3.670 -9.755 -14.199 1.00 86.75 376 SER A N 1
ATOM 2978 C CA . SER A 1 376 ? -4.144 -9.060 -13.001 1.00 86.75 376 SER A CA 1
ATOM 2979 C C . SER A 1 376 ? -3.260 -7.849 -12.679 1.00 86.75 376 SER A C 1
ATOM 2981 O O . SER A 1 376 ? -2.035 -7.906 -12.799 1.00 86.75 376 SER A O 1
ATOM 2983 N N . ASP A 1 377 ? -3.853 -6.770 -12.156 1.00 82.19 377 ASP A N 1
ATOM 2984 C CA . ASP A 1 377 ? -3.074 -5.592 -11.741 1.00 82.19 377 ASP A CA 1
ATOM 2985 C C . ASP A 1 377 ? -2.049 -5.926 -10.647 1.00 82.19 377 ASP A C 1
ATOM 2987 O O . ASP A 1 377 ? -1.080 -5.206 -10.454 1.00 82.19 377 ASP A O 1
ATOM 2991 N N . GLU A 1 378 ? -2.270 -6.973 -9.850 1.00 83.69 378 GLU A N 1
ATOM 2992 C CA . GLU A 1 378 ? -1.282 -7.413 -8.864 1.00 83.69 378 GLU A CA 1
ATOM 2993 C C . GLU A 1 378 ? -0.053 -8.015 -9.542 1.00 83.69 378 GLU A C 1
ATOM 2995 O O . GLU A 1 378 ? 1.055 -7.603 -9.230 1.00 83.69 378 GLU A O 1
ATOM 3000 N N . PHE A 1 379 ? -0.242 -8.878 -10.538 1.00 88.88 379 PHE A N 1
ATOM 3001 C CA . PHE A 1 379 ? 0.846 -9.464 -11.321 1.00 88.88 379 PHE A CA 1
ATOM 3002 C C . PHE A 1 379 ? 1.657 -8.436 -12.120 1.00 88.88 379 PHE A C 1
ATOM 3004 O O . PHE A 1 379 ? 2.877 -8.538 -12.192 1.00 88.88 379 PHE A O 1
ATOM 3011 N N . ILE A 1 380 ? 1.015 -7.416 -12.694 1.00 85.75 380 ILE A N 1
ATOM 3012 C CA . ILE A 1 380 ? 1.745 -6.354 -13.408 1.00 85.75 380 ILE A CA 1
ATOM 3013 C C . ILE A 1 380 ? 2.611 -5.544 -12.440 1.00 85.75 380 ILE A C 1
ATOM 3015 O O . ILE A 1 380 ? 3.774 -5.252 -12.722 1.00 85.75 380 ILE A 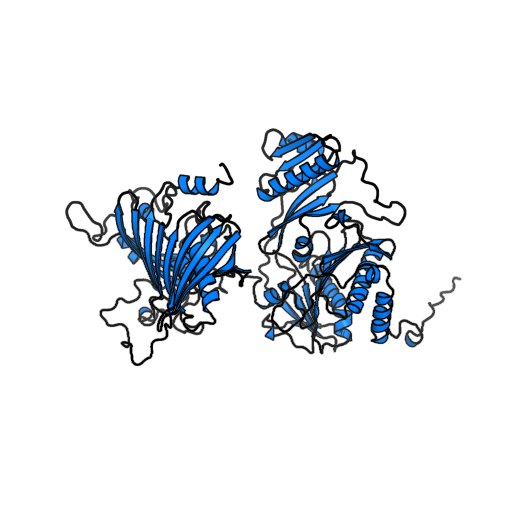O 1
ATOM 3019 N N . ARG A 1 381 ? 2.076 -5.236 -11.254 1.00 78.81 381 ARG A N 1
ATOM 3020 C CA . ARG A 1 381 ? 2.841 -4.588 -10.183 1.00 78.81 381 ARG A CA 1
ATOM 3021 C C . ARG A 1 381 ? 4.015 -5.471 -9.744 1.00 78.81 381 ARG A C 1
ATOM 3023 O O . ARG A 1 381 ? 5.132 -4.951 -9.646 1.00 78.81 381 ARG A O 1
ATOM 3030 N N . VAL A 1 382 ? 3.766 -6.789 -9.636 1.00 83.00 382 VAL A N 1
ATOM 3031 C CA . VAL A 1 382 ? 4.731 -7.911 -9.664 1.00 83.00 382 VAL A CA 1
ATOM 3032 C C . VAL A 1 382 ? 6.058 -7.582 -10.323 1.00 83.00 382 VAL A C 1
ATOM 3034 O O . VAL A 1 382 ? 7.093 -7.270 -9.726 1.00 83.00 382 VAL A O 1
ATOM 3037 N N . LEU A 1 383 ? 5.925 -7.620 -11.640 1.00 82.00 383 LEU A N 1
ATOM 3038 C CA . LEU A 1 383 ? 6.953 -7.523 -12.647 1.00 82.00 383 LEU A CA 1
ATOM 3039 C C . LEU A 1 383 ? 7.507 -6.111 -12.790 1.00 82.00 383 LEU A C 1
ATOM 3041 O O . LEU A 1 383 ? 8.666 -5.944 -13.151 1.00 82.00 383 LEU A O 1
ATOM 3045 N N . ALA A 1 384 ? 6.725 -5.084 -12.459 1.00 72.94 384 ALA A N 1
ATOM 3046 C CA . ALA A 1 384 ? 7.213 -3.710 -12.415 1.00 72.94 384 ALA A CA 1
ATOM 3047 C C . ALA A 1 384 ? 8.116 -3.434 -11.191 1.00 72.94 384 ALA A C 1
ATOM 3049 O O . ALA A 1 384 ? 8.575 -2.303 -10.999 1.00 72.94 384 ALA A O 1
ATOM 3050 N N . GLY A 1 385 ? 8.361 -4.429 -10.328 1.00 61.41 385 GLY A N 1
ATOM 3051 C CA . GLY A 1 385 ? 9.200 -4.283 -9.140 1.00 61.41 385 GLY A CA 1
ATOM 3052 C C . GLY A 1 385 ? 8.531 -3.493 -8.012 1.00 61.41 385 GLY A C 1
ATOM 3053 O O . GLY A 1 385 ? 9.221 -2.918 -7.172 1.00 61.41 385 GLY A O 1
ATOM 3054 N N . GLU A 1 386 ? 7.194 -3.459 -7.970 1.00 55.66 386 GLU A N 1
ATOM 3055 C CA . GLU A 1 386 ? 6.389 -2.796 -6.919 1.00 55.66 386 GLU A CA 1
ATOM 3056 C C . GLU A 1 386 ? 6.422 -3.506 -5.566 1.00 55.66 386 GLU A C 1
ATOM 3058 O O . GLU A 1 386 ? 5.874 -3.007 -4.590 1.00 55.66 386 GLU A O 1
ATOM 3063 N N . HIS A 1 387 ? 7.081 -4.659 -5.505 1.00 45.28 387 HIS A N 1
ATOM 3064 C CA . HIS A 1 387 ? 6.941 -5.650 -4.438 1.00 45.28 387 HIS A CA 1
ATOM 3065 C C . HIS A 1 387 ? 7.975 -5.567 -3.331 1.00 45.28 387 HIS A C 1
ATOM 3067 O O . HIS A 1 387 ? 7.872 -6.264 -2.327 1.00 45.28 387 HIS A O 1
ATOM 3073 N N . GLN A 1 388 ? 8.988 -4.736 -3.533 1.00 31.92 388 GLN A N 1
ATOM 3074 C CA . GLN A 1 388 ? 10.106 -4.569 -2.614 1.00 31.92 388 GLN A CA 1
ATOM 3075 C C . GLN A 1 388 ? 10.570 -3.122 -2.538 1.00 31.92 388 GLN A C 1
ATOM 3077 O O . GLN A 1 388 ? 11.723 -2.840 -2.230 1.00 31.92 388 GLN A O 1
ATOM 3082 N N . ALA A 1 389 ? 9.674 -2.206 -2.849 1.00 25.84 389 ALA A N 1
ATOM 3083 C CA . ALA A 1 389 ? 9.939 -0.813 -2.653 1.00 25.84 389 ALA A CA 1
ATOM 3084 C C . ALA A 1 389 ? 8.806 -0.278 -1.794 1.00 25.84 389 ALA A C 1
ATOM 3086 O O . ALA A 1 389 ? 7.628 -0.377 -2.151 1.00 25.84 389 ALA A O 1
ATOM 3087 N N . VAL A 1 390 ? 9.178 0.402 -0.710 1.00 30.66 390 VAL A N 1
ATOM 3088 C CA . VAL A 1 390 ? 8.570 1.711 -0.512 1.00 30.66 390 VAL A CA 1
ATOM 3089 C C . VAL A 1 390 ? 8.864 2.410 -1.822 1.00 30.66 390 VAL A C 1
ATOM 3091 O O . VAL A 1 390 ? 9.941 2.933 -2.040 1.00 30.66 390 VAL A O 1
ATOM 3094 N N . ARG A 1 391 ? 7.962 2.270 -2.784 1.00 30.80 391 ARG A N 1
ATOM 3095 C CA . ARG A 1 391 ? 7.971 3.183 -3.884 1.00 30.80 391 ARG A CA 1
ATOM 3096 C C . ARG A 1 391 ? 7.445 4.459 -3.248 1.00 30.80 391 ARG A C 1
ATOM 3098 O O . ARG A 1 391 ? 6.335 4.474 -2.713 1.00 30.80 391 ARG A O 1
ATOM 3105 N N . LEU A 1 392 ? 8.123 5.567 -3.466 1.00 36.09 392 LEU A N 1
ATOM 3106 C CA . LEU A 1 392 ? 7.479 6.862 -3.674 1.00 36.09 392 LEU A CA 1
ATOM 3107 C C . LEU A 1 392 ? 6.445 6.823 -4.847 1.00 36.09 392 LEU A C 1
ATOM 3109 O O . LEU A 1 392 ? 6.294 7.797 -5.580 1.00 36.09 392 LEU A O 1
ATOM 3113 N N . THR A 1 393 ? 5.703 5.721 -5.058 1.00 33.06 393 THR A N 1
ATOM 3114 C CA . THR A 1 393 ? 4.466 5.647 -5.846 1.00 33.06 393 THR A CA 1
ATOM 3115 C C . THR A 1 393 ? 3.294 5.603 -4.886 1.00 33.06 393 THR A C 1
ATOM 3117 O O . THR A 1 393 ? 3.272 4.813 -3.957 1.00 33.06 393 THR A O 1
ATOM 3120 N N . SER A 1 394 ? 2.239 6.374 -5.047 1.00 35.41 394 SER A N 1
ATOM 3121 C CA . SER A 1 394 ? 1.788 7.183 -6.167 1.00 35.41 394 SER A CA 1
ATOM 3122 C C . SER A 1 394 ? 1.266 8.459 -5.534 1.00 35.41 394 SER A C 1
ATOM 3124 O O . SER A 1 394 ? 0.256 8.457 -4.832 1.00 35.41 394 SER A O 1
ATOM 3126 N N . VAL A 1 395 ? 2.014 9.533 -5.731 1.00 43.69 395 VAL A N 1
ATOM 3127 C CA . VAL A 1 395 ? 1.828 10.822 -5.062 1.00 43.69 395 VAL A CA 1
ATOM 3128 C C . VAL A 1 395 ? 0.518 11.515 -5.539 1.00 43.69 395 VAL A C 1
ATOM 3130 O O . VAL A 1 395 ? -0.017 12.401 -4.895 1.00 43.69 395 VAL A O 1
ATOM 3133 N N . ALA A 1 396 ? -0.127 10.956 -6.559 1.00 42.53 396 ALA A N 1
ATOM 3134 C CA . ALA A 1 396 ? -1.568 10.923 -6.798 1.00 42.53 396 ALA A CA 1
ATOM 3135 C C . ALA A 1 396 ? -1.802 9.707 -7.718 1.00 42.53 396 ALA A C 1
ATOM 3137 O O . ALA A 1 396 ? -0.965 9.457 -8.590 1.00 42.53 396 ALA A O 1
ATOM 3138 N N . GLN A 1 397 ? -2.860 8.916 -7.527 1.00 47.91 397 GLN A N 1
ATOM 3139 C CA . GLN A 1 397 ? -3.259 7.923 -8.533 1.00 47.91 397 GLN A CA 1
ATOM 3140 C C . GLN A 1 397 ? -3.853 8.632 -9.752 1.00 47.91 397 GLN A C 1
ATOM 3142 O O . GLN A 1 397 ? -4.233 9.801 -9.661 1.00 47.91 397 GLN A O 1
ATOM 3147 N N . GLU A 1 398 ? -3.868 7.930 -10.889 1.00 52.94 398 GLU A N 1
ATOM 3148 C CA . GLU A 1 398 ? -4.413 8.397 -12.168 1.00 52.94 398 GLU A CA 1
ATOM 3149 C C . GLU A 1 398 ? -5.756 9.124 -12.006 1.00 52.94 398 GLU A C 1
ATOM 3151 O O . GLU A 1 398 ? -6.483 8.880 -11.042 1.00 52.94 398 GLU A O 1
ATOM 3156 N N . LEU A 1 399 ? -6.057 10.029 -12.948 1.00 46.59 399 LEU A N 1
ATOM 3157 C CA . LEU A 1 399 ? -7.271 10.850 -12.979 1.00 46.59 399 LEU A CA 1
ATOM 3158 C C . LEU A 1 399 ? -8.490 10.046 -12.499 1.00 46.59 399 LEU A C 1
ATOM 3160 O O . LEU A 1 399 ? -8.976 9.155 -13.189 1.00 46.59 399 LEU A O 1
ATOM 3164 N N . PHE A 1 400 ? -8.963 10.363 -11.297 1.00 44.94 400 PHE A N 1
ATOM 3165 C CA . PHE A 1 400 ? -10.049 9.651 -10.634 1.00 44.94 400 PHE A CA 1
ATOM 3166 C C . PHE A 1 400 ? -11.399 10.047 -11.233 1.00 44.94 400 PHE A C 1
ATOM 3168 O O . PHE A 1 400 ? -12.296 9.216 -11.369 1.00 44.94 400 PHE A O 1
ATOM 3175 N N . ARG A 1 401 ? -11.553 11.332 -11.579 1.00 51.16 401 ARG A N 1
ATOM 3176 C CA . ARG A 1 401 ? -12.769 11.879 -12.185 1.00 51.16 401 ARG A CA 1
ATOM 3177 C C . ARG A 1 401 ? -12.509 13.244 -12.825 1.00 51.16 401 ARG A C 1
ATOM 3179 O O . ARG A 1 401 ? -11.851 14.090 -12.224 1.00 51.16 401 ARG A O 1
ATOM 3186 N N . GLU A 1 402 ? -13.127 13.494 -13.976 1.00 54.25 402 GLU A N 1
ATOM 3187 C CA . GLU A 1 402 ? -13.315 14.851 -14.503 1.00 54.25 402 GLU A CA 1
ATOM 3188 C C . GLU A 1 402 ? -14.515 15.504 -13.800 1.00 54.25 402 GLU A C 1
ATOM 3190 O O . GLU A 1 402 ? -15.633 14.974 -13.803 1.00 54.25 402 GLU A O 1
ATOM 3195 N N . SER A 1 403 ? -14.294 16.645 -13.149 1.00 43.66 403 SER A N 1
ATOM 3196 C CA . SER A 1 403 ? -15.342 17.395 -12.459 1.00 43.66 403 SER A CA 1
ATOM 3197 C C . SER A 1 403 ? -15.458 18.795 -13.049 1.00 43.66 403 SER A C 1
ATOM 3199 O O . SER A 1 403 ? -14.985 19.770 -12.466 1.00 43.66 403 SER A O 1
ATOM 3201 N N . GLY A 1 404 ? -16.125 18.902 -14.200 1.00 62.84 404 GLY A N 1
ATOM 3202 C CA . GLY A 1 404 ? -16.434 20.175 -14.853 1.00 62.84 404 GLY A CA 1
ATOM 3203 C C . GLY A 1 404 ? -15.189 20.924 -15.338 1.00 62.84 404 GLY A C 1
ATOM 3204 O O . GLY A 1 404 ? -14.819 20.795 -16.495 1.00 62.84 404 GLY A O 1
ATOM 3205 N N . ASP A 1 405 ? -14.577 21.715 -14.454 1.00 66.75 405 ASP A N 1
ATOM 3206 C CA . ASP A 1 405 ? -13.457 22.631 -14.737 1.00 66.75 405 ASP A CA 1
ATOM 3207 C C . ASP A 1 405 ? -12.146 22.215 -14.026 1.00 66.75 405 ASP A C 1
ATOM 3209 O O . ASP A 1 405 ? -11.134 22.908 -14.116 1.00 66.75 405 ASP A O 1
ATOM 3213 N N . SER A 1 406 ? -12.159 21.089 -13.298 1.00 74.12 406 SER A N 1
ATOM 3214 C CA . SER A 1 406 ? -11.002 20.544 -12.576 1.00 74.12 406 SER A CA 1
ATOM 3215 C C . SER A 1 406 ? -10.880 19.028 -12.763 1.00 74.12 406 SER A C 1
ATOM 3217 O O . SER A 1 406 ? -11.876 18.299 -12.722 1.00 74.12 406 SER A O 1
ATOM 3219 N N . ASP A 1 407 ? -9.641 18.558 -12.863 1.00 79.31 407 ASP A N 1
ATOM 3220 C CA . ASP A 1 407 ? -9.260 17.149 -12.814 1.00 79.31 407 ASP A CA 1
ATOM 3221 C C . ASP A 1 407 ? -9.053 16.718 -11.364 1.00 79.31 407 ASP A C 1
ATOM 3223 O O . ASP A 1 407 ? -8.306 17.356 -10.620 1.00 79.31 407 ASP A O 1
ATOM 3227 N N . VAL A 1 408 ? -9.686 15.625 -10.950 1.00 78.12 408 VAL A N 1
ATOM 3228 C CA . VAL A 1 408 ? -9.577 15.115 -9.580 1.00 78.12 408 VAL A CA 1
ATOM 3229 C C . VAL A 1 408 ? -8.665 13.900 -9.551 1.00 78.12 408 VAL A C 1
ATOM 3231 O O . VAL A 1 408 ? -8.882 12.936 -10.280 1.00 78.12 408 VAL A O 1
ATOM 3234 N N . TYR A 1 409 ? -7.677 13.922 -8.666 1.00 79.81 409 TYR A N 1
ATOM 3235 C CA . TYR A 1 409 ? -6.735 12.838 -8.421 1.00 79.81 409 TYR A CA 1
ATOM 3236 C C . TYR A 1 409 ? -6.937 12.292 -7.008 1.00 79.81 409 TYR A C 1
ATOM 3238 O O . TYR A 1 409 ? -7.035 13.060 -6.049 1.00 79.81 409 TYR A O 1
ATOM 3246 N N . ALA A 1 410 ? -6.986 10.970 -6.862 1.00 75.25 410 ALA A N 1
ATOM 3247 C CA . ALA A 1 410 ? -7.090 10.332 -5.553 1.00 75.25 410 ALA A CA 1
ATOM 3248 C C . ALA A 1 410 ? -5.697 10.137 -4.936 1.00 75.25 410 ALA A C 1
ATOM 3250 O O . ALA A 1 410 ? -4.758 9.720 -5.614 1.00 75.25 410 ALA A O 1
ATOM 3251 N N . GLY A 1 411 ? -5.557 10.410 -3.642 1.00 73.38 411 GLY A N 1
ATOM 3252 C CA . GLY A 1 411 ? -4.319 10.219 -2.892 1.00 73.38 411 GLY A CA 1
ATOM 3253 C C . GLY A 1 411 ? -4.575 9.649 -1.500 1.00 73.38 411 GLY A C 1
ATOM 3254 O O . GLY A 1 411 ? -5.708 9.564 -1.025 1.00 73.38 411 GLY A O 1
ATOM 3255 N N . SER A 1 412 ? -3.505 9.245 -0.824 1.00 77.25 412 SER A N 1
ATOM 3256 C CA . SER A 1 412 ? -3.548 8.856 0.584 1.00 77.25 412 SER A CA 1
ATOM 3257 C C . SER A 1 412 ? -2.290 9.343 1.273 1.00 77.25 412 SER A C 1
ATOM 3259 O O . SER A 1 412 ? -1.193 9.216 0.735 1.00 77.25 412 SER A O 1
ATOM 3261 N N . VAL A 1 413 ? -2.451 9.852 2.489 1.00 79.81 413 VAL A N 1
ATOM 3262 C CA . VAL A 1 413 ? -1.340 10.273 3.337 1.00 79.81 413 VAL A CA 1
ATOM 3263 C C . VAL A 1 413 ? -1.040 9.153 4.329 1.00 79.81 413 VAL A C 1
ATOM 3265 O O . VAL A 1 413 ? -1.868 8.878 5.199 1.00 79.81 413 VAL A O 1
ATOM 3268 N N . PRO A 1 414 ? 0.098 8.464 4.202 1.00 76.38 414 PRO A N 1
ATOM 3269 C CA . PRO A 1 414 ? 0.421 7.326 5.047 1.00 76.38 414 PRO A CA 1
ATOM 3270 C C . PRO A 1 414 ? 1.075 7.772 6.375 1.00 76.38 414 PRO A C 1
ATOM 3272 O O . PRO A 1 414 ? 1.511 8.914 6.547 1.00 76.38 414 PRO A O 1
ATOM 3275 N N . ARG A 1 415 ? 1.070 6.879 7.372 1.00 79.94 415 ARG A N 1
ATOM 3276 C CA . ARG A 1 415 ? 1.433 7.203 8.771 1.00 79.94 415 ARG A CA 1
ATOM 3277 C C . ARG A 1 415 ? 2.936 7.407 8.976 1.00 79.94 415 ARG A C 1
ATOM 3279 O O . ARG A 1 415 ? 3.365 8.068 9.917 1.00 79.94 415 ARG A O 1
ATOM 3286 N N . ASP A 1 416 ? 3.722 6.819 8.100 1.00 83.25 416 ASP A N 1
ATOM 3287 C CA . ASP A 1 416 ? 5.171 6.904 8.002 1.00 83.25 416 ASP A CA 1
ATOM 3288 C C . ASP A 1 416 ? 5.674 8.221 7.392 1.00 83.25 416 ASP A C 1
ATOM 3290 O O . ASP A 1 416 ? 6.879 8.414 7.313 1.00 83.25 416 ASP A O 1
ATOM 3294 N N . TRP A 1 417 ? 4.786 9.155 7.028 1.00 87.38 417 TRP A N 1
ATOM 3295 C CA . TRP A 1 417 ? 5.142 10.481 6.508 1.00 87.38 417 TRP A CA 1
ATOM 3296 C C . TRP A 1 417 ? 4.592 11.626 7.376 1.00 87.38 417 TRP A C 1
ATOM 3298 O O . TRP A 1 417 ? 3.989 12.589 6.894 1.00 87.38 417 TRP A O 1
ATOM 3308 N N . THR A 1 418 ? 4.792 11.526 8.692 1.00 85.50 418 THR A N 1
ATOM 3309 C CA . THR A 1 418 ? 4.271 12.467 9.696 1.00 85.50 418 THR A CA 1
ATOM 3310 C C . THR A 1 418 ? 5.362 13.102 10.560 1.00 85.50 418 THR A C 1
ATOM 3312 O O . THR A 1 418 ? 6.465 12.579 10.733 1.00 85.50 418 THR A O 1
ATOM 3315 N N . VAL A 1 419 ? 5.019 14.250 11.150 1.00 81.25 419 VAL A N 1
ATOM 3316 C CA . VAL A 1 419 ? 5.709 14.848 12.299 1.00 81.25 419 VAL A CA 1
ATOM 3317 C C . VAL A 1 419 ? 4.747 14.785 13.476 1.00 81.25 419 VAL A C 1
ATOM 3319 O O . VAL A 1 419 ? 3.735 15.493 13.494 1.00 81.25 419 VAL A O 1
ATOM 3322 N N . GLY A 1 420 ? 5.036 13.924 14.452 1.00 81.19 420 GLY A N 1
ATOM 3323 C CA . GLY A 1 420 ? 4.064 13.594 15.492 1.00 81.19 420 GLY A CA 1
ATOM 3324 C C . GLY A 1 420 ? 2.784 13.021 14.878 1.00 81.19 420 GLY A C 1
ATOM 3325 O O . GLY A 1 420 ? 2.829 12.020 14.163 1.00 81.19 420 GLY A O 1
ATOM 3326 N N . ASN A 1 421 ? 1.650 13.680 15.126 1.00 80.06 421 ASN A N 1
ATOM 3327 C CA . ASN A 1 421 ? 0.342 13.212 14.662 1.00 80.06 421 ASN A CA 1
ATOM 3328 C C . ASN A 1 421 ? -0.147 13.886 13.366 1.00 80.06 421 ASN A C 1
ATOM 3330 O O . ASN A 1 421 ? -1.253 13.599 12.910 1.00 80.06 421 ASN A O 1
ATOM 3334 N N . VAL A 1 422 ? 0.630 14.812 12.798 1.00 82.44 422 VAL A N 1
ATOM 3335 C CA . VAL A 1 422 ? 0.247 15.587 11.608 1.00 82.44 422 VAL A CA 1
ATOM 3336 C C . VAL A 1 422 ? 1.117 15.172 10.427 1.00 82.44 422 VAL A C 1
ATOM 3338 O O . VAL A 1 422 ? 2.313 14.933 10.595 1.00 82.44 422 VAL A O 1
ATOM 3341 N N . ALA A 1 423 ? 0.534 15.100 9.232 1.00 87.88 423 ALA A N 1
ATOM 3342 C CA . ALA A 1 423 ? 1.277 14.829 8.007 1.00 87.88 423 ALA A CA 1
ATOM 3343 C C . ALA A 1 423 ? 2.375 15.873 7.748 1.00 87.88 423 ALA A C 1
ATOM 3345 O O . ALA A 1 423 ? 2.206 17.054 8.059 1.00 87.88 423 ALA A O 1
ATOM 3346 N N . HIS A 1 424 ? 3.498 15.452 7.163 1.00 90.31 424 HIS A N 1
ATOM 3347 C CA . HIS A 1 424 ? 4.572 16.376 6.805 1.00 90.31 424 HIS A CA 1
ATOM 3348 C C . HIS A 1 424 ? 4.140 17.308 5.663 1.00 90.31 424 HIS A C 1
ATOM 3350 O O . HIS A 1 424 ? 3.694 16.837 4.614 1.00 90.31 424 HIS A O 1
ATOM 3356 N N . GLY A 1 425 ? 4.323 18.622 5.837 1.00 89.69 425 GLY A N 1
ATOM 3357 C CA . GLY A 1 425 ? 3.881 19.646 4.883 1.00 89.69 425 GLY A CA 1
ATOM 3358 C C . GLY A 1 425 ? 4.430 19.410 3.477 1.00 89.69 425 GLY A C 1
ATOM 3359 O O . GLY A 1 425 ? 3.666 19.231 2.532 1.00 89.69 425 GLY A O 1
ATOM 3360 N N . GLY A 1 426 ? 5.745 19.277 3.343 1.00 91.00 426 GLY A N 1
ATOM 3361 C CA . GLY A 1 426 ? 6.412 19.057 2.063 1.00 91.00 426 GLY A CA 1
ATOM 3362 C C . GLY A 1 426 ? 6.064 17.728 1.402 1.00 91.00 426 GLY A C 1
ATOM 3363 O O . GLY A 1 426 ? 6.027 17.653 0.176 1.00 91.00 426 GLY A O 1
ATOM 3364 N N . PHE A 1 427 ? 5.731 16.691 2.179 1.00 91.56 427 PHE A N 1
ATOM 3365 C CA . PHE A 1 427 ? 5.251 15.428 1.614 1.00 91.56 427 PHE A CA 1
ATOM 3366 C C . PHE A 1 427 ? 3.861 15.627 1.010 1.00 91.56 427 PHE A C 1
ATOM 3368 O O . PHE A 1 427 ? 3.627 15.290 -0.146 1.00 91.56 427 PHE A O 1
ATOM 3375 N N . THR A 1 428 ? 2.955 16.268 1.751 1.00 92.25 428 THR A N 1
ATOM 3376 C CA . THR A 1 428 ? 1.613 16.587 1.243 1.00 92.25 428 THR A CA 1
ATOM 3377 C C . THR A 1 428 ? 1.643 17.564 0.068 1.00 92.25 428 THR A C 1
ATOM 3379 O O . THR A 1 428 ? 0.824 17.451 -0.836 1.00 92.25 428 THR A O 1
ATOM 3382 N N . LEU A 1 429 ? 2.618 18.476 0.019 1.00 94.06 429 LEU A N 1
ATOM 3383 C CA . LEU A 1 429 ? 2.853 19.327 -1.144 1.00 94.06 429 LEU A CA 1
ATOM 3384 C C . LEU A 1 429 ? 3.382 18.521 -2.334 1.00 94.06 429 LEU A C 1
ATOM 3386 O O . LEU A 1 429 ? 2.934 18.740 -3.456 1.00 94.06 429 LEU A O 1
ATOM 3390 N N . SER A 1 430 ? 4.266 17.549 -2.089 1.00 92.94 430 SER A N 1
ATOM 3391 C CA . SER A 1 430 ? 4.721 16.621 -3.127 1.00 92.94 430 SER A CA 1
ATOM 3392 C C . SER A 1 430 ? 3.524 15.902 -3.758 1.00 92.94 430 SER A C 1
ATOM 3394 O O . SER A 1 430 ? 3.473 15.847 -4.986 1.00 92.94 430 SER A O 1
ATOM 3396 N N . LEU A 1 431 ? 2.528 15.465 -2.953 1.00 88.19 431 LEU A N 1
ATOM 3397 C CA . LEU A 1 431 ? 1.254 14.870 -3.430 1.00 88.19 431 LEU A CA 1
ATOM 3398 C C . LEU A 1 431 ? 0.587 15.737 -4.504 1.00 88.19 431 LEU A C 1
ATOM 3400 O O . LEU A 1 431 ? 0.292 15.298 -5.617 1.00 88.19 431 LEU A O 1
ATOM 3404 N N . ILE A 1 432 ? 0.427 17.016 -4.181 1.00 93.31 432 ILE A N 1
ATOM 3405 C CA . ILE A 1 432 ? -0.228 17.990 -5.052 1.00 93.31 432 ILE A CA 1
ATOM 3406 C C . ILE A 1 432 ? 0.586 18.238 -6.324 1.00 93.31 432 ILE A C 1
ATOM 3408 O O . ILE A 1 432 ? 0.034 18.285 -7.425 1.00 93.31 432 ILE A O 1
ATOM 3412 N N . VAL A 1 433 ? 1.905 18.373 -6.185 1.00 93.38 433 VAL A N 1
ATOM 3413 C CA . VAL A 1 433 ? 2.805 18.616 -7.314 1.00 93.38 433 VAL A CA 1
ATOM 3414 C C . VAL A 1 433 ? 2.812 17.437 -8.283 1.00 93.38 433 VAL A C 1
ATOM 3416 O O . VAL A 1 433 ? 2.768 17.658 -9.492 1.00 93.38 433 VAL A O 1
ATOM 3419 N N . GLN A 1 434 ? 2.787 16.193 -7.799 1.00 91.44 434 GLN A N 1
ATOM 3420 C CA . GLN A 1 434 ? 2.686 15.033 -8.687 1.00 91.44 434 GLN A CA 1
ATOM 3421 C C . GLN A 1 434 ? 1.373 15.024 -9.467 1.00 91.44 434 GLN A C 1
ATOM 3423 O O . GLN A 1 434 ? 1.401 14.778 -10.671 1.00 91.44 434 GLN A O 1
ATOM 3428 N N . ALA A 1 435 ? 0.240 15.300 -8.814 1.00 86.19 435 ALA A N 1
ATOM 3429 C CA . ALA A 1 435 ? -1.052 15.388 -9.493 1.00 86.19 435 ALA A CA 1
ATOM 3430 C C . ALA A 1 435 ? -1.011 16.434 -10.619 1.00 86.19 435 ALA A C 1
ATOM 3432 O O . ALA A 1 435 ? -1.442 16.177 -11.742 1.00 86.19 435 ALA A O 1
ATOM 3433 N N . ALA A 1 436 ? -0.409 17.595 -10.350 1.00 90.25 436 ALA A N 1
ATOM 3434 C CA . ALA A 1 436 ? -0.249 18.646 -11.345 1.00 90.25 436 ALA A CA 1
ATOM 3435 C C . ALA A 1 436 ? 0.709 18.261 -12.489 1.00 90.25 436 ALA A C 1
ATOM 3437 O O . ALA A 1 436 ? 0.430 18.575 -13.645 1.00 90.25 436 ALA A O 1
ATOM 3438 N N . ILE A 1 437 ? 1.803 17.546 -12.202 1.00 88.19 437 ILE A N 1
ATOM 3439 C CA . ILE A 1 437 ? 2.702 17.001 -13.232 1.00 88.19 437 ILE A CA 1
ATOM 3440 C C . ILE A 1 437 ? 1.951 15.996 -14.114 1.00 88.19 437 ILE A C 1
ATOM 3442 O O . ILE A 1 437 ? 2.046 16.068 -15.338 1.00 88.19 437 ILE A O 1
ATOM 3446 N N . LEU A 1 438 ? 1.156 15.098 -13.522 1.00 84.75 438 LEU A N 1
ATOM 3447 C CA . LEU A 1 438 ? 0.326 14.147 -14.267 1.00 84.75 438 LEU A CA 1
ATOM 3448 C C . LEU A 1 438 ? -0.703 14.862 -15.155 1.00 84.75 438 LEU A C 1
ATOM 3450 O O . LEU A 1 438 ? -0.849 14.484 -16.319 1.00 84.75 438 LEU A O 1
ATOM 3454 N N . HIS A 1 439 ? -1.337 15.924 -14.650 1.00 84.25 439 HIS A N 1
ATOM 3455 C CA . HIS A 1 439 ? -2.257 16.777 -15.410 1.00 84.25 439 HIS A CA 1
ATOM 3456 C C . HIS A 1 439 ? -1.572 17.465 -16.603 1.00 84.25 439 HIS A C 1
ATOM 3458 O O . HIS A 1 439 ? -2.143 17.580 -17.688 1.00 84.25 439 HIS A O 1
ATOM 3464 N N . GLN A 1 440 ? -0.323 17.906 -16.430 1.00 86.50 440 GLN A N 1
ATOM 3465 C CA . GLN A 1 440 ? 0.425 18.645 -17.450 1.00 86.50 440 GLN A CA 1
ATOM 3466 C C . GLN A 1 440 ? 1.248 17.766 -18.402 1.00 86.50 440 GLN A C 1
ATOM 3468 O O . GLN A 1 440 ? 1.731 18.278 -19.415 1.00 86.50 440 GLN A O 1
ATOM 3473 N N . ARG A 1 441 ? 1.372 16.453 -18.148 1.00 83.31 441 ARG A N 1
ATOM 3474 C CA . ARG A 1 441 ? 2.299 15.552 -18.867 1.00 83.31 441 ARG A CA 1
ATOM 3475 C C . ARG A 1 441 ? 2.104 15.500 -20.386 1.00 83.31 441 ARG A C 1
ATOM 3477 O O . ARG A 1 441 ? 3.065 15.284 -21.110 1.00 83.31 441 ARG A O 1
ATOM 3484 N N . LYS A 1 442 ? 0.868 15.680 -20.871 1.00 80.12 442 LYS A N 1
ATOM 3485 C CA . LYS A 1 442 ? 0.515 15.644 -22.308 1.00 80.12 442 LYS A CA 1
ATOM 3486 C C . LYS A 1 442 ? 0.364 17.042 -22.928 1.00 80.12 442 LYS A C 1
ATOM 3488 O O . LYS A 1 442 ? -0.285 17.193 -23.958 1.00 80.12 442 LYS A O 1
ATOM 3493 N N . THR A 1 443 ? 0.886 18.080 -22.279 1.00 86.56 443 THR A N 1
ATOM 3494 C CA . THR A 1 443 ? 0.706 19.479 -22.699 1.00 86.56 443 THR A CA 1
ATOM 3495 C C . THR A 1 443 ? 2.011 20.087 -23.200 1.00 86.56 443 THR A C 1
ATOM 3497 O O . THR A 1 443 ? 3.085 19.564 -22.928 1.00 86.56 443 THR A O 1
ATOM 3500 N N . ALA A 1 444 ? 1.924 21.224 -23.897 1.00 84.31 444 ALA A N 1
ATOM 3501 C CA . ALA A 1 444 ? 3.102 21.952 -24.376 1.00 84.31 444 ALA A CA 1
ATOM 3502 C C . ALA A 1 444 ? 3.974 22.541 -23.245 1.00 84.31 444 ALA A C 1
ATOM 3504 O O . ALA A 1 444 ? 5.127 22.885 -23.482 1.00 84.31 444 ALA A O 1
ATOM 3505 N N . HIS A 1 445 ? 3.430 22.668 -22.030 1.00 89.81 445 HIS A N 1
ATOM 3506 C CA . HIS A 1 445 ? 4.127 23.163 -20.841 1.00 89.81 445 HIS A CA 1
ATOM 3507 C C . HIS A 1 445 ? 4.129 22.047 -19.794 1.00 89.81 445 HIS A C 1
ATOM 3509 O O . HIS A 1 445 ? 3.333 22.064 -18.855 1.00 89.81 445 HIS A O 1
ATOM 3515 N N . SER A 1 446 ? 4.955 21.026 -20.010 1.00 85.38 446 SER A N 1
ATOM 3516 C CA . SER A 1 446 ? 4.984 19.806 -19.192 1.00 85.38 446 SER A CA 1
ATOM 3517 C C . SER A 1 446 ? 5.957 19.871 -18.015 1.00 85.38 446 SER A C 1
ATOM 3519 O O . SER A 1 446 ? 5.863 19.049 -17.105 1.00 85.38 446 SER A O 1
ATOM 3521 N N . GLU A 1 447 ? 6.881 20.832 -18.003 1.00 86.94 447 GLU A N 1
ATOM 3522 C CA . GLU A 1 447 ? 7.920 20.929 -16.978 1.00 86.94 447 GLU A CA 1
ATOM 3523 C C . GLU A 1 447 ? 7.541 21.947 -15.911 1.00 86.94 447 GLU A C 1
ATOM 3525 O O . GLU A 1 447 ? 7.124 23.067 -16.211 1.00 86.94 447 GLU A O 1
ATOM 3530 N N . ILE A 1 448 ? 7.676 21.554 -14.649 1.00 92.25 448 ILE A N 1
ATOM 3531 C CA . ILE A 1 448 ? 7.374 22.424 -13.520 1.00 92.25 448 ILE A CA 1
ATOM 3532 C C . ILE A 1 448 ? 8.470 23.477 -13.339 1.00 92.25 448 ILE A C 1
ATOM 3534 O O . ILE A 1 448 ? 9.657 23.165 -13.373 1.00 92.25 448 ILE A O 1
ATOM 3538 N N . VAL A 1 449 ? 8.061 24.729 -13.145 1.00 93.50 449 VAL A N 1
ATOM 3539 C CA . VAL A 1 449 ? 8.963 25.882 -12.997 1.00 93.50 449 VAL A CA 1
ATOM 3540 C C . VAL A 1 449 ? 8.852 26.479 -11.601 1.00 93.50 449 VAL A C 1
ATOM 3542 O O . VAL A 1 449 ? 9.861 26.815 -10.986 1.00 93.50 449 VAL A O 1
ATOM 3545 N N . HIS A 1 450 ? 7.631 26.618 -11.085 1.00 96.50 450 HIS A N 1
ATOM 3546 C CA . HIS A 1 450 ? 7.387 27.277 -9.806 1.00 96.50 450 HIS A CA 1
ATOM 3547 C C . HIS A 1 450 ? 6.185 26.676 -9.080 1.00 96.50 450 HIS A C 1
ATOM 3549 O O . HIS A 1 450 ? 5.188 26.322 -9.710 1.00 96.50 450 HIS A O 1
ATOM 3555 N N . VAL A 1 451 ? 6.263 26.626 -7.753 1.00 97.75 451 VAL A N 1
ATOM 3556 C CA . VAL A 1 451 ? 5.196 26.213 -6.837 1.00 97.75 451 VAL A CA 1
ATOM 3557 C C . VAL A 1 451 ? 5.057 27.274 -5.759 1.00 97.75 451 VAL A C 1
ATOM 3559 O O . VAL A 1 451 ? 6.046 27.633 -5.137 1.00 97.75 451 VAL A O 1
ATOM 3562 N N . SER A 1 452 ? 3.839 27.731 -5.489 1.00 97.62 452 SER A N 1
ATOM 3563 C CA . SER A 1 452 ? 3.513 28.571 -4.336 1.00 97.62 452 SER A CA 1
ATOM 3564 C C . SER A 1 452 ? 2.365 27.931 -3.565 1.00 97.62 452 SER A C 1
ATOM 3566 O O . SER A 1 452 ? 1.278 27.751 -4.109 1.00 97.62 452 SER A O 1
ATOM 3568 N N . ALA A 1 453 ? 2.614 27.539 -2.318 1.00 97.00 453 ALA A N 1
ATOM 3569 C CA . ALA A 1 453 ? 1.709 26.746 -1.499 1.00 97.00 453 ALA A CA 1
ATOM 3570 C C . ALA A 1 453 ? 1.289 27.490 -0.229 1.00 97.00 453 ALA A C 1
ATOM 3572 O O . ALA A 1 453 ? 2.111 28.078 0.475 1.00 97.00 453 ALA A O 1
ATOM 3573 N N . HIS A 1 454 ? 0.003 27.408 0.099 1.00 95.62 454 HIS A N 1
ATOM 3574 C CA . HIS A 1 454 ? -0.592 27.925 1.325 1.00 95.62 454 HIS A CA 1
ATOM 3575 C C . HIS A 1 454 ? -1.196 26.770 2.125 1.00 95.62 454 HIS A C 1
ATOM 3577 O O . HIS A 1 454 ? -2.138 26.110 1.678 1.00 95.62 454 HIS A O 1
ATOM 3583 N N . PHE A 1 455 ? -0.665 26.541 3.324 1.00 92.19 455 PHE A N 1
ATOM 3584 C CA . PHE A 1 455 ? -1.127 25.501 4.237 1.00 92.19 455 PHE A CA 1
ATOM 3585 C C . PHE A 1 455 ? -2.227 26.074 5.131 1.00 92.19 455 PHE A C 1
ATOM 3587 O O . PHE A 1 455 ? -1.966 26.692 6.164 1.00 92.19 455 PHE A O 1
ATOM 3594 N N . LEU A 1 456 ? -3.478 25.899 4.709 1.00 88.94 456 LEU A N 1
ATOM 3595 C CA . LEU A 1 456 ? -4.644 26.471 5.384 1.00 88.94 456 LEU A CA 1
ATOM 3596 C C . LEU A 1 456 ? -4.965 25.708 6.671 1.00 88.94 456 LEU A C 1
ATOM 3598 O O . LEU A 1 456 ? -5.314 26.302 7.692 1.00 88.94 456 LEU A O 1
ATOM 3602 N N . GLN A 1 457 ? -4.862 24.379 6.623 1.00 85.19 457 GLN A N 1
ATOM 3603 C CA . GLN A 1 457 ? -5.165 23.492 7.740 1.00 85.19 457 GLN A CA 1
ATOM 3604 C C . GLN A 1 457 ? -4.236 22.276 7.750 1.00 85.19 457 GLN A C 1
ATOM 3606 O O . GLN A 1 457 ? -3.653 21.902 6.737 1.00 85.19 457 GLN A O 1
ATOM 3611 N N . ALA A 1 458 ? -4.107 21.646 8.919 1.00 84.25 458 ALA A N 1
ATOM 3612 C CA . ALA A 1 458 ? -3.310 20.434 9.060 1.00 84.25 458 ALA A CA 1
ATOM 3613 C C . ALA A 1 458 ? -3.940 19.276 8.273 1.00 84.25 458 ALA A C 1
ATOM 3615 O O . ALA A 1 458 ? -5.150 19.065 8.345 1.00 84.25 458 ALA A O 1
ATOM 3616 N N . VAL A 1 459 ? -3.099 18.529 7.563 1.00 86.44 459 VAL A N 1
ATOM 3617 C CA . VAL A 1 459 ? -3.481 17.321 6.827 1.00 86.44 459 VAL A CA 1
ATOM 3618 C C . VAL A 1 459 ? -3.355 16.106 7.751 1.00 86.44 459 VAL A C 1
ATOM 3620 O O . VAL A 1 459 ? -2.380 15.981 8.501 1.00 86.44 459 VAL A O 1
ATOM 3623 N N . THR A 1 460 ? -4.352 15.224 7.720 1.00 83.06 460 THR A N 1
ATOM 3624 C CA . THR A 1 460 ? -4.414 14.002 8.535 1.00 83.06 460 THR A CA 1
ATOM 3625 C C . THR A 1 460 ? -3.931 12.780 7.757 1.00 83.06 460 THR A C 1
ATOM 3627 O O . THR A 1 460 ? -3.951 12.774 6.527 1.00 83.06 460 THR A O 1
ATOM 3630 N N . VAL A 1 461 ? -3.535 11.727 8.480 1.00 82.44 461 VAL A N 1
ATOM 3631 C CA . VAL A 1 461 ? -3.190 10.407 7.921 1.00 82.44 461 VAL A CA 1
ATOM 3632 C C . VAL A 1 461 ? -4.463 9.705 7.447 1.00 82.44 461 VAL A C 1
ATOM 3634 O O . VAL A 1 461 ? -5.090 8.956 8.196 1.00 82.44 461 VAL A O 1
ATOM 3637 N N . ASP A 1 462 ? -4.889 10.017 6.229 1.00 76.38 462 ASP A N 1
ATOM 3638 C CA . ASP A 1 462 ? -6.096 9.471 5.615 1.00 76.38 462 ASP A CA 1
ATOM 3639 C C . ASP A 1 462 ? -6.058 9.654 4.089 1.00 76.38 462 ASP A C 1
ATOM 3641 O O . ASP A 1 462 ? -5.121 10.248 3.542 1.00 76.38 462 ASP A O 1
ATOM 3645 N N . ALA A 1 463 ? -7.097 9.179 3.407 1.00 77.06 463 ALA A N 1
ATOM 3646 C CA . ALA A 1 463 ? -7.354 9.502 2.013 1.00 77.06 463 ALA A CA 1
ATOM 3647 C C . ALA A 1 463 ? -7.465 11.023 1.799 1.00 77.06 463 ALA A C 1
ATOM 3649 O O . ALA A 1 463 ? -7.898 11.779 2.677 1.00 77.06 463 ALA A O 1
ATOM 3650 N N . CYS A 1 464 ? -7.076 11.476 0.614 1.00 78.62 464 CYS A N 1
ATOM 3651 C CA . CYS A 1 464 ? -7.227 12.851 0.168 1.00 78.62 464 CYS A CA 1
ATOM 3652 C C . CYS A 1 464 ? -7.596 12.899 -1.316 1.00 78.62 464 CYS A C 1
ATOM 3654 O O . CYS A 1 464 ? -7.385 11.947 -2.068 1.00 78.62 464 CYS A O 1
ATOM 3656 N N . GLU A 1 465 ? -8.144 14.031 -1.734 1.00 84.19 465 GLU A N 1
ATOM 3657 C CA . GLU A 1 465 ? -8.364 14.349 -3.140 1.00 84.19 465 GLU A CA 1
ATOM 3658 C C . GLU A 1 465 ? -7.491 15.544 -3.507 1.00 84.19 465 GLU A C 1
ATOM 3660 O O . GLU A 1 465 ? -7.395 16.497 -2.731 1.00 84.19 465 GLU A O 1
ATOM 3665 N N . VAL A 1 466 ? -6.873 15.511 -4.684 1.00 87.06 466 VAL A N 1
ATOM 3666 C CA . VAL A 1 466 ? -6.184 16.662 -5.262 1.00 87.06 466 VAL A CA 1
ATOM 3667 C C . VAL A 1 466 ? -6.950 17.118 -6.489 1.00 87.06 466 VAL A C 1
ATOM 3669 O O . VAL A 1 466 ? -7.069 16.383 -7.464 1.00 87.06 466 VAL A O 1
ATOM 3672 N N . HIS A 1 467 ? -7.489 18.326 -6.436 1.00 88.88 467 HIS A N 1
ATOM 3673 C CA . HIS A 1 467 ? -8.232 18.924 -7.538 1.00 88.88 467 HIS A CA 1
ATOM 3674 C C . HIS A 1 467 ? -7.281 19.845 -8.282 1.00 88.88 467 HIS A C 1
ATOM 3676 O O . HIS A 1 467 ? -6.754 20.778 -7.686 1.00 88.88 467 HIS A O 1
ATOM 3682 N N . VAL A 1 468 ? -7.033 19.578 -9.559 1.00 89.62 468 VAL A N 1
ATOM 3683 C CA . VAL A 1 468 ? -6.093 20.320 -10.402 1.00 89.62 468 VAL A CA 1
ATOM 3684 C C . VAL A 1 468 ? -6.863 21.001 -11.521 1.00 89.62 468 VAL A C 1
ATOM 3686 O O . VAL A 1 468 ? -7.586 20.361 -12.277 1.00 89.62 468 VAL A O 1
ATOM 3689 N N . LYS A 1 469 ? -6.682 22.308 -11.654 1.00 91.00 469 LYS A N 1
ATOM 3690 C CA . LYS A 1 469 ? -7.343 23.135 -12.656 1.00 91.00 469 LYS A CA 1
ATOM 3691 C C . LYS A 1 469 ? -6.337 23.990 -13.396 1.00 91.00 469 LYS A C 1
ATOM 3693 O O . LYS A 1 469 ? -5.535 24.706 -12.798 1.00 91.00 469 LYS A O 1
ATOM 3698 N N . ARG A 1 470 ? -6.429 24.007 -14.721 1.00 91.38 470 ARG A N 1
ATOM 3699 C CA . ARG A 1 470 ? -5.651 24.932 -15.542 1.00 91.38 470 ARG A CA 1
ATOM 3700 C C . ARG A 1 470 ? -6.335 26.293 -15.583 1.00 91.38 470 ARG A C 1
ATOM 3702 O O . ARG A 1 470 ? -7.462 26.406 -16.041 1.00 91.38 470 ARG A O 1
ATOM 3709 N N . LEU A 1 471 ? -5.647 27.335 -15.125 1.00 91.94 471 LEU A N 1
ATOM 3710 C CA . LEU A 1 471 ? -6.196 28.693 -15.095 1.00 91.94 471 LEU A CA 1
ATOM 3711 C C . LEU A 1 471 ? -5.966 29.437 -16.408 1.00 91.94 471 LEU A C 1
ATOM 3713 O O . LEU A 1 471 ? -6.859 30.103 -16.924 1.00 91.94 471 LEU A O 1
ATOM 3717 N N . ARG A 1 472 ? -4.737 29.375 -16.931 1.00 91.25 472 ARG A N 1
ATOM 3718 C CA . ARG A 1 472 ? -4.344 30.135 -18.122 1.00 91.25 472 ARG A CA 1
ATOM 3719 C C . ARG A 1 472 ? -3.155 29.496 -18.814 1.00 91.25 472 ARG A C 1
ATOM 3721 O O . ARG A 1 472 ? -2.153 29.212 -18.167 1.00 91.25 472 ARG A O 1
ATOM 3728 N N . VAL A 1 473 ? -3.223 29.384 -20.136 1.00 90.94 473 VAL A N 1
ATOM 3729 C CA . VAL A 1 473 ? -2.089 28.987 -20.981 1.00 90.94 473 VAL A CA 1
ATOM 3730 C C . VAL A 1 473 ? -1.620 30.198 -21.776 1.00 90.94 473 VAL A C 1
ATOM 3732 O O . VAL A 1 473 ? -2.393 30.815 -22.505 1.00 90.94 473 VAL A O 1
ATOM 3735 N N . GLY A 1 474 ? -0.363 30.582 -21.583 1.00 86.69 474 GLY A N 1
ATOM 3736 C CA . GLY A 1 474 ? 0.322 31.601 -22.368 1.00 86.69 474 GLY A CA 1
ATOM 3737 C C . GLY A 1 474 ? 1.307 30.980 -23.357 1.00 86.69 474 GLY A C 1
ATOM 3738 O O . GLY A 1 474 ? 1.434 29.764 -23.453 1.00 86.69 474 GLY A O 1
ATOM 3739 N N . LYS A 1 475 ? 2.053 31.829 -24.073 1.00 84.94 475 LYS A N 1
ATOM 3740 C CA . LYS A 1 475 ? 3.089 31.375 -25.017 1.00 84.94 475 LYS A CA 1
ATOM 3741 C C . LYS A 1 475 ? 4.194 30.574 -24.315 1.00 84.94 475 LYS A C 1
ATOM 3743 O O . LYS A 1 475 ? 4.585 29.520 -24.798 1.00 84.94 475 LYS A O 1
ATOM 3748 N N . SER A 1 476 ? 4.668 31.068 -23.171 1.00 84.50 476 SER A N 1
ATOM 3749 C CA . SER A 1 476 ? 5.823 30.494 -22.463 1.00 84.50 476 SER A CA 1
ATOM 3750 C C . SER A 1 476 ? 5.456 29.635 -21.256 1.00 84.50 476 SER A C 1
ATOM 3752 O O . SER A 1 476 ? 6.241 28.772 -20.881 1.00 84.50 476 SER A O 1
ATOM 3754 N N . TYR A 1 477 ? 4.288 29.868 -20.648 1.00 92.25 477 TYR A N 1
ATOM 3755 C CA . TYR A 1 477 ? 3.921 29.243 -19.379 1.00 92.25 477 TYR A CA 1
ATOM 3756 C C . TYR A 1 477 ? 2.443 28.867 -19.308 1.00 92.25 477 TYR A C 1
ATOM 3758 O O . TYR A 1 477 ? 1.589 29.580 -19.843 1.00 92.25 477 TYR A O 1
ATOM 3766 N N . ALA A 1 478 ? 2.145 27.819 -18.547 1.00 94.12 478 ALA A N 1
ATOM 3767 C CA . ALA A 1 478 ? 0.812 27.473 -18.081 1.00 94.12 478 ALA A CA 1
ATOM 3768 C C . ALA A 1 478 ? 0.693 27.734 -16.572 1.00 94.12 478 ALA A C 1
ATOM 3770 O O . ALA A 1 478 ? 1.565 27.354 -15.795 1.00 94.12 478 ALA A O 1
ATOM 3771 N N . ASN A 1 479 ? -0.396 28.387 -16.168 1.00 96.75 479 ASN A N 1
ATOM 3772 C CA . ASN A 1 479 ? -0.760 28.614 -14.772 1.00 96.75 479 ASN A CA 1
ATOM 3773 C C . ASN A 1 479 ? -1.780 27.555 -14.367 1.00 96.75 479 ASN A C 1
ATOM 3775 O O . ASN A 1 479 ? -2.819 27.407 -15.022 1.00 96.75 479 ASN A O 1
ATOM 3779 N N . VAL A 1 480 ? -1.479 26.836 -13.294 1.00 96.25 480 VAL A N 1
ATOM 3780 C CA . VAL A 1 480 ? -2.266 25.723 -12.770 1.00 96.25 480 VAL A CA 1
ATOM 3781 C C . VAL A 1 480 ? -2.573 26.004 -11.304 1.00 96.25 480 VAL A C 1
ATOM 3783 O O . VAL A 1 480 ? -1.699 26.402 -10.541 1.00 96.25 480 VAL A O 1
ATOM 3786 N N . LEU A 1 481 ? -3.822 25.810 -10.908 1.00 97.12 481 LEU A N 1
ATOM 3787 C CA . LEU A 1 481 ? -4.259 25.817 -9.521 1.00 97.12 481 LEU A CA 1
ATOM 3788 C C . LEU A 1 481 ? -4.452 24.373 -9.080 1.00 97.12 481 LEU A C 1
ATOM 3790 O O . LEU A 1 481 ? -5.034 23.586 -9.822 1.00 97.12 481 LEU A O 1
ATOM 3794 N N . ALA A 1 482 ? -3.993 24.025 -7.888 1.00 95.44 482 ALA A N 1
ATOM 3795 C CA . ALA A 1 482 ? -4.263 22.729 -7.303 1.00 95.44 482 ALA A CA 1
ATOM 3796 C C . ALA A 1 482 ? -4.639 22.852 -5.827 1.00 95.44 482 ALA A C 1
ATOM 3798 O O . ALA A 1 482 ? -4.104 23.686 -5.096 1.00 95.44 482 ALA A O 1
ATOM 3799 N N . GLU A 1 483 ? -5.560 22.010 -5.382 1.00 93.50 483 GLU A N 1
ATOM 3800 C CA . GLU A 1 483 ? -6.089 22.026 -4.023 1.00 93.50 483 GLU A CA 1
ATOM 3801 C C . GLU A 1 483 ? -6.083 20.618 -3.449 1.00 93.50 483 GLU A C 1
ATOM 3803 O O . GLU A 1 483 ? -6.530 19.688 -4.113 1.00 93.50 483 GLU A O 1
ATOM 3808 N N . LEU A 1 484 ? -5.610 20.455 -2.211 1.00 91.81 484 LEU A N 1
ATOM 3809 C CA . LEU A 1 484 ? -5.751 19.199 -1.472 1.00 91.81 484 LEU A CA 1
ATOM 3810 C C . LEU A 1 484 ? -6.946 19.289 -0.534 1.00 91.81 484 LEU A C 1
ATOM 3812 O O . LEU A 1 484 ? -7.001 20.170 0.332 1.00 91.81 484 LEU A O 1
ATOM 3816 N N . LEU A 1 485 ? -7.869 18.341 -0.673 1.00 86.19 485 LEU A N 1
ATOM 3817 C CA . LEU A 1 485 ? -9.077 18.231 0.125 1.00 86.19 485 LEU A CA 1
ATOM 3818 C C . LEU A 1 485 ? -9.066 16.959 0.977 1.00 86.19 485 LEU A C 1
ATOM 3820 O O . LEU A 1 485 ? -8.676 15.881 0.531 1.00 86.19 485 LEU A O 1
ATOM 3824 N N . GLN A 1 486 ? -9.556 17.085 2.209 1.00 82.50 486 GLN A N 1
ATOM 3825 C CA . GLN A 1 486 ? -9.899 15.960 3.083 1.00 82.50 486 GLN A CA 1
ATOM 3826 C C . GLN A 1 486 ? -11.232 16.250 3.758 1.00 82.50 486 GLN A C 1
ATOM 3828 O O . GLN A 1 486 ? -11.408 17.325 4.338 1.00 82.50 486 GLN A O 1
ATOM 3833 N N . ASN A 1 487 ? -12.166 15.297 3.705 1.00 80.12 487 ASN A N 1
ATOM 3834 C CA . ASN A 1 487 ? -13.530 15.466 4.222 1.00 80.12 487 ASN A CA 1
ATOM 3835 C C . ASN A 1 487 ? -14.239 16.694 3.621 1.00 80.12 487 ASN A C 1
ATOM 3837 O O . ASN A 1 487 ? -14.888 17.453 4.336 1.00 80.12 487 ASN A O 1
ATOM 3841 N N . ARG A 1 488 ? -14.062 16.920 2.308 1.00 79.31 488 ARG A N 1
ATOM 3842 C CA . ARG A 1 488 ? -14.570 18.092 1.560 1.00 79.31 488 ARG A CA 1
ATOM 3843 C C . ARG A 1 488 ? -14.077 19.452 2.072 1.00 79.31 488 ARG A C 1
ATOM 3845 O O . ARG A 1 488 ? -14.619 20.482 1.686 1.00 79.31 488 ARG A O 1
ATOM 3852 N N . GLN A 1 489 ? -13.055 19.472 2.924 1.00 83.94 489 GLN A N 1
ATOM 3853 C CA . GLN A 1 489 ? -12.407 20.700 3.367 1.00 83.94 489 GLN A CA 1
ATOM 3854 C C . GLN A 1 489 ? -11.063 20.864 2.679 1.00 83.94 489 GLN A C 1
ATOM 3856 O O . GLN A 1 489 ? -10.230 19.956 2.703 1.00 83.94 489 GLN A O 1
ATOM 3861 N N . GLN A 1 490 ? -10.848 22.050 2.120 1.00 89.69 490 GLN A N 1
ATOM 3862 C CA . GLN A 1 490 ? -9.573 22.457 1.558 1.00 89.69 490 GLN A CA 1
ATOM 3863 C C . GLN A 1 490 ? -8.534 22.595 2.673 1.00 89.69 490 GLN A C 1
ATOM 3865 O O . GLN A 1 490 ? -8.701 23.363 3.623 1.00 89.69 490 GLN A O 1
ATOM 3870 N N . ARG A 1 491 ? -7.458 21.818 2.566 1.00 91.19 491 ARG A N 1
ATOM 3871 C CA . ARG A 1 491 ? -6.346 21.824 3.523 1.00 91.19 491 ARG A CA 1
ATOM 3872 C C . ARG A 1 491 ? -5.168 22.629 3.000 1.00 91.19 491 ARG A C 1
ATOM 3874 O O . ARG A 1 491 ? -4.548 23.358 3.770 1.00 91.19 491 ARG A O 1
ATOM 3881 N N . ILE A 1 492 ? -4.883 22.514 1.704 1.00 94.69 492 ILE A N 1
ATOM 3882 C CA . ILE A 1 492 ? -3.756 23.180 1.046 1.00 94.69 492 ILE A CA 1
ATOM 3883 C C . ILE A 1 492 ? -4.232 23.754 -0.288 1.00 94.69 492 ILE A C 1
ATOM 3885 O O . ILE A 1 492 ? -4.935 23.076 -1.036 1.00 94.69 492 ILE A O 1
ATOM 3889 N N . LEU A 1 493 ? -3.835 24.993 -0.571 1.00 96.94 493 LEU A N 1
ATOM 3890 C CA . LEU A 1 493 ? -4.010 25.663 -1.859 1.00 96.94 493 LEU A CA 1
ATOM 3891 C C . LEU A 1 493 ? -2.641 25.871 -2.499 1.00 96.94 493 LEU A C 1
ATOM 3893 O O . LEU A 1 493 ? -1.735 26.380 -1.841 1.00 96.94 493 LEU A O 1
ATOM 3897 N N . VAL A 1 494 ? -2.493 25.512 -3.768 1.00 98.06 494 VAL A N 1
ATOM 3898 C CA . VAL A 1 494 ? -1.220 25.585 -4.483 1.00 98.06 494 VAL A CA 1
ATOM 3899 C C . VAL A 1 494 ? -1.413 26.231 -5.847 1.00 98.06 494 VAL A C 1
ATOM 3901 O O . VAL A 1 494 ? -2.257 25.813 -6.632 1.00 98.06 494 VAL A O 1
ATOM 3904 N N . HIS A 1 495 ? -0.595 27.231 -6.152 1.00 98.25 495 HIS A N 1
ATOM 3905 C CA . HIS A 1 495 ? -0.454 27.789 -7.490 1.00 98.25 495 HIS A CA 1
ATOM 3906 C C . HIS A 1 495 ? 0.846 27.280 -8.114 1.00 98.25 495 HIS A C 1
ATOM 3908 O O . HIS A 1 495 ? 1.921 27.433 -7.533 1.00 98.25 495 HIS A O 1
ATOM 3914 N N . LEU A 1 496 ? 0.756 26.683 -9.298 1.00 97.88 496 LEU A N 1
ATOM 3915 C CA . LEU A 1 496 ? 1.875 26.096 -10.021 1.00 97.88 496 LEU A CA 1
ATOM 3916 C C . LEU A 1 496 ? 2.049 26.771 -11.379 1.00 97.88 496 LEU A C 1
ATOM 3918 O O . LEU A 1 496 ? 1.080 27.093 -12.069 1.00 97.88 496 LEU A O 1
ATOM 3922 N N . ILE A 1 497 ? 3.303 26.943 -11.779 1.00 96.81 497 ILE A N 1
ATOM 3923 C CA . ILE A 1 497 ? 3.674 27.412 -13.110 1.00 96.81 497 ILE A CA 1
ATOM 3924 C C . ILE A 1 497 ? 4.431 26.292 -13.803 1.00 96.81 497 ILE A C 1
ATOM 3926 O O . ILE A 1 497 ? 5.428 25.793 -13.279 1.00 96.81 497 ILE A O 1
ATOM 3930 N N . PHE A 1 498 ? 3.966 25.941 -14.995 1.00 94.62 498 PHE A N 1
ATOM 3931 C CA . PHE A 1 498 ? 4.640 25.018 -15.893 1.00 94.62 498 PHE A CA 1
ATOM 3932 C C . PHE A 1 498 ? 5.155 25.751 -17.129 1.00 94.62 498 PHE A C 1
ATOM 3934 O O . PHE A 1 498 ? 4.559 26.737 -17.560 1.00 94.62 498 PHE A O 1
ATOM 3941 N N . GLY A 1 499 ? 6.239 25.263 -17.719 1.00 89.00 499 GLY A N 1
ATOM 3942 C CA . GLY A 1 499 ? 6.877 25.828 -18.903 1.00 89.00 499 GLY A CA 1
ATOM 3943 C C . GLY A 1 499 ? 7.646 24.775 -19.700 1.00 89.00 499 GLY A C 1
ATOM 3944 O O . GLY A 1 499 ? 7.353 23.582 -19.616 1.00 89.00 499 GLY A O 1
ATOM 3945 N N . VAL A 1 500 ? 8.623 25.249 -20.474 1.00 75.56 500 VAL A N 1
ATOM 3946 C CA . VAL A 1 500 ? 9.640 24.438 -21.155 1.00 75.56 500 VAL A CA 1
ATOM 3947 C C . VAL A 1 500 ? 10.993 24.915 -20.629 1.00 75.56 500 VAL A C 1
ATOM 3949 O O . VAL A 1 500 ? 11.384 26.054 -20.867 1.00 75.56 500 VAL A O 1
ATOM 3952 N N . SER A 1 501 ? 11.662 24.077 -19.850 1.00 60.38 501 SER A N 1
ATOM 3953 C CA . SER A 1 501 ? 12.915 24.342 -19.139 1.00 60.38 501 SER A CA 1
ATOM 3954 C C . SER A 1 501 ? 14.159 23.947 -19.938 1.00 60.38 501 SER A C 1
ATOM 3956 O O . SER A 1 501 ? 15.269 24.167 -19.456 1.00 60.38 501 SER A O 1
ATOM 3958 N N . SER A 1 502 ? 14.016 23.403 -21.150 1.00 56.06 502 SER A N 1
ATOM 3959 C CA . SER A 1 502 ? 15.158 23.172 -22.040 1.00 56.06 502 SER A CA 1
ATOM 3960 C C . SER A 1 502 ? 15.665 24.511 -22.587 1.00 56.06 502 SER A C 1
ATOM 3962 O O . SER A 1 502 ? 14.958 25.152 -23.373 1.00 56.06 502 SER A O 1
ATOM 3964 N N . PRO A 1 503 ? 16.867 24.971 -22.204 1.00 52.66 503 PRO A N 1
ATOM 3965 C CA . PRO A 1 503 ? 17.420 26.172 -22.795 1.00 52.66 503 PRO A CA 1
ATOM 3966 C C . PRO A 1 503 ? 17.722 25.902 -24.269 1.00 52.66 503 PRO A C 1
ATOM 3968 O O . PRO A 1 503 ? 18.319 24.882 -24.609 1.00 52.66 503 PRO A O 1
ATOM 3971 N N . SER A 1 504 ? 17.352 26.826 -25.158 1.00 50.84 504 SER A N 1
ATOM 3972 C CA . SER A 1 504 ? 17.988 26.849 -26.475 1.00 50.84 504 SER A CA 1
ATOM 3973 C C . SER A 1 504 ? 19.477 27.139 -26.245 1.00 50.84 504 SER A C 1
ATOM 3975 O O . SER A 1 504 ? 19.776 28.170 -25.632 1.00 50.84 504 SER A O 1
ATOM 3977 N N . PRO A 1 505 ? 20.413 26.291 -26.712 1.00 52.12 505 PRO A N 1
ATOM 3978 C CA . PRO A 1 505 ? 21.850 26.457 -26.461 1.00 52.12 505 PRO A CA 1
ATOM 3979 C C . PRO A 1 505 ? 22.405 27.811 -26.941 1.00 52.12 505 PRO A C 1
ATOM 3981 O O . PRO A 1 505 ? 23.465 28.239 -26.506 1.00 52.12 505 PRO A O 1
ATOM 3984 N N . GLN A 1 506 ? 21.667 28.531 -27.793 1.00 51.56 506 GLN A N 1
ATOM 3985 C CA . GLN A 1 506 ? 22.025 29.863 -28.285 1.00 51.56 506 GLN A CA 1
ATOM 3986 C C . GLN A 1 506 ? 21.695 31.022 -27.320 1.00 51.56 506 GLN A C 1
ATOM 3988 O O . GLN A 1 506 ? 22.081 32.154 -27.603 1.00 51.56 506 GLN A O 1
ATOM 3993 N N . MET A 1 507 ? 20.973 30.793 -26.212 1.00 51.09 507 MET A N 1
ATOM 3994 C CA . MET A 1 507 ? 20.482 31.862 -25.317 1.00 51.09 507 MET A CA 1
ATOM 3995 C C . MET A 1 507 ? 21.023 31.811 -23.878 1.00 51.09 507 MET A C 1
ATOM 3997 O O . MET A 1 507 ? 20.602 32.618 -23.048 1.00 51.09 507 MET A O 1
ATOM 4001 N N . THR A 1 508 ? 21.938 30.895 -23.557 1.00 57.19 508 THR A N 1
ATOM 4002 C CA . THR A 1 508 ? 22.462 30.714 -22.191 1.00 57.19 508 THR A CA 1
ATOM 4003 C C . THR A 1 508 ? 23.951 31.009 -22.084 1.00 57.19 508 THR A C 1
ATOM 4005 O O . THR A 1 508 ? 24.712 30.739 -23.005 1.00 57.19 508 THR A O 1
ATOM 4008 N N . LEU A 1 509 ? 24.373 31.541 -20.935 1.00 60.25 509 LEU A N 1
ATOM 4009 C CA . LEU A 1 509 ? 25.789 31.690 -20.594 1.00 60.25 509 LEU A CA 1
ATOM 4010 C C . LEU A 1 509 ? 26.379 30.300 -20.286 1.00 60.25 509 LEU A C 1
ATOM 4012 O O . LEU A 1 509 ? 25.899 29.626 -19.375 1.00 60.25 509 LEU A O 1
ATOM 4016 N N . GLU A 1 510 ? 27.394 29.865 -21.034 1.00 57.09 510 GLU A N 1
ATOM 4017 C CA . GLU A 1 510 ? 28.203 28.679 -20.704 1.00 57.09 510 GLU A CA 1
ATOM 4018 C C . GLU A 1 510 ? 29.145 28.963 -19.504 1.00 57.09 510 GLU A C 1
ATOM 4020 O O . GLU A 1 510 ? 29.539 30.114 -19.308 1.00 57.09 510 GLU A O 1
ATOM 4025 N N . PRO A 1 511 ? 29.644 27.903 -18.829 1.00 59.12 511 PRO A N 1
ATOM 4026 C CA . PRO A 1 511 ? 29.550 27.513 -17.397 1.00 59.12 511 PRO A CA 1
ATOM 4027 C C . PRO A 1 511 ? 29.360 28.600 -16.314 1.00 59.12 511 PRO A C 1
ATOM 4029 O O . PRO A 1 511 ? 29.540 29.789 -16.570 1.00 59.12 511 PRO A O 1
ATOM 4032 N N . PRO A 1 512 ? 28.984 28.218 -15.065 1.00 61.56 512 PRO A N 1
ATOM 4033 C CA . PRO A 1 512 ? 28.717 29.190 -14.009 1.00 61.56 512 PRO A CA 1
ATOM 4034 C C . PRO A 1 512 ? 29.907 30.133 -13.844 1.00 61.56 512 PRO A C 1
ATOM 4036 O O . PRO A 1 512 ? 31.041 29.701 -13.648 1.00 61.56 512 PRO A O 1
ATOM 4039 N N . SER A 1 513 ? 29.621 31.432 -13.946 1.00 69.75 513 SER A N 1
ATOM 4040 C CA . SER A 1 513 ? 30.581 32.504 -13.702 1.00 69.75 513 SER A CA 1
ATOM 4041 C C . SER A 1 513 ? 31.414 32.209 -12.445 1.00 69.75 513 SER A C 1
ATOM 4043 O O . SER A 1 513 ? 30.851 31.712 -11.471 1.00 69.75 513 SER A O 1
ATOM 4045 N N . PRO A 1 514 ? 32.705 32.585 -12.375 1.00 69.50 514 PRO A N 1
ATOM 4046 C CA . PRO A 1 514 ? 33.470 32.494 -11.126 1.00 69.50 514 PRO A CA 1
ATOM 4047 C C . PRO A 1 514 ? 32.847 33.313 -9.978 1.00 69.50 514 PRO A C 1
ATOM 4049 O O . PRO A 1 514 ? 33.198 33.114 -8.819 1.00 69.50 514 PRO A O 1
ATOM 4052 N N . PHE A 1 515 ? 31.912 34.220 -10.289 1.00 74.00 515 PHE A N 1
ATOM 4053 C CA . PHE A 1 515 ? 31.111 34.957 -9.311 1.00 74.00 515 PHE A CA 1
ATOM 4054 C C . PHE A 1 515 ? 29.848 34.208 -8.850 1.00 74.00 515 PHE A C 1
ATOM 4056 O O . PHE A 1 515 ? 29.228 34.610 -7.867 1.00 74.00 515 PHE A O 1
ATOM 4063 N N . ALA A 1 516 ? 29.443 33.141 -9.542 1.00 76.69 516 ALA A N 1
ATOM 4064 C CA . ALA A 1 516 ? 28.324 32.297 -9.148 1.00 76.69 516 ALA A CA 1
ATOM 4065 C C . ALA A 1 516 ? 28.773 31.281 -8.090 1.00 76.69 516 ALA A C 1
ATOM 4067 O O . ALA A 1 516 ? 29.831 30.657 -8.185 1.00 76.69 516 ALA A O 1
ATOM 4068 N N . ARG A 1 517 ? 27.944 31.102 -7.061 1.00 78.69 517 ARG A N 1
ATOM 4069 C CA . ARG A 1 517 ? 28.220 30.158 -5.978 1.00 78.69 517 ARG A CA 1
ATOM 4070 C C . ARG A 1 517 ? 28.160 28.720 -6.512 1.00 78.69 517 ARG A C 1
ATOM 4072 O O . ARG A 1 517 ? 27.181 28.334 -7.145 1.00 78.69 517 ARG A O 1
ATOM 4079 N N . ARG A 1 518 ? 29.188 27.923 -6.213 1.00 86.50 518 ARG A N 1
ATOM 4080 C CA . ARG A 1 518 ? 29.167 26.456 -6.377 1.00 86.50 518 ARG A CA 1
ATOM 4081 C C . ARG A 1 518 ? 28.395 25.803 -5.231 1.00 86.50 518 ARG A C 1
ATOM 4083 O O . ARG A 1 518 ? 28.084 26.481 -4.253 1.00 86.50 518 ARG A O 1
ATOM 4090 N N . ILE A 1 519 ? 28.132 24.497 -5.326 1.00 91.38 519 ILE A N 1
ATOM 4091 C CA . ILE A 1 519 ? 27.445 23.749 -4.264 1.00 91.38 519 ILE A CA 1
ATOM 4092 C C . ILE A 1 519 ? 27.997 24.123 -2.869 1.00 91.38 519 ILE A C 1
ATOM 4094 O O . ILE A 1 519 ? 29.214 24.088 -2.656 1.00 91.38 519 ILE A O 1
ATOM 4098 N N . PRO A 1 520 ? 27.132 24.520 -1.918 1.00 91.31 520 PRO A N 1
ATOM 4099 C CA . PRO A 1 520 ? 27.545 25.115 -0.646 1.00 91.31 520 PRO A CA 1
ATOM 4100 C C . PRO A 1 520 ? 28.105 24.119 0.379 1.00 91.31 520 PRO A C 1
ATOM 4102 O O . PRO A 1 520 ? 28.464 24.533 1.481 1.00 91.31 520 PRO A O 1
ATOM 4105 N N . LEU A 1 521 ? 28.176 22.828 0.042 1.00 93.25 521 LEU A N 1
ATOM 4106 C CA . LEU A 1 521 ? 28.653 21.772 0.934 1.00 93.25 521 LEU A CA 1
ATOM 4107 C C . LEU A 1 521 ? 30.183 21.637 0.894 1.00 93.25 521 LEU A C 1
ATOM 4109 O O . LEU A 1 521 ? 30.834 21.715 -0.156 1.00 93.25 521 LEU A O 1
ATOM 4113 N N . HIS A 1 522 ? 30.775 21.440 2.069 1.00 92.44 522 HIS A N 1
ATOM 4114 C CA . HIS A 1 522 ? 32.219 21.391 2.283 1.00 92.44 522 HIS A CA 1
ATOM 4115 C C . HIS A 1 522 ? 32.775 19.971 2.162 1.00 92.44 522 HIS A C 1
ATOM 4117 O O . HIS A 1 522 ? 33.888 19.796 1.661 1.00 92.44 522 HIS A O 1
ATOM 4123 N N . HIS A 1 523 ? 31.998 18.966 2.554 1.00 92.44 523 HIS A N 1
ATOM 4124 C CA . HIS A 1 523 ? 32.448 17.577 2.582 1.00 92.44 523 HIS A CA 1
ATOM 4125 C C . HIS A 1 523 ? 31.805 16.754 1.470 1.00 92.44 523 HIS A C 1
ATOM 4127 O O . HIS A 1 523 ? 30.600 16.841 1.240 1.00 92.44 523 HIS A O 1
ATOM 4133 N N . HIS A 1 524 ? 32.618 15.933 0.804 1.00 94.50 524 HIS A N 1
ATOM 4134 C CA . HIS A 1 524 ? 32.141 14.952 -0.169 1.00 94.50 524 HIS A CA 1
ATOM 4135 C C . HIS A 1 524 ? 31.224 13.916 0.524 1.00 94.50 524 HIS A C 1
ATOM 4137 O O . HIS A 1 524 ? 31.533 13.531 1.658 1.00 94.50 524 HIS A O 1
ATOM 4143 N N . PRO A 1 525 ? 30.133 13.435 -0.109 1.00 93.62 525 PRO A N 1
ATOM 4144 C CA . PRO A 1 525 ? 29.204 12.472 0.499 1.00 93.62 525 PRO A CA 1
ATOM 4145 C C . PRO A 1 525 ? 29.872 11.156 0.929 1.00 93.62 525 PRO A C 1
ATOM 4147 O O . PRO A 1 525 ? 29.467 10.577 1.935 1.00 93.62 525 PRO A O 1
ATOM 4150 N N . ARG A 1 526 ? 30.950 10.729 0.252 1.00 91.81 526 ARG A N 1
ATOM 4151 C CA . ARG A 1 526 ? 31.805 9.596 0.672 1.00 91.81 526 ARG A CA 1
ATOM 4152 C C . ARG A 1 526 ? 32.283 9.708 2.126 1.00 91.81 526 ARG A C 1
ATOM 4154 O O . ARG A 1 526 ? 32.301 8.719 2.847 1.00 91.81 526 ARG A O 1
ATOM 4161 N N . ASN A 1 527 ? 32.643 10.919 2.554 1.00 90.06 527 ASN A N 1
ATOM 4162 C CA . ASN A 1 527 ? 33.220 11.196 3.875 1.00 90.06 527 ASN A CA 1
ATOM 4163 C C . ASN A 1 527 ? 32.184 11.692 4.884 1.00 90.06 527 ASN A C 1
ATOM 4165 O O . ASN A 1 527 ? 32.539 12.119 5.985 1.00 90.06 527 ASN A O 1
ATOM 4169 N N . ALA A 1 528 ? 30.909 11.714 4.503 1.00 88.69 528 ALA A N 1
ATOM 4170 C CA . ALA A 1 528 ? 29.871 12.272 5.339 1.00 88.69 528 ALA A CA 1
ATOM 4171 C C . ALA A 1 528 ? 29.492 11.291 6.455 1.00 88.69 528 ALA A C 1
ATOM 4173 O O . ALA A 1 528 ? 29.182 10.123 6.224 1.00 88.69 528 ALA A O 1
ATOM 4174 N N . THR A 1 529 ? 29.483 11.781 7.692 1.00 87.69 529 THR A N 1
ATOM 4175 C CA . THR A 1 529 ? 29.097 10.969 8.847 1.00 87.69 529 THR A CA 1
ATOM 4176 C C . THR A 1 529 ? 27.580 10.932 8.979 1.00 87.69 529 THR A C 1
ATOM 4178 O O . THR 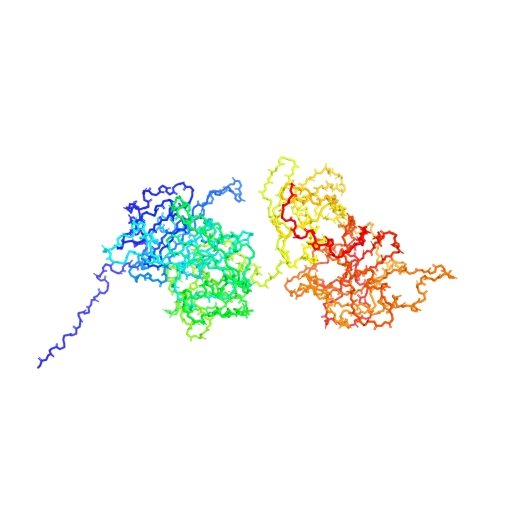A 1 529 ? 26.952 11.947 9.288 1.00 87.69 529 THR A O 1
ATOM 4181 N N . ILE A 1 530 ? 26.996 9.747 8.812 1.00 87.38 530 ILE A N 1
ATOM 4182 C CA . ILE A 1 530 ? 25.557 9.528 8.980 1.00 87.38 530 ILE A CA 1
ATOM 4183 C C . ILE A 1 530 ? 25.132 9.825 10.427 1.00 87.38 530 ILE A C 1
ATOM 4185 O O . ILE A 1 530 ? 25.797 9.450 11.398 1.00 87.38 530 ILE A O 1
ATOM 4189 N N . ARG A 1 531 ? 23.992 10.501 10.576 1.00 79.88 531 ARG A N 1
ATOM 4190 C CA . ARG A 1 531 ? 23.332 10.787 11.850 1.00 79.88 531 ARG A CA 1
ATOM 4191 C C . ARG A 1 531 ? 21.878 10.333 11.798 1.00 79.88 531 ARG A C 1
ATOM 4193 O O . ARG A 1 531 ? 21.210 10.446 10.774 1.00 79.88 531 ARG A O 1
ATOM 4200 N N . HIS A 1 532 ? 21.375 9.862 12.933 1.00 68.81 532 HIS A N 1
ATOM 4201 C CA . HIS A 1 532 ? 19.959 9.547 13.072 1.00 68.81 532 HIS A CA 1
ATOM 4202 C C . HIS A 1 532 ? 19.128 10.832 13.126 1.00 68.81 532 HIS A C 1
ATOM 4204 O O . HIS A 1 532 ? 19.459 11.766 13.860 1.00 68.81 532 HIS A O 1
ATOM 4210 N N . LEU A 1 533 ? 18.044 10.860 12.352 1.00 68.38 533 LEU A N 1
ATOM 4211 C CA . LEU A 1 533 ? 17.002 11.873 12.483 1.00 68.38 533 LEU A CA 1
ATOM 4212 C C . LEU A 1 533 ? 16.224 11.660 13.803 1.00 68.38 533 LEU A C 1
ATOM 4214 O O . LEU A 1 533 ? 16.166 10.532 14.301 1.00 68.38 533 LEU A O 1
ATOM 4218 N N . PRO A 1 534 ? 15.625 12.712 14.388 1.00 61.81 534 PRO A N 1
ATOM 4219 C CA . PRO A 1 534 ? 14.871 12.610 15.641 1.00 61.81 534 PRO A CA 1
ATOM 4220 C C . PRO A 1 534 ? 13.699 11.622 15.583 1.00 61.81 534 PRO A C 1
ATOM 4222 O O . PRO A 1 534 ? 12.977 11.556 14.591 1.00 61.81 534 PRO A O 1
ATOM 4225 N N . GLY A 1 535 ? 13.418 10.941 16.699 1.00 57.72 535 GLY A N 1
ATOM 4226 C CA . GLY A 1 535 ? 12.415 9.866 16.769 1.00 57.72 535 GLY A CA 1
ATOM 4227 C C . GLY A 1 535 ? 10.946 10.266 16.544 1.00 57.72 535 GLY A C 1
ATOM 4228 O O . GLY A 1 535 ? 10.106 9.391 16.368 1.00 57.72 535 GLY A O 1
ATOM 4229 N N . LYS A 1 536 ? 10.599 11.563 16.524 1.00 66.25 536 LYS A N 1
ATOM 4230 C CA . LYS A 1 536 ? 9.217 12.050 16.284 1.00 66.25 536 LYS A CA 1
ATOM 4231 C C . LYS A 1 536 ? 8.864 12.247 14.803 1.00 66.25 536 LYS A C 1
ATOM 4233 O O . LYS A 1 536 ? 7.742 12.651 14.493 1.00 66.25 536 LYS A O 1
ATOM 4238 N N . MET A 1 537 ? 9.819 12.012 13.906 1.00 78.62 537 MET A N 1
ATOM 4239 C CA . MET A 1 537 ? 9.670 12.135 12.457 1.00 78.62 537 MET A CA 1
ATOM 4240 C C . MET A 1 537 ? 9.544 10.733 11.866 1.00 78.62 537 MET A C 1
ATOM 4242 O O . MET A 1 537 ? 10.549 10.050 11.692 1.00 78.62 537 MET A O 1
ATOM 4246 N N . SER A 1 538 ? 8.325 10.276 11.570 1.00 81.75 538 SER A N 1
ATOM 4247 C CA . SER A 1 538 ? 8.134 8.899 11.091 1.00 81.75 538 SER A CA 1
ATOM 4248 C C . SER A 1 538 ? 8.780 8.662 9.720 1.00 81.75 538 SER A C 1
ATOM 4250 O O . SER A 1 538 ? 9.226 7.552 9.444 1.00 81.75 538 SER A O 1
ATOM 4252 N N . TYR A 1 539 ? 8.965 9.716 8.918 1.00 82.06 539 TYR A N 1
ATOM 4253 C CA . TYR A 1 539 ? 9.655 9.651 7.623 1.00 82.06 539 TYR A CA 1
ATOM 4254 C C . TYR A 1 539 ? 11.163 9.394 7.739 1.00 82.06 539 TYR A C 1
ATOM 4256 O O . TYR A 1 539 ? 11.816 9.093 6.743 1.00 82.06 539 TYR A O 1
ATOM 4264 N N . ALA A 1 540 ? 11.741 9.464 8.944 1.00 82.62 540 ALA A N 1
ATOM 4265 C CA . ALA A 1 540 ? 13.144 9.129 9.180 1.00 82.62 540 ALA A CA 1
ATOM 4266 C C . ALA A 1 540 ? 13.489 7.684 8.780 1.00 82.62 540 ALA A C 1
ATOM 4268 O O . ALA A 1 540 ? 14.654 7.361 8.534 1.00 82.62 540 ALA A O 1
ATOM 4269 N N . GLN A 1 541 ? 12.493 6.799 8.703 1.00 82.44 541 GLN A N 1
ATOM 4270 C CA . GLN A 1 541 ? 12.692 5.433 8.226 1.00 82.44 541 GLN A CA 1
ATOM 4271 C C . GLN A 1 541 ? 13.016 5.357 6.728 1.00 82.44 541 GLN A C 1
ATOM 4273 O O . GLN A 1 541 ? 13.676 4.405 6.329 1.00 82.44 541 GLN A O 1
ATOM 4278 N N . HIS A 1 542 ? 12.673 6.390 5.951 1.00 85.75 542 HIS A N 1
ATOM 4279 C CA . HIS A 1 542 ? 12.873 6.462 4.496 1.00 85.75 542 HIS A CA 1
ATOM 4280 C C . HIS A 1 542 ? 14.138 7.218 4.089 1.00 85.75 542 HIS A C 1
ATOM 4282 O O . HIS A 1 542 ? 14.593 7.117 2.953 1.00 85.75 542 HIS A O 1
ATOM 4288 N N . LEU A 1 543 ? 14.739 7.957 5.024 1.00 87.31 543 LEU A N 1
ATOM 4289 C CA . LEU A 1 543 ? 15.878 8.829 4.753 1.00 87.31 543 LEU A CA 1
ATOM 4290 C C . LEU A 1 543 ? 17.097 8.498 5.599 1.00 87.31 543 LEU A C 1
ATOM 4292 O O . LEU A 1 543 ? 17.006 8.156 6.782 1.00 87.31 543 LEU A O 1
ATOM 4296 N N . THR A 1 544 ? 18.251 8.723 4.993 1.00 88.81 544 THR A N 1
ATOM 4297 C CA . THR A 1 544 ? 19.540 8.843 5.657 1.00 88.81 544 THR A CA 1
ATOM 4298 C C . THR A 1 544 ? 19.976 10.303 5.613 1.00 88.81 544 THR A C 1
ATOM 4300 O O . THR A 1 544 ? 19.903 10.952 4.571 1.00 88.81 544 THR A O 1
ATOM 4303 N N . TRP A 1 545 ? 20.430 10.822 6.755 1.00 89.06 545 TRP A N 1
ATOM 4304 C CA . TRP A 1 545 ? 20.918 12.190 6.903 1.00 89.06 545 TRP A CA 1
ATOM 4305 C C . TRP A 1 545 ? 22.392 12.185 7.294 1.00 89.06 545 TRP A C 1
ATOM 4307 O O . TRP A 1 545 ? 22.781 11.492 8.235 1.00 89.06 545 TRP A O 1
ATOM 4317 N N . ALA A 1 546 ? 23.208 12.982 6.611 1.00 91.12 546 ALA A N 1
ATOM 4318 C CA . ALA A 1 546 ? 24.607 13.186 6.960 1.00 91.12 546 ALA A CA 1
ATOM 4319 C C . ALA A 1 546 ? 24.928 14.693 6.955 1.00 91.12 546 ALA A C 1
ATOM 4321 O O . ALA A 1 546 ? 25.120 15.278 5.886 1.00 91.12 546 ALA A O 1
ATOM 4322 N N . PRO A 1 547 ? 24.950 15.355 8.126 1.00 89.44 547 PRO A N 1
ATOM 4323 C CA . PRO A 1 547 ? 25.164 16.793 8.194 1.00 89.44 547 PRO A CA 1
ATOM 4324 C C . PRO A 1 547 ? 26.590 17.182 7.805 1.00 89.44 547 PRO A C 1
ATOM 4326 O O . PRO A 1 547 ? 27.546 16.478 8.130 1.00 89.44 547 PRO A O 1
ATOM 4329 N N . ASP A 1 548 ? 26.742 18.362 7.209 1.00 90.94 548 ASP A N 1
ATOM 4330 C CA . ASP A 1 548 ? 28.047 18.957 6.953 1.00 90.94 548 ASP A CA 1
ATOM 4331 C C . ASP A 1 548 ? 28.593 19.614 8.238 1.00 90.94 548 ASP A C 1
ATOM 4333 O O . ASP A 1 548 ? 28.021 20.598 8.732 1.00 90.94 548 ASP A O 1
ATOM 4337 N N . PRO A 1 549 ? 29.704 19.108 8.804 1.00 87.50 549 PRO A N 1
ATOM 4338 C CA . PRO A 1 549 ? 30.225 19.612 10.067 1.00 87.50 549 PRO A CA 1
ATOM 4339 C C . PRO A 1 549 ? 30.760 21.047 9.971 1.00 87.50 549 PRO A C 1
ATOM 4341 O O . PRO A 1 549 ? 30.703 21.765 10.969 1.00 87.50 549 PRO A O 1
ATOM 4344 N N . THR A 1 550 ? 31.229 21.508 8.804 1.00 89.19 550 THR A N 1
ATOM 4345 C CA . THR A 1 550 ? 31.690 22.898 8.639 1.00 89.19 550 THR A CA 1
ATOM 4346 C C . THR A 1 550 ? 30.524 23.869 8.728 1.00 89.19 550 THR A C 1
ATOM 4348 O O . THR A 1 550 ? 30.653 24.921 9.354 1.00 89.19 550 THR A O 1
ATOM 4351 N N . ILE A 1 551 ? 29.381 23.522 8.135 1.00 86.69 551 ILE A N 1
ATOM 4352 C CA . ILE A 1 551 ? 28.185 24.369 8.181 1.00 86.69 551 ILE A CA 1
ATOM 4353 C C . ILE A 1 551 ? 27.607 24.364 9.594 1.00 86.69 551 ILE A C 1
ATOM 4355 O O . ILE A 1 551 ? 27.365 25.427 10.160 1.00 86.69 551 ILE A O 1
ATOM 4359 N N . LEU A 1 552 ? 27.476 23.187 10.217 1.00 80.25 552 LEU A N 1
ATOM 4360 C CA . LEU A 1 552 ? 26.986 23.090 11.593 1.00 80.25 552 LEU A CA 1
ATOM 4361 C C . LEU A 1 552 ? 27.848 23.872 12.594 1.00 80.25 552 LEU A C 1
ATOM 4363 O O . LEU A 1 552 ? 27.301 24.499 13.502 1.00 80.25 552 LEU A O 1
ATOM 4367 N N . ALA A 1 553 ? 29.175 23.874 12.423 1.00 81.81 553 ALA A N 1
ATOM 4368 C CA . ALA A 1 553 ? 30.095 24.603 13.295 1.00 81.81 553 ALA A CA 1
ATOM 4369 C C . ALA A 1 553 ? 29.855 26.123 13.298 1.00 81.81 553 ALA A C 1
ATOM 4371 O O . ALA A 1 553 ? 30.149 26.785 14.295 1.00 81.81 553 ALA A O 1
ATOM 4372 N N . ARG A 1 554 ? 29.266 26.690 12.236 1.00 80.31 554 ARG A N 1
ATOM 4373 C CA . ARG A 1 554 ? 28.936 28.125 12.179 1.00 80.31 554 ARG A CA 1
ATOM 4374 C C . ARG A 1 554 ? 27.855 28.524 13.175 1.00 80.31 554 ARG A C 1
ATOM 4376 O O . ARG A 1 554 ? 27.830 29.682 13.579 1.00 80.31 554 ARG A O 1
ATOM 4383 N N . ASN A 1 555 ? 27.049 27.575 13.646 1.00 75.56 555 ASN A N 1
ATOM 4384 C CA . ASN A 1 555 ? 26.022 27.819 14.659 1.00 75.56 555 ASN A CA 1
ATOM 4385 C C . ASN A 1 555 ? 26.546 27.738 16.098 1.00 75.56 555 ASN A C 1
ATOM 4387 O O . ASN A 1 555 ? 25.771 27.901 17.040 1.00 75.56 555 ASN A O 1
ATOM 4391 N N . ALA A 1 556 ? 27.838 27.452 16.297 1.00 75.19 556 ALA A N 1
ATOM 4392 C CA . ALA A 1 556 ? 28.420 27.368 17.629 1.00 75.19 556 ALA A CA 1
ATOM 4393 C C . ALA A 1 556 ? 28.264 28.691 18.393 1.00 75.19 556 ALA A C 1
ATOM 4395 O O . ALA A 1 556 ? 28.326 29.778 17.814 1.00 75.19 556 ALA A O 1
ATOM 4396 N N . ALA A 1 557 ? 28.115 28.606 19.718 1.00 69.00 557 ALA A N 1
ATOM 4397 C CA . ALA A 1 557 ? 27.851 29.777 20.550 1.00 69.00 557 ALA A CA 1
ATOM 4398 C C . ALA A 1 557 ? 28.921 30.877 20.418 1.00 69.00 557 ALA A C 1
ATOM 4400 O O . ALA A 1 557 ? 28.580 32.060 20.450 1.00 69.00 557 ALA A O 1
ATOM 4401 N N . GLU A 1 558 ? 30.175 30.467 20.207 1.00 71.12 558 GLU A N 1
ATOM 4402 C CA . GLU A 1 558 ? 31.346 31.334 20.051 1.00 71.12 558 GLU A CA 1
ATOM 4403 C C . GLU A 1 558 ? 31.648 31.734 18.600 1.00 71.12 558 GLU A C 1
ATOM 4405 O O . GLU A 1 558 ? 32.613 32.450 18.343 1.00 71.12 558 GLU A O 1
ATOM 4410 N N . SER A 1 559 ? 30.828 31.300 17.640 1.00 73.19 559 SER A N 1
ATOM 4411 C CA . SER A 1 559 ? 31.035 31.587 16.223 1.00 73.19 559 SER A CA 1
ATOM 4412 C C . SER A 1 559 ? 31.037 33.100 15.949 1.00 73.19 559 SER A C 1
ATOM 4414 O O . SER A 1 559 ? 30.128 33.806 16.401 1.00 73.19 559 SER A O 1
ATOM 4416 N N . PRO A 1 560 ? 32.001 33.619 15.163 1.00 67.88 560 PRO A N 1
ATOM 4417 C CA . PRO A 1 560 ? 32.062 35.039 14.808 1.00 67.88 560 PRO A CA 1
ATOM 4418 C C . PRO A 1 560 ? 30.894 35.490 13.915 1.00 67.88 560 PRO A C 1
ATOM 4420 O O . PRO A 1 560 ? 30.651 36.685 13.779 1.00 67.88 560 PRO A O 1
ATOM 4423 N N . SER A 1 561 ? 30.146 34.550 13.327 1.00 66.69 561 SER A N 1
ATOM 4424 C CA . SER A 1 561 ? 28.951 34.835 12.516 1.00 66.69 561 SER A CA 1
ATOM 4425 C C . SER A 1 561 ? 27.696 35.162 13.344 1.00 66.69 561 SER A C 1
ATOM 4427 O O . SER A 1 561 ? 26.729 35.710 12.803 1.00 66.69 561 SER A O 1
ATOM 4429 N N . ARG A 1 562 ? 27.716 34.887 14.659 1.00 69.44 562 ARG A N 1
ATOM 4430 C CA . ARG A 1 562 ? 26.593 35.110 15.577 1.00 69.44 562 ARG A CA 1
ATOM 4431 C C . ARG A 1 562 ? 26.464 36.587 15.958 1.00 69.44 562 ARG A C 1
ATOM 4433 O O . ARG A 1 562 ? 27.429 37.214 16.392 1.00 69.44 562 ARG A O 1
ATOM 4440 N N . THR A 1 563 ? 25.252 37.129 15.869 1.00 66.75 563 THR A N 1
ATOM 4441 C CA . THR A 1 563 ? 24.944 38.490 16.333 1.00 66.75 563 THR A CA 1
ATOM 4442 C C . THR A 1 563 ? 25.107 38.612 17.848 1.00 66.75 563 THR A C 1
ATOM 4444 O O . THR A 1 563 ? 24.665 37.748 18.606 1.00 66.75 563 THR A O 1
ATOM 4447 N N . ARG A 1 564 ? 25.759 39.694 18.291 1.00 65.88 564 ARG A N 1
ATOM 4448 C CA . ARG A 1 564 ? 26.022 40.023 19.702 1.00 65.88 564 ARG A CA 1
ATOM 4449 C C . ARG A 1 564 ? 25.568 41.455 19.972 1.00 65.88 564 ARG A C 1
ATOM 4451 O O . ARG A 1 564 ? 25.542 42.273 19.064 1.00 65.88 564 ARG A O 1
ATOM 4458 N N . THR A 1 565 ? 25.286 41.790 21.227 1.00 64.94 565 THR A N 1
ATOM 4459 C CA . THR A 1 565 ? 24.759 43.105 21.644 1.00 64.94 565 THR A CA 1
ATOM 4460 C C . THR A 1 565 ? 25.625 44.305 21.221 1.00 64.94 565 THR A C 1
ATOM 4462 O O . THR A 1 565 ? 25.118 45.417 21.155 1.00 64.94 565 THR A O 1
ATOM 4465 N N . GLY A 1 566 ? 26.919 44.095 20.934 1.00 64.50 566 GLY A N 1
ATOM 4466 C CA . GLY A 1 566 ? 27.883 45.135 20.542 1.00 64.50 566 GLY A CA 1
ATOM 4467 C C . GLY A 1 566 ? 28.378 45.081 19.089 1.00 64.50 566 GLY A C 1
ATOM 4468 O O . GLY A 1 566 ? 29.370 45.732 18.778 1.00 64.50 566 GLY A O 1
ATOM 4469 N N . GLY A 1 567 ? 27.756 44.299 18.202 1.00 64.44 567 GLY A N 1
ATOM 4470 C CA . GLY A 1 567 ? 28.164 44.207 16.796 1.00 64.44 567 GLY A CA 1
ATOM 4471 C C . GLY A 1 567 ? 27.017 43.762 15.895 1.00 64.44 567 GLY A C 1
ATOM 4472 O O . GLY A 1 567 ? 26.086 43.109 16.351 1.00 64.44 567 GLY A O 1
ATOM 4473 N N . VAL A 1 568 ? 27.084 44.096 14.605 1.00 60.34 568 VAL A N 1
ATOM 4474 C CA . VAL A 1 568 ? 25.991 43.805 13.656 1.00 60.34 568 VAL A CA 1
ATOM 4475 C C . VAL A 1 568 ? 25.717 42.292 13.549 1.00 60.34 568 VAL A C 1
ATOM 4477 O O . VAL A 1 568 ? 24.573 41.888 13.349 1.00 60.34 568 VAL A O 1
ATOM 4480 N N . GLY A 1 569 ? 26.735 41.435 13.745 1.00 62.09 569 GLY A N 1
ATOM 4481 C CA . GLY A 1 569 ? 26.639 40.016 13.367 1.00 62.09 569 GLY A CA 1
ATOM 4482 C C . GLY A 1 569 ? 26.343 39.865 11.871 1.00 62.09 569 GLY A C 1
ATOM 4483 O O . GLY A 1 569 ? 26.208 40.866 11.169 1.00 62.09 569 GLY A O 1
ATOM 4484 N N . GLY A 1 570 ? 26.271 38.643 11.337 1.00 54.19 570 GLY A N 1
ATOM 4485 C CA . GLY A 1 570 ? 26.098 38.537 9.879 1.00 54.19 570 GLY A CA 1
ATOM 4486 C C . GLY A 1 570 ? 25.682 37.206 9.270 1.00 54.19 570 GLY A C 1
ATOM 4487 O O . GLY A 1 570 ? 25.583 37.147 8.050 1.00 54.19 570 GLY A O 1
ATOM 4488 N N . GLY A 1 571 ? 25.442 36.148 10.046 1.00 61.38 571 GLY A N 1
ATOM 4489 C CA . GLY A 1 571 ? 25.220 34.820 9.455 1.00 61.38 571 GLY A CA 1
ATOM 4490 C C . GLY A 1 571 ? 23.777 34.337 9.360 1.00 61.38 571 GLY A C 1
ATOM 4491 O O . GLY A 1 571 ? 23.511 33.417 8.593 1.00 61.38 571 GLY A O 1
ATOM 4492 N N . GLY A 1 572 ? 22.852 34.892 10.150 1.00 70.31 572 GLY A N 1
ATOM 4493 C CA . GLY A 1 572 ? 21.618 34.157 10.431 1.00 70.31 572 GLY A CA 1
ATOM 4494 C C . GLY A 1 572 ? 21.934 32.783 11.046 1.00 70.31 572 GLY A C 1
ATOM 4495 O O . GLY A 1 572 ? 22.934 32.621 11.745 1.00 70.31 572 GLY A O 1
ATOM 4496 N N . PHE A 1 573 ? 21.084 31.799 10.793 1.00 76.25 573 PHE A N 1
ATOM 4497 C CA . PHE A 1 573 ? 21.256 30.402 11.169 1.00 76.25 573 PHE A CA 1
ATOM 4498 C C . PHE A 1 573 ? 21.388 29.555 9.896 1.00 76.25 573 PHE A C 1
ATOM 4500 O O . PHE A 1 573 ? 20.578 29.699 8.980 1.00 76.25 573 PHE A O 1
ATOM 4507 N N . GLU A 1 574 ? 22.388 28.674 9.838 1.00 82.50 574 GLU A N 1
ATOM 4508 C CA . GLU A 1 574 ? 22.665 27.845 8.661 1.00 82.50 574 GLU A CA 1
ATOM 4509 C C . GLU A 1 574 ? 22.679 26.363 9.018 1.00 82.50 574 GLU A C 1
ATOM 4511 O O . GLU A 1 574 ? 23.246 25.965 10.028 1.00 82.50 574 GLU A O 1
ATOM 4516 N N . TRP A 1 575 ? 22.156 25.497 8.162 1.00 84.56 575 TRP A N 1
ATOM 4517 C CA . TRP A 1 575 ? 22.493 24.075 8.229 1.00 84.56 575 TRP A CA 1
ATOM 4518 C C . TRP A 1 575 ? 22.587 23.507 6.828 1.00 84.56 575 TRP A C 1
ATOM 4520 O O . TRP A 1 575 ? 22.099 24.086 5.865 1.00 84.56 575 TRP A O 1
ATOM 4530 N N . GLY A 1 576 ? 23.269 22.383 6.698 1.00 89.44 576 GLY A N 1
ATOM 4531 C CA . GLY A 1 576 ? 23.366 21.708 5.424 1.00 89.44 576 GLY A CA 1
ATOM 4532 C C . GLY A 1 576 ? 24.008 20.351 5.576 1.00 89.44 576 GLY A C 1
ATOM 4533 O O . GLY A 1 576 ? 24.522 20.009 6.644 1.00 89.44 576 GLY A O 1
ATOM 4534 N N . GLY A 1 577 ? 23.921 19.563 4.521 1.00 92.81 577 GLY A N 1
ATOM 4535 C CA . GLY A 1 577 ? 24.394 18.191 4.498 1.00 92.81 577 GLY A CA 1
ATOM 4536 C C . GLY A 1 577 ? 23.720 17.397 3.398 1.00 92.81 577 GLY A C 1
ATOM 4537 O O . GLY A 1 577 ? 23.045 17.948 2.530 1.00 92.81 577 GLY A O 1
ATOM 4538 N N . TRP A 1 578 ? 23.908 16.093 3.457 1.00 94.81 578 TRP A N 1
ATOM 4539 C CA . TRP A 1 578 ? 23.446 15.154 2.452 1.00 94.81 578 TRP A CA 1
ATOM 4540 C C . TRP A 1 578 ? 22.203 14.419 2.940 1.00 94.81 578 TRP A C 1
ATOM 4542 O O . TRP A 1 578 ? 22.176 13.895 4.058 1.00 94.81 578 TRP A O 1
ATOM 4552 N N . MET A 1 579 ? 21.185 14.369 2.087 1.00 93.38 579 MET A N 1
ATOM 4553 C CA . MET A 1 579 ? 19.995 13.546 2.271 1.00 93.38 579 MET A CA 1
ATOM 4554 C C . MET A 1 579 ? 19.971 12.466 1.203 1.00 93.38 579 MET A C 1
ATOM 4556 O O . MET A 1 579 ? 20.073 12.774 0.018 1.00 93.38 579 MET A O 1
ATOM 4560 N N . GLN A 1 580 ? 19.810 11.218 1.631 1.00 93.31 580 GLN A N 1
ATOM 4561 C CA . GLN A 1 580 ? 19.733 10.062 0.746 1.00 93.31 580 GLN A CA 1
ATOM 4562 C C . GLN A 1 580 ? 18.469 9.251 1.032 1.00 93.31 580 GLN A C 1
ATOM 4564 O O . GLN A 1 580 ? 18.172 8.970 2.195 1.00 93.31 580 GLN A O 1
ATOM 4569 N N . LEU A 1 581 ? 17.761 8.827 -0.017 1.00 90.50 581 LEU A N 1
ATOM 4570 C CA . LEU A 1 581 ? 16.704 7.819 0.105 1.00 90.50 581 LEU A CA 1
ATOM 4571 C C . LEU A 1 581 ? 17.318 6.461 0.467 1.00 90.50 581 LEU A C 1
ATOM 4573 O O . LEU A 1 581 ? 18.289 6.013 -0.147 1.00 90.50 581 LEU A O 1
ATOM 4577 N N . LYS A 1 582 ? 16.773 5.801 1.489 1.00 88.81 582 LYS A N 1
ATOM 4578 C CA . LYS A 1 582 ? 17.315 4.523 1.975 1.00 88.81 582 LYS A CA 1
ATOM 4579 C C . LYS A 1 582 ? 17.131 3.387 0.981 1.00 88.81 582 LYS A C 1
ATOM 4581 O O . LYS A 1 582 ? 18.028 2.553 0.858 1.00 88.81 582 LYS A O 1
ATOM 4586 N N . ASP A 1 583 ? 16.009 3.373 0.273 1.00 82.88 583 ASP A N 1
ATOM 4587 C CA . ASP A 1 583 ? 15.728 2.348 -0.720 1.00 82.88 583 ASP A CA 1
ATOM 4588 C C . ASP A 1 583 ? 16.664 2.525 -1.937 1.00 82.88 583 ASP A C 1
ATOM 4590 O O . ASP A 1 583 ? 16.681 3.586 -2.569 1.00 82.88 583 ASP A O 1
ATOM 4594 N N . PRO A 1 584 ? 17.495 1.521 -2.276 1.00 81.06 584 PRO A N 1
ATOM 4595 C CA . PRO A 1 584 ? 18.374 1.587 -3.439 1.00 81.06 584 PRO A CA 1
ATOM 4596 C C . PRO A 1 584 ? 17.632 1.637 -4.772 1.00 81.06 584 PRO A C 1
ATOM 4598 O O . PRO A 1 584 ? 18.228 2.073 -5.752 1.00 81.06 584 PRO A O 1
ATOM 4601 N N . LYS A 1 585 ? 16.361 1.229 -4.835 1.00 80.00 585 LYS A N 1
ATOM 4602 C CA . LYS A 1 585 ? 15.536 1.253 -6.050 1.00 80.00 585 LYS A CA 1
ATOM 4603 C C . LYS A 1 585 ? 14.902 2.621 -6.309 1.00 80.00 585 LYS A C 1
ATOM 4605 O O . LYS A 1 585 ? 14.447 2.874 -7.422 1.00 80.00 585 LYS A O 1
ATOM 4610 N N . GLU A 1 586 ? 14.884 3.509 -5.319 1.00 78.06 586 GLU A N 1
ATOM 4611 C CA . GLU A 1 586 ? 14.282 4.833 -5.453 1.00 78.06 586 GLU A CA 1
ATOM 4612 C C . GLU A 1 586 ? 15.194 5.860 -6.145 1.00 78.06 586 GLU A C 1
ATOM 4614 O O . GLU A 1 586 ? 16.400 5.663 -6.344 1.00 78.06 586 GLU A O 1
ATOM 4619 N N . ARG A 1 587 ? 14.582 6.991 -6.520 1.00 86.31 587 ARG A N 1
ATOM 4620 C CA . ARG A 1 587 ? 15.260 8.157 -7.087 1.00 86.31 587 ARG A CA 1
ATOM 4621 C C . ARG A 1 587 ? 14.576 9.461 -6.704 1.00 86.31 587 ARG A C 1
ATOM 4623 O O . ARG A 1 587 ? 13.370 9.496 -6.457 1.00 86.31 587 ARG A O 1
ATOM 4630 N N . ILE A 1 588 ? 15.339 10.546 -6.730 1.00 88.38 588 ILE A N 1
ATOM 4631 C CA . ILE A 1 588 ? 14.810 11.895 -6.524 1.00 88.38 588 ILE A CA 1
ATOM 4632 C C . ILE A 1 588 ? 13.955 12.302 -7.731 1.00 88.38 588 ILE A C 1
ATOM 4634 O O . ILE A 1 588 ? 14.351 12.123 -8.881 1.00 88.38 588 ILE A O 1
ATOM 4638 N N . THR A 1 589 ? 12.770 12.857 -7.473 1.00 89.50 589 THR A N 1
ATOM 4639 C CA . THR A 1 589 ? 11.832 13.334 -8.503 1.00 89.50 589 THR A CA 1
ATOM 4640 C C . THR A 1 589 ? 11.497 14.806 -8.302 1.00 89.50 589 THR A C 1
ATOM 4642 O O . THR A 1 589 ? 11.645 15.337 -7.201 1.00 89.50 589 THR A O 1
ATOM 4645 N N . SER A 1 590 ? 10.995 15.474 -9.349 1.00 89.75 590 SER A N 1
ATOM 4646 C CA . SER A 1 590 ? 10.648 16.898 -9.271 1.00 89.75 590 SER A CA 1
ATOM 4647 C C . SER A 1 590 ? 9.595 17.167 -8.195 1.00 89.75 590 SER A C 1
ATOM 4649 O O . SER A 1 590 ? 9.704 18.148 -7.466 1.00 89.75 590 SER A O 1
ATOM 4651 N N . ALA A 1 591 ? 8.611 16.280 -8.031 1.00 90.75 591 ALA A N 1
ATOM 4652 C CA . ALA A 1 591 ? 7.632 16.400 -6.954 1.00 90.75 591 ALA A CA 1
ATOM 4653 C C . ALA A 1 591 ? 8.290 16.279 -5.571 1.00 90.75 591 ALA A C 1
ATOM 4655 O O . ALA A 1 591 ? 8.020 17.087 -4.687 1.00 90.75 591 ALA A O 1
ATOM 4656 N N . PHE A 1 592 ? 9.203 15.319 -5.404 1.00 90.19 592 PHE A N 1
ATOM 4657 C CA . PHE A 1 592 ? 9.848 15.042 -4.123 1.00 90.19 592 PHE A CA 1
ATOM 4658 C C . PHE A 1 592 ? 10.809 16.146 -3.655 1.00 90.19 592 PHE A C 1
ATOM 4660 O O . PHE A 1 592 ? 11.074 16.264 -2.458 1.00 90.19 592 PHE A O 1
ATOM 4667 N N . LEU A 1 593 ? 11.278 17.016 -4.559 1.00 92.62 593 LEU A N 1
ATOM 4668 C CA . LEU A 1 593 ? 12.046 18.206 -4.177 1.00 92.62 593 LEU A CA 1
ATOM 4669 C C . LEU A 1 593 ? 11.270 19.117 -3.213 1.00 92.62 593 LEU A C 1
ATOM 4671 O O . LEU A 1 593 ? 11.893 19.737 -2.356 1.00 92.62 593 LEU A O 1
ATOM 4675 N N . CYS A 1 594 ? 9.932 19.160 -3.281 1.00 93.00 594 CYS A N 1
ATOM 4676 C CA . CYS A 1 594 ? 9.115 19.896 -2.312 1.00 93.00 594 CYS A CA 1
ATOM 4677 C C . CYS A 1 594 ? 9.211 19.310 -0.903 1.00 93.00 594 CYS A C 1
ATOM 4679 O O . CYS A 1 594 ? 9.243 20.061 0.068 1.00 93.00 594 CYS A O 1
ATOM 4681 N N . PHE A 1 595 ? 9.266 17.982 -0.782 1.00 92.56 595 PHE A N 1
ATOM 4682 C CA . PHE A 1 595 ? 9.496 17.337 0.500 1.00 92.56 595 PHE A CA 1
ATOM 4683 C C . PHE A 1 595 ? 10.895 17.656 1.021 1.00 92.56 595 PHE A C 1
ATOM 4685 O O . PHE A 1 595 ? 10.995 18.190 2.119 1.00 92.56 595 PHE A O 1
ATOM 4692 N N . ILE A 1 596 ? 11.944 17.413 0.225 1.00 91.50 596 ILE A N 1
ATOM 4693 C CA . ILE A 1 596 ? 13.337 17.678 0.622 1.00 91.50 596 ILE A CA 1
ATOM 4694 C C . ILE A 1 596 ? 13.530 19.137 1.052 1.00 91.50 596 ILE A C 1
ATOM 4696 O O . ILE A 1 596 ? 14.167 19.398 2.070 1.00 91.50 596 ILE A O 1
ATOM 4700 N N . ALA A 1 597 ? 12.948 20.081 0.311 1.00 91.38 597 ALA A N 1
ATOM 4701 C CA . ALA A 1 597 ? 13.039 21.502 0.619 1.00 91.38 597 ALA A CA 1
ATOM 4702 C C . ALA A 1 597 ? 12.328 21.899 1.929 1.00 91.38 597 ALA A C 1
ATOM 4704 O O . ALA A 1 597 ? 12.721 22.890 2.537 1.00 91.38 597 ALA A O 1
ATOM 4705 N N . ASP A 1 598 ? 11.327 21.130 2.370 1.00 89.75 598 ASP A N 1
ATOM 4706 C CA . ASP A 1 598 ? 10.579 21.353 3.617 1.00 89.75 598 ASP A CA 1
ATOM 4707 C C . ASP A 1 598 ? 11.088 20.474 4.778 1.00 89.75 598 ASP A C 1
ATOM 4709 O O . ASP A 1 598 ? 10.557 20.544 5.887 1.00 89.75 598 ASP A O 1
ATOM 4713 N N . VAL A 1 599 ? 12.101 19.618 4.569 1.00 81.75 599 VAL A N 1
ATOM 4714 C CA . VAL A 1 599 ? 12.716 18.871 5.677 1.00 81.75 599 VAL A CA 1
ATOM 4715 C C . VAL A 1 599 ? 13.524 19.850 6.521 1.00 81.75 599 VAL A C 1
ATOM 4717 O O . VAL A 1 599 ? 14.659 20.196 6.200 1.00 81.75 599 VAL A O 1
ATOM 4720 N N . PHE A 1 600 ? 12.945 20.277 7.641 1.00 68.44 600 PHE A N 1
ATOM 4721 C CA . PHE A 1 600 ? 13.598 21.173 8.590 1.00 68.44 600 PHE A CA 1
ATOM 4722 C C . PHE A 1 600 ? 14.098 20.449 9.831 1.00 68.44 600 PHE A C 1
ATOM 4724 O O . PHE A 1 600 ? 13.330 19.936 10.648 1.00 68.44 600 PHE A O 1
ATOM 4731 N N . LEU A 1 601 ? 15.403 20.547 10.058 1.00 58.69 601 LEU A N 1
ATOM 4732 C CA . LEU A 1 601 ? 15.983 20.359 11.381 1.00 58.69 601 LEU A CA 1
ATOM 4733 C C . LEU A 1 601 ? 15.801 21.687 12.144 1.00 58.69 601 LEU A C 1
ATOM 4735 O O . LEU A 1 601 ? 16.536 22.643 11.926 1.00 58.69 601 LEU A O 1
ATOM 4739 N N . GLY A 1 602 ? 14.733 21.783 12.947 1.00 55.00 602 GLY A N 1
ATOM 4740 C CA . GLY A 1 602 ? 14.187 23.044 13.480 1.00 55.00 602 GLY A CA 1
ATOM 4741 C C . GLY A 1 602 ? 15.182 24.019 14.142 1.00 55.00 602 GLY A C 1
ATOM 4742 O O . GLY A 1 602 ? 16.057 23.628 14.914 1.00 55.00 602 GLY A O 1
ATOM 4743 N N . SER A 1 603 ? 14.982 25.319 13.901 1.00 50.34 603 SER A N 1
ATOM 4744 C CA . SER A 1 603 ? 15.856 26.435 14.308 1.00 50.34 603 SER A CA 1
ATOM 4745 C C . SER A 1 603 ? 16.026 26.664 15.830 1.00 50.34 603 SER A C 1
ATOM 4747 O O . SER A 1 603 ? 17.150 26.927 16.259 1.00 50.34 603 SER A O 1
ATOM 4749 N N . PRO A 1 604 ? 15.023 26.482 16.716 1.00 47.78 604 PRO A N 1
ATOM 4750 C CA . PRO A 1 604 ? 15.203 26.621 18.167 1.00 47.78 604 PRO A CA 1
ATOM 4751 C C . PRO A 1 604 ? 16.001 25.494 18.827 1.00 47.78 604 PRO A C 1
ATOM 4753 O O . PRO A 1 604 ? 16.554 25.710 19.903 1.00 47.78 604 PRO A O 1
ATOM 4756 N N . ALA A 1 605 ? 16.099 24.310 18.209 1.00 47.97 605 ALA A N 1
ATOM 4757 C CA . ALA A 1 605 ? 16.957 23.234 18.715 1.00 47.97 605 ALA A CA 1
ATOM 4758 C C . ALA A 1 605 ? 18.443 23.632 18.683 1.00 47.97 605 ALA A C 1
ATOM 4760 O O . ALA A 1 605 ? 19.231 23.158 19.495 1.00 47.97 605 ALA A O 1
ATOM 4761 N N . LEU A 1 606 ? 18.803 24.548 17.780 1.00 48.66 606 LEU A N 1
ATOM 4762 C CA . LEU A 1 606 ? 20.155 25.079 17.615 1.00 48.66 606 LEU A CA 1
ATOM 4763 C C . LEU A 1 606 ? 20.336 26.427 18.341 1.00 48.66 606 LEU A C 1
ATOM 4765 O O . LEU A 1 606 ? 21.460 26.870 18.551 1.00 48.66 606 LEU A O 1
ATOM 4769 N N . TRP A 1 607 ? 19.251 27.048 18.822 1.00 49.88 607 TRP A N 1
ATOM 4770 C CA . TRP A 1 607 ? 19.298 28.222 19.710 1.00 49.88 607 TRP A CA 1
ATOM 4771 C C . TRP A 1 607 ? 19.271 27.870 21.198 1.00 49.88 607 TRP A C 1
ATOM 4773 O O . TRP A 1 607 ? 19.787 28.632 22.011 1.00 49.88 607 TRP A O 1
ATOM 4783 N N . ALA A 1 608 ? 18.749 26.693 21.553 1.00 40.94 608 ALA A N 1
ATOM 4784 C CA . ALA A 1 608 ? 18.759 26.143 22.906 1.00 40.94 608 ALA A CA 1
ATOM 4785 C C . ALA A 1 608 ? 20.106 25.508 23.313 1.00 40.94 608 ALA A C 1
ATOM 4787 O O . ALA A 1 608 ? 20.147 24.761 24.289 1.00 40.94 608 ALA A O 1
ATOM 4788 N N . PHE A 1 609 ? 21.217 25.825 22.629 1.00 43.47 609 PHE A N 1
ATOM 4789 C CA . PHE A 1 609 ? 22.582 25.533 23.093 1.00 43.47 609 PHE A CA 1
ATOM 4790 C C . PHE A 1 609 ? 22.935 26.375 24.342 1.00 43.47 609 PHE A C 1
ATOM 4792 O O . PHE A 1 609 ? 23.906 27.129 24.371 1.00 43.47 609 PHE A O 1
ATOM 4799 N N . ASN A 1 610 ? 22.158 26.229 25.414 1.00 36.25 610 ASN A N 1
ATOM 4800 C CA . ASN A 1 610 ? 22.607 26.504 26.769 1.00 36.25 610 ASN A CA 1
ATOM 4801 C C . ASN A 1 610 ? 23.445 25.304 27.221 1.00 36.25 610 ASN A C 1
ATOM 4803 O O . ASN A 1 610 ? 22.923 24.355 27.788 1.00 36.25 610 ASN A O 1
ATOM 4807 N N . ALA A 1 611 ? 24.734 25.347 26.884 1.00 39.66 611 ALA A N 1
ATOM 4808 C CA . ALA A 1 611 ? 25.925 24.816 27.566 1.00 39.66 611 ALA A CA 1
ATOM 4809 C C . ALA A 1 611 ? 25.909 23.534 28.451 1.00 39.66 611 ALA A C 1
ATOM 4811 O O . ALA A 1 611 ? 26.927 23.290 29.098 1.00 39.66 611 ALA A O 1
ATOM 4812 N N . ARG A 1 612 ? 24.870 22.689 28.528 1.00 38.12 612 ARG A N 1
ATOM 4813 C CA . ARG A 1 612 ? 24.893 21.488 29.394 1.00 38.12 612 ARG A CA 1
ATOM 4814 C C . ARG A 1 612 ? 24.363 20.190 28.791 1.00 38.12 612 ARG A C 1
ATOM 4816 O O . ARG A 1 612 ? 24.919 19.153 29.138 1.00 38.12 612 ARG A O 1
ATOM 4823 N N . ASP A 1 613 ? 23.432 20.218 27.840 1.00 33.72 613 ASP A N 1
ATOM 4824 C CA . ASP A 1 613 ? 22.852 18.975 27.315 1.00 33.72 613 ASP A CA 1
ATOM 4825 C C . ASP A 1 613 ? 23.286 18.680 25.875 1.00 33.72 613 ASP A C 1
ATOM 4827 O O . ASP A 1 613 ? 23.038 19.429 24.929 1.00 33.72 613 ASP A O 1
ATOM 4831 N N . LYS A 1 614 ? 24.000 17.562 25.721 1.00 34.78 614 LYS A N 1
ATOM 4832 C CA . LYS A 1 614 ? 24.468 17.026 24.442 1.00 34.78 614 LYS A CA 1
ATOM 4833 C C . LYS A 1 614 ? 23.265 16.569 23.605 1.00 34.78 614 LYS A C 1
ATOM 4835 O O . LYS A 1 614 ? 22.518 15.705 24.037 1.00 34.78 614 LYS A O 1
ATOM 4840 N N . CYS A 1 615 ? 23.152 17.090 22.382 1.00 33.28 615 CYS A N 1
ATOM 4841 C CA . CYS A 1 615 ? 22.404 16.497 21.263 1.00 33.28 615 CYS A CA 1
ATOM 4842 C C . CYS A 1 615 ? 20.952 16.058 21.560 1.00 33.28 615 CYS A C 1
ATOM 4844 O O . CYS A 1 615 ? 20.533 14.983 21.145 1.00 33.28 615 CYS A O 1
ATOM 4846 N N . ALA A 1 616 ? 20.163 16.895 22.230 1.00 37.16 616 ALA A N 1
ATOM 4847 C CA . ALA A 1 616 ? 18.711 16.749 22.230 1.00 37.16 616 ALA A CA 1
ATOM 4848 C C . ALA A 1 616 ? 18.127 17.869 21.364 1.00 37.16 616 ALA A C 1
ATOM 4850 O O . ALA A 1 616 ? 18.106 19.030 21.770 1.00 37.16 616 ALA A O 1
ATOM 4851 N N . MET A 1 617 ? 17.670 17.547 20.148 1.00 44.28 617 MET A N 1
ATOM 4852 C CA . MET A 1 617 ? 16.732 18.433 19.457 1.00 44.28 617 MET A CA 1
ATOM 4853 C C . MET A 1 617 ? 15.527 18.581 20.380 1.00 44.28 617 MET A C 1
ATOM 4855 O O . MET A 1 617 ? 14.778 17.623 20.541 1.00 44.28 617 MET A O 1
ATOM 4859 N N . ASN A 1 618 ? 15.401 19.728 21.054 1.00 46.31 618 ASN A N 1
ATOM 4860 C CA . ASN A 1 618 ? 14.407 19.900 22.106 1.00 46.31 618 ASN A CA 1
ATOM 4861 C C . ASN A 1 618 ? 13.008 19.598 21.554 1.00 46.31 618 ASN A C 1
ATOM 4863 O O . ASN A 1 618 ? 12.441 20.328 20.743 1.00 46.31 618 ASN A O 1
ATOM 4867 N N . GLU A 1 619 ? 12.486 18.477 22.027 1.00 53.94 619 GLU A N 1
ATOM 4868 C CA . GLU A 1 619 ? 11.288 17.750 21.628 1.00 53.94 619 GLU A CA 1
ATOM 4869 C C . GLU A 1 619 ? 9.958 18.486 21.892 1.00 53.94 619 GLU A C 1
ATOM 4871 O O . GLU A 1 619 ? 8.881 17.879 21.846 1.00 53.94 619 GLU A O 1
ATOM 4876 N N . THR A 1 620 ? 10.038 19.776 22.215 1.00 59.53 620 THR A N 1
ATOM 4877 C CA . THR A 1 620 ? 8.990 20.586 22.837 1.00 59.53 620 THR A CA 1
ATOM 4878 C C . THR A 1 620 ? 8.262 21.509 21.865 1.00 59.53 620 THR A C 1
ATOM 4880 O O . THR A 1 620 ? 7.187 21.998 22.212 1.00 59.53 620 THR A O 1
ATOM 4883 N N . ASN A 1 621 ? 8.779 21.711 20.646 1.00 69.12 621 ASN A N 1
ATOM 4884 C CA . ASN A 1 621 ? 8.211 22.630 19.653 1.00 69.12 621 ASN A CA 1
ATOM 4885 C C . ASN A 1 621 ? 7.917 21.942 18.310 1.00 69.12 621 ASN A C 1
ATOM 4887 O O . ASN A 1 621 ? 8.640 21.045 17.881 1.00 69.12 621 ASN A O 1
ATOM 4891 N N . TRP A 1 622 ? 6.855 22.387 17.640 1.00 73.75 622 TRP A N 1
ATOM 4892 C CA . TRP A 1 622 ? 6.459 22.018 16.281 1.00 73.75 622 TRP A CA 1
ATOM 4893 C C . TRP A 1 622 ? 6.555 23.243 15.362 1.00 73.75 622 TRP A C 1
ATOM 4895 O O . TRP A 1 622 ? 6.285 24.366 15.790 1.00 73.75 622 TRP A O 1
ATOM 4905 N N . PHE A 1 623 ? 6.925 23.010 14.102 1.00 78.06 623 PHE A N 1
ATOM 4906 C CA . PHE A 1 623 ? 7.198 24.037 13.094 1.00 78.06 623 PHE A CA 1
ATOM 4907 C C . PHE A 1 623 ? 6.258 23.879 11.893 1.00 78.06 623 PHE A C 1
ATOM 4909 O O . PHE A 1 623 ? 6.681 23.377 10.855 1.00 78.06 623 PHE A O 1
ATOM 4916 N N . PRO A 1 624 ? 4.962 24.211 12.011 1.00 80.50 624 PRO A N 1
ATOM 4917 C CA . PRO A 1 624 ? 4.078 24.228 10.856 1.00 80.50 624 PRO A CA 1
ATOM 4918 C C . PRO A 1 624 ? 4.534 25.264 9.824 1.00 80.50 624 PRO A C 1
ATOM 4920 O O . PRO A 1 624 ? 4.554 26.469 10.099 1.00 80.50 624 PRO A O 1
ATOM 4923 N N . THR A 1 625 ? 4.827 24.788 8.618 1.00 85.94 625 THR A N 1
ATOM 4924 C CA . THR A 1 625 ? 4.945 25.619 7.419 1.00 85.94 625 THR A CA 1
ATOM 4925 C C . THR A 1 625 ? 3.574 26.217 7.103 1.00 85.94 625 THR A C 1
ATOM 4927 O O . THR A 1 625 ? 2.576 25.501 7.044 1.00 85.94 625 THR A O 1
ATOM 4930 N N . LEU A 1 626 ? 3.504 27.541 6.951 1.00 87.12 626 LEU A N 1
ATOM 4931 C CA . LEU A 1 626 ? 2.276 28.269 6.607 1.00 87.12 626 LEU A CA 1
ATOM 4932 C C . LEU A 1 626 ? 2.247 28.620 5.119 1.00 87.12 626 LEU A C 1
ATOM 4934 O O . LEU A 1 626 ? 1.209 28.511 4.465 1.00 87.12 626 LEU A O 1
ATOM 4938 N N . ASN A 1 627 ? 3.398 29.022 4.584 1.00 91.25 627 ASN A N 1
ATOM 4939 C CA . ASN A 1 627 ? 3.592 29.268 3.166 1.00 91.25 627 ASN A CA 1
ATOM 4940 C C . ASN A 1 627 ? 4.963 28.757 2.729 1.00 91.25 627 ASN A C 1
ATOM 4942 O O . ASN A 1 627 ? 5.935 28.851 3.481 1.00 91.25 627 ASN A O 1
ATOM 4946 N N . MET A 1 628 ? 5.009 28.230 1.512 1.00 93.25 628 MET A N 1
ATOM 4947 C CA . MET A 1 628 ? 6.228 27.761 0.875 1.00 93.25 628 MET A CA 1
ATOM 4948 C C . MET A 1 628 ? 6.183 28.113 -0.606 1.00 93.25 628 MET A C 1
ATOM 4950 O O . MET A 1 628 ? 5.181 27.844 -1.268 1.00 93.25 628 MET A O 1
ATOM 4954 N N . ALA A 1 629 ? 7.261 28.682 -1.129 1.00 96.12 629 ALA A N 1
ATOM 4955 C CA . ALA A 1 629 ? 7.449 28.860 -2.559 1.00 96.12 629 ALA A CA 1
ATOM 4956 C C . ALA A 1 629 ? 8.686 28.083 -3.003 1.00 96.12 629 ALA A C 1
ATOM 4958 O O . ALA A 1 629 ? 9.741 28.256 -2.406 1.00 96.12 629 ALA A O 1
ATOM 4959 N N . VAL A 1 630 ? 8.563 27.240 -4.027 1.00 96.69 630 VAL A N 1
ATOM 4960 C CA . VAL A 1 630 ? 9.653 26.434 -4.589 1.00 96.69 630 VAL A CA 1
ATOM 4961 C C . VAL A 1 630 ? 9.871 26.843 -6.036 1.00 96.69 630 VAL A C 1
ATOM 4963 O O . VAL A 1 630 ? 8.950 26.800 -6.850 1.00 96.69 630 VAL A O 1
ATOM 4966 N N . GLN A 1 631 ? 11.097 27.228 -6.361 1.00 96.50 631 GLN A N 1
ATOM 4967 C CA . GLN A 1 631 ? 11.553 27.512 -7.709 1.00 96.50 631 GLN A CA 1
ATOM 4968 C C . GLN A 1 631 ? 12.404 26.344 -8.200 1.00 96.50 631 GLN A C 1
ATOM 4970 O O . GLN A 1 631 ? 13.397 25.995 -7.566 1.00 96.50 631 GLN A O 1
ATOM 4975 N N . TYR A 1 632 ? 12.047 25.779 -9.349 1.00 93.75 632 TYR A N 1
ATOM 4976 C CA . TYR A 1 632 ? 12.852 24.772 -10.031 1.00 93.75 632 TYR A CA 1
ATOM 4977 C C . TYR A 1 632 ? 13.881 25.504 -10.888 1.00 93.75 632 TYR A C 1
ATOM 4979 O O . TYR A 1 632 ? 13.525 26.321 -11.740 1.00 93.75 632 TYR A O 1
ATOM 4987 N N . VAL A 1 633 ? 15.158 25.289 -10.577 1.00 90.00 633 VAL A N 1
ATOM 4988 C CA . VAL A 1 633 ? 16.283 26.046 -11.144 1.00 90.00 633 VAL A CA 1
ATOM 4989 C C . VAL A 1 633 ? 16.986 25.245 -12.233 1.00 90.00 633 VAL A C 1
ATOM 4991 O O . VAL A 1 633 ? 17.356 25.807 -13.261 1.00 90.00 633 VAL A O 1
ATOM 4994 N N . PHE A 1 634 ? 17.151 23.939 -12.025 1.00 87.44 634 PHE A N 1
ATOM 4995 C CA . PHE A 1 634 ? 17.786 23.041 -12.982 1.00 87.44 634 PHE A CA 1
ATOM 4996 C C . PHE A 1 634 ? 17.013 21.714 -13.043 1.00 87.44 634 PHE A C 1
ATOM 4998 O O . PHE A 1 634 ? 16.590 21.222 -11.991 1.00 87.44 634 PHE A O 1
ATOM 5005 N N . PRO A 1 635 ? 16.805 21.127 -14.239 1.00 86.44 635 PRO A N 1
ATOM 5006 C CA . PRO A 1 635 ? 16.131 19.840 -14.362 1.00 86.44 635 PRO A CA 1
ATOM 5007 C C . PRO A 1 635 ? 16.920 18.737 -13.653 1.00 86.44 635 PRO A C 1
ATOM 5009 O O . PRO A 1 635 ? 18.146 18.778 -13.574 1.00 86.44 635 PRO A O 1
ATOM 5012 N N . ILE A 1 636 ? 16.216 17.724 -13.149 1.00 87.50 636 ILE A N 1
ATOM 5013 C CA . ILE A 1 636 ? 16.874 16.563 -12.545 1.00 87.50 636 ILE A CA 1
ATOM 5014 C C . ILE A 1 636 ? 17.723 15.868 -13.622 1.00 87.50 636 ILE A C 1
ATOM 5016 O O . ILE A 1 636 ? 17.195 15.594 -14.704 1.00 87.50 636 ILE A O 1
ATOM 5020 N N . PRO A 1 637 ? 19.017 15.602 -13.358 1.00 86.38 637 PRO A N 1
ATOM 5021 C CA . PRO A 1 637 ? 19.879 14.917 -14.309 1.00 86.38 637 PRO A CA 1
ATOM 5022 C C . PRO A 1 637 ? 19.324 13.550 -14.742 1.00 86.38 637 PRO A C 1
ATOM 5024 O O . PRO A 1 637 ? 18.665 12.880 -13.941 1.00 86.38 637 PRO A O 1
ATOM 5027 N N . PRO A 1 638 ? 19.618 13.110 -15.979 1.00 83.88 638 PRO A N 1
ATOM 5028 C CA . PRO A 1 638 ? 19.328 11.754 -16.433 1.00 83.88 638 PRO A CA 1
ATOM 5029 C C . PRO A 1 638 ? 19.956 10.685 -15.534 1.00 83.88 638 PRO A C 1
ATOM 5031 O O . PRO A 1 638 ? 20.970 10.916 -14.876 1.00 83.88 638 PRO A O 1
ATOM 5034 N N . GLU A 1 639 ? 19.354 9.501 -15.530 1.00 77.31 639 GLU A N 1
ATOM 5035 C CA . GLU A 1 639 ? 19.729 8.397 -14.642 1.00 77.31 639 GLU A CA 1
ATOM 5036 C C . GLU A 1 639 ? 21.119 7.815 -14.929 1.00 77.31 639 GLU A C 1
ATOM 5038 O O . GLU A 1 639 ? 21.798 7.353 -14.018 1.00 77.31 639 GLU A O 1
ATOM 5043 N N . ASP A 1 640 ? 21.564 7.884 -16.178 1.00 81.81 640 ASP A N 1
ATOM 5044 C CA . ASP A 1 640 ? 22.878 7.450 -16.651 1.00 81.81 640 ASP A CA 1
ATOM 5045 C C . ASP A 1 640 ? 23.970 8.519 -16.471 1.00 81.81 640 ASP A C 1
ATOM 5047 O O . ASP A 1 640 ? 25.107 8.339 -16.911 1.00 81.81 640 ASP A O 1
ATOM 5051 N N . SER A 1 641 ? 23.650 9.644 -15.823 1.00 85.50 641 SER A N 1
ATOM 5052 C CA . SER A 1 641 ? 24.597 10.731 -15.608 1.00 85.50 641 SER A CA 1
ATOM 5053 C C . SER A 1 641 ? 25.802 10.272 -14.765 1.00 85.50 641 SER A C 1
ATOM 5055 O O . SER A 1 641 ? 25.642 9.995 -13.576 1.00 85.50 641 SER A O 1
ATOM 5057 N N . PRO A 1 642 ? 27.044 10.349 -15.282 1.00 86.69 642 PRO A N 1
ATOM 5058 C CA . PRO A 1 642 ? 28.239 9.871 -14.577 1.00 86.69 642 PRO A CA 1
ATOM 5059 C C . PRO A 1 642 ? 28.681 10.771 -13.411 1.00 86.69 642 PRO A C 1
ATOM 5061 O O . PRO A 1 642 ? 29.632 10.450 -12.704 1.00 86.69 642 PRO A O 1
ATOM 5064 N N . HIS A 1 643 ? 28.039 11.928 -13.230 1.00 89.62 643 HIS A N 1
ATOM 5065 C CA . HIS A 1 643 ? 28.441 12.951 -12.258 1.00 89.62 643 HIS A CA 1
ATOM 5066 C C . HIS A 1 643 ? 27.419 13.208 -11.148 1.00 89.62 643 HIS A C 1
ATOM 5068 O O . HIS A 1 643 ? 27.635 14.102 -10.322 1.00 89.62 643 HIS A O 1
ATOM 5074 N N . HIS A 1 644 ? 26.293 12.489 -11.164 1.00 92.94 644 HIS A N 1
ATOM 5075 C CA . HIS A 1 644 ? 25.164 12.775 -10.288 1.00 92.94 644 HIS A CA 1
ATOM 5076 C C . HIS A 1 644 ? 24.603 11.493 -9.679 1.00 92.94 644 HIS A C 1
ATOM 5078 O O . HIS A 1 644 ? 24.280 10.546 -10.388 1.00 92.94 644 HIS A O 1
ATOM 5084 N N . ALA A 1 645 ? 24.457 11.500 -8.360 1.00 93.00 645 ALA A N 1
ATOM 5085 C CA . ALA A 1 645 ? 23.762 10.482 -7.594 1.00 93.00 645 ALA A CA 1
ATOM 5086 C C . ALA A 1 645 ? 22.270 10.461 -7.955 1.00 93.00 645 ALA A C 1
ATOM 5088 O O . ALA A 1 645 ? 21.660 11.508 -8.188 1.00 93.00 645 ALA A O 1
ATOM 5089 N N . ARG A 1 646 ? 21.665 9.273 -7.943 1.00 90.69 646 ARG A N 1
ATOM 5090 C CA . ARG A 1 646 ? 20.251 9.086 -8.289 1.00 90.69 646 ARG A CA 1
ATOM 5091 C C . ARG A 1 646 ? 19.336 9.336 -7.091 1.00 90.69 646 ARG A C 1
ATOM 5093 O O . ARG A 1 646 ? 18.211 9.822 -7.252 1.00 90.69 646 ARG A O 1
ATOM 5100 N N . ARG A 1 647 ? 19.800 8.986 -5.889 1.00 92.81 647 ARG A N 1
ATOM 5101 C CA . ARG A 1 647 ? 18.991 9.004 -4.657 1.00 92.81 647 ARG A CA 1
ATOM 5102 C C . ARG A 1 647 ? 19.538 9.914 -3.555 1.00 92.81 647 ARG A C 1
ATOM 5104 O O . ARG A 1 647 ? 18.896 10.020 -2.509 1.00 92.81 647 ARG A O 1
ATOM 5111 N N . THR A 1 648 ? 20.658 10.600 -3.797 1.00 94.69 648 THR A N 1
ATOM 5112 C CA . THR A 1 648 ? 21.272 11.558 -2.862 1.00 94.69 648 THR A CA 1
ATOM 5113 C C . THR A 1 648 ? 21.221 12.988 -3.387 1.00 94.69 648 THR A C 1
ATOM 5115 O O . THR A 1 648 ? 21.528 13.260 -4.546 1.00 94.69 648 THR A O 1
ATOM 5118 N N . VAL A 1 649 ? 20.881 13.926 -2.503 1.00 96.38 649 VAL A N 1
ATOM 5119 C CA . VAL A 1 649 ? 20.909 15.373 -2.752 1.00 96.38 649 VAL A CA 1
ATOM 5120 C C . VAL A 1 649 ? 21.614 16.108 -1.622 1.00 96.38 649 VAL A C 1
ATOM 5122 O O . VAL A 1 649 ? 21.566 15.709 -0.456 1.00 96.38 649 VAL A O 1
ATOM 5125 N N . GLY A 1 650 ? 22.274 17.206 -1.975 1.00 95.81 650 GLY A N 1
ATOM 5126 C CA . GLY A 1 650 ? 22.792 18.169 -1.016 1.00 95.81 650 GLY A CA 1
ATOM 5127 C C . GLY A 1 650 ? 21.706 19.164 -0.636 1.00 95.81 650 GLY A C 1
ATOM 5128 O O . GLY A 1 650 ? 21.032 19.708 -1.504 1.00 95.81 650 GLY A O 1
ATOM 5129 N N . VAL A 1 651 ? 21.543 19.434 0.652 1.00 94.56 651 VAL A N 1
ATOM 5130 C CA . VAL A 1 651 ? 20.602 20.440 1.151 1.00 94.56 651 VAL A CA 1
ATOM 5131 C C . VAL A 1 651 ? 21.381 21.509 1.889 1.00 94.56 651 VAL A C 1
ATOM 5133 O O . VAL A 1 651 ? 22.267 21.205 2.689 1.00 94.56 651 VAL A O 1
ATOM 5136 N N . TYR A 1 652 ? 21.050 22.765 1.623 1.00 92.38 652 TYR A N 1
ATOM 5137 C CA . TYR A 1 652 ? 21.574 23.907 2.351 1.00 92.38 652 TYR A CA 1
ATOM 5138 C C . TYR A 1 652 ? 20.446 24.842 2.735 1.00 92.38 652 TYR A C 1
ATOM 5140 O O . TYR A 1 652 ? 19.575 25.160 1.937 1.00 92.38 652 TYR A O 1
ATOM 5148 N N . PHE A 1 653 ? 20.481 25.290 3.973 1.00 89.12 653 PHE A N 1
ATOM 5149 C CA . PHE A 1 653 ? 19.476 26.127 4.581 1.00 89.12 653 PHE A CA 1
ATOM 5150 C C . PHE A 1 653 ? 20.139 27.375 5.149 1.00 89.12 653 PHE A C 1
ATOM 5152 O O . PHE A 1 653 ? 21.202 27.299 5.771 1.00 89.12 653 PHE A O 1
ATOM 5159 N N . SER A 1 654 ? 19.443 28.503 5.031 1.00 85.56 654 SER A N 1
ATOM 5160 C CA . SER A 1 654 ? 19.751 29.741 5.738 1.00 85.56 654 SER A CA 1
ATOM 5161 C C . SER A 1 654 ? 18.461 30.413 6.217 1.00 85.56 654 SER A C 1
ATOM 5163 O O . SER A 1 654 ? 17.521 30.591 5.443 1.00 85.56 654 SER A O 1
ATOM 5165 N N . GLY A 1 655 ? 18.408 30.802 7.488 1.00 81.44 655 GLY A N 1
ATOM 5166 C CA . GLY A 1 655 ? 17.332 31.612 8.068 1.00 81.44 655 GLY A CA 1
ATOM 5167 C C . GLY A 1 655 ? 17.908 32.851 8.737 1.00 81.44 655 GLY A C 1
ATOM 5168 O O . GLY A 1 655 ? 19.007 32.786 9.283 1.00 81.44 655 GLY A O 1
ATOM 5169 N N . ARG A 1 656 ? 17.220 33.995 8.689 1.00 74.88 656 ARG A N 1
ATOM 5170 C CA . ARG A 1 656 ? 17.815 35.268 9.137 1.00 74.88 656 ARG A CA 1
ATOM 5171 C C . ARG A 1 656 ? 17.148 35.860 10.366 1.00 74.88 656 ARG A C 1
ATOM 5173 O O . ARG A 1 656 ? 17.850 36.413 11.211 1.00 74.88 656 ARG A O 1
ATOM 5180 N N . PHE A 1 657 ? 15.834 35.734 10.494 1.00 68.75 657 PHE A N 1
ATOM 5181 C CA . PHE A 1 657 ? 15.071 36.400 11.537 1.00 68.75 657 PHE A CA 1
ATOM 5182 C C . PHE A 1 657 ? 14.026 35.464 12.145 1.00 68.75 657 PHE A C 1
ATOM 5184 O O . PHE A 1 657 ? 13.365 34.683 11.463 1.00 68.75 657 PHE A O 1
ATOM 5191 N N . VAL A 1 658 ? 13.833 35.593 13.459 1.00 67.56 658 VAL A N 1
ATOM 5192 C CA . VAL A 1 658 ? 12.621 35.120 14.125 1.00 67.56 658 VAL A CA 1
ATOM 5193 C C . VAL A 1 658 ? 12.023 36.231 14.950 1.00 67.56 658 VAL A C 1
ATOM 5195 O O . VAL A 1 658 ? 12.702 36.816 15.790 1.00 67.56 658 VAL A O 1
ATOM 5198 N N . ASN A 1 659 ? 10.742 36.494 14.721 1.00 68.50 659 ASN A N 1
ATOM 5199 C CA . ASN A 1 659 ? 9.973 37.451 15.499 1.00 68.50 659 ASN A CA 1
ATOM 5200 C C . ASN A 1 659 ? 8.625 36.838 15.883 1.00 68.50 659 ASN A C 1
ATOM 5202 O O . ASN A 1 659 ? 7.909 36.343 15.013 1.00 68.50 659 ASN A O 1
ATOM 5206 N N . ASP A 1 660 ? 8.296 36.826 17.175 1.00 68.75 660 ASP A N 1
ATOM 5207 C CA . ASP A 1 660 ? 7.068 36.217 17.710 1.00 68.75 660 ASP A CA 1
ATOM 5208 C C . ASP A 1 660 ? 6.828 34.770 17.224 1.00 68.75 660 ASP A C 1
ATOM 5210 O O . ASP A 1 660 ? 5.714 34.373 16.881 1.00 68.75 660 ASP A O 1
ATOM 5214 N N . GLY A 1 661 ? 7.905 33.981 17.124 1.00 66.19 661 GLY A N 1
ATOM 5215 C CA . GLY A 1 661 ? 7.863 32.602 16.628 1.00 66.19 661 GLY A CA 1
ATOM 5216 C C . GLY A 1 661 ? 7.702 32.467 15.110 1.00 66.19 661 GLY A C 1
ATOM 5217 O O . GLY A 1 661 ? 7.654 31.351 14.614 1.00 66.19 661 GLY A O 1
ATOM 5218 N N . ARG A 1 662 ? 7.635 33.554 14.340 1.00 73.94 662 ARG A N 1
ATOM 5219 C CA . ARG A 1 662 ? 7.626 33.501 12.869 1.00 73.94 662 ARG A CA 1
ATOM 5220 C C . ARG A 1 662 ? 9.049 33.442 12.352 1.00 73.94 662 ARG A C 1
ATOM 5222 O O . ARG A 1 662 ? 9.847 34.286 12.741 1.00 73.94 662 ARG A O 1
ATOM 5229 N N . HIS A 1 663 ? 9.339 32.483 11.484 1.00 73.81 663 HIS A N 1
ATOM 5230 C CA . HIS A 1 663 ? 10.673 32.228 10.948 1.00 73.81 663 HIS A CA 1
ATOM 5231 C C . HIS A 1 663 ? 10.676 32.330 9.420 1.00 73.81 663 HIS A C 1
ATOM 5233 O O . HIS A 1 663 ? 9.829 31.713 8.766 1.00 73.81 663 HIS A O 1
ATOM 5239 N N . ASP A 1 664 ? 11.656 33.048 8.862 1.00 76.88 664 ASP A N 1
ATOM 5240 C CA . ASP A 1 664 ? 11.973 33.035 7.432 1.00 76.88 664 ASP A CA 1
ATOM 5241 C C . ASP A 1 664 ? 13.087 32.025 7.139 1.00 76.88 664 ASP A C 1
ATOM 5243 O O . ASP A 1 664 ? 14.147 32.047 7.760 1.00 76.88 664 ASP A O 1
ATOM 5247 N N . ALA A 1 665 ? 12.848 31.107 6.205 1.00 81.25 665 ALA A N 1
ATOM 5248 C CA . ALA A 1 665 ? 13.860 30.142 5.782 1.00 81.25 665 ALA A CA 1
ATOM 5249 C C . ALA A 1 665 ? 14.025 30.146 4.271 1.00 81.25 665 ALA A C 1
ATOM 5251 O O . ALA A 1 665 ? 13.040 30.079 3.539 1.00 81.25 665 ALA A O 1
ATOM 5252 N N . THR A 1 666 ? 15.274 30.137 3.821 1.00 89.81 666 THR A N 1
ATOM 5253 C CA . THR A 1 666 ? 15.649 29.827 2.443 1.00 89.81 666 THR A CA 1
ATOM 5254 C C . THR A 1 666 ? 16.345 28.475 2.412 1.00 89.81 666 THR A C 1
ATOM 5256 O O . THR A 1 666 ? 17.222 28.213 3.235 1.00 89.81 666 THR A O 1
ATOM 5259 N N . VAL A 1 667 ? 15.955 27.624 1.469 1.00 92.44 667 VAL A N 1
ATOM 5260 C CA . VAL A 1 667 ? 16.531 26.297 1.250 1.00 92.44 667 VAL A CA 1
ATOM 5261 C C . VAL A 1 667 ? 16.998 26.186 -0.190 1.00 92.44 667 VAL A C 1
ATOM 5263 O O . VAL A 1 667 ? 16.347 26.680 -1.105 1.00 92.44 667 VAL A O 1
ATOM 5266 N N . GLU A 1 668 ? 18.126 25.528 -0.385 1.00 94.81 668 GLU A N 1
ATOM 5267 C CA . GLU A 1 668 ? 18.682 25.163 -1.675 1.00 94.81 668 GLU A CA 1
ATOM 5268 C C . GLU A 1 668 ? 18.851 23.642 -1.705 1.00 94.81 668 GLU A C 1
ATOM 5270 O O . GLU A 1 668 ? 19.424 23.056 -0.781 1.00 94.81 668 GLU A O 1
ATOM 5275 N N . VAL A 1 669 ? 18.368 23.008 -2.770 1.00 96.19 669 VAL A N 1
ATOM 5276 C CA . VAL A 1 669 ? 18.527 21.575 -3.020 1.00 96.19 669 VAL A CA 1
ATOM 5277 C C . VAL A 1 669 ? 19.435 21.404 -4.227 1.00 96.19 669 VAL A C 1
ATOM 5279 O O . VAL A 1 669 ? 19.148 21.907 -5.311 1.00 96.19 669 VAL A O 1
ATOM 5282 N N . TRP A 1 670 ? 20.537 20.696 -4.035 1.00 96.62 670 TRP A N 1
ATOM 5283 C CA . TRP A 1 670 ? 21.614 20.507 -4.996 1.00 96.62 670 TRP A CA 1
ATOM 5284 C C . TRP A 1 670 ? 21.756 19.033 -5.361 1.00 96.62 670 TRP A C 1
ATOM 5286 O O . TRP A 1 670 ? 21.500 18.150 -4.542 1.00 96.62 670 TRP A O 1
ATOM 5296 N N . THR A 1 671 ? 22.217 18.759 -6.577 1.00 95.81 671 THR A N 1
ATOM 5297 C CA . THR A 1 671 ? 22.675 17.418 -6.956 1.00 95.81 671 THR A CA 1
ATOM 5298 C C . THR A 1 671 ? 23.837 16.963 -6.064 1.00 95.81 671 THR A C 1
ATOM 5300 O O . THR A 1 671 ? 24.568 17.788 -5.507 1.00 95.81 671 THR A O 1
ATOM 5303 N N . ALA A 1 672 ? 24.019 15.649 -5.925 1.00 95.44 672 ALA A N 1
ATOM 5304 C CA . ALA A 1 672 ? 25.173 15.071 -5.241 1.00 95.44 672 ALA A CA 1
ATOM 5305 C C . ALA A 1 672 ? 26.106 14.363 -6.234 1.00 95.44 672 ALA A C 1
ATOM 5307 O O . ALA A 1 672 ? 25.610 13.770 -7.187 1.00 95.44 672 ALA A O 1
ATOM 5308 N N . PRO A 1 673 ? 27.434 14.377 -6.016 1.00 94.50 673 PRO A N 1
ATOM 5309 C CA . PRO A 1 673 ? 28.396 13.705 -6.897 1.00 94.50 673 PRO A CA 1
ATOM 5310 C C . PRO A 1 673 ? 28.351 12.175 -6.810 1.00 94.50 673 PRO A C 1
ATOM 5312 O O . PRO A 1 673 ? 28.774 11.505 -7.745 1.00 94.50 673 PRO A O 1
ATOM 5315 N N . ALA A 1 674 ? 27.878 11.632 -5.687 1.00 94.06 674 ALA A N 1
ATOM 5316 C CA . ALA A 1 674 ? 27.804 10.205 -5.410 1.00 94.06 674 ALA A CA 1
ATOM 5317 C C . ALA A 1 674 ? 26.807 9.932 -4.277 1.00 94.06 674 ALA A C 1
ATOM 5319 O O . ALA A 1 674 ? 26.400 10.855 -3.561 1.00 94.06 674 ALA A O 1
ATOM 5320 N N . GLU A 1 675 ? 26.440 8.664 -4.111 1.00 94.31 675 GLU A N 1
ATOM 5321 C CA . GLU A 1 675 ? 25.700 8.203 -2.940 1.00 94.31 675 GLU A CA 1
ATOM 5322 C C . GLU A 1 675 ? 26.576 8.283 -1.670 1.00 94.31 675 GLU A C 1
ATOM 5324 O O . GLU A 1 675 ? 27.808 8.357 -1.724 1.00 94.31 675 GLU A O 1
ATOM 5329 N N . LEU A 1 676 ? 25.949 8.307 -0.496 1.00 92.88 676 LEU A N 1
ATOM 5330 C CA . LEU A 1 676 ? 26.631 8.328 0.796 1.00 92.88 676 LEU A CA 1
ATOM 5331 C C . LEU A 1 676 ? 27.552 7.118 0.959 1.00 92.88 676 LEU A C 1
ATOM 5333 O O . LEU A 1 676 ? 27.123 5.973 0.841 1.00 92.88 676 LEU A O 1
ATOM 5337 N N . GLY A 1 677 ? 28.811 7.389 1.302 1.00 89.69 677 GLY A N 1
ATOM 5338 C CA . GLY A 1 677 ? 29.846 6.361 1.442 1.00 89.69 677 GLY A CA 1
ATOM 5339 C C . GLY A 1 677 ? 30.445 5.864 0.120 1.00 89.69 677 GLY A C 1
ATOM 5340 O O . GLY A 1 677 ? 31.374 5.060 0.156 1.00 89.69 677 GLY A O 1
ATOM 5341 N N . GLU A 1 678 ? 29.976 6.359 -1.027 1.00 88.44 678 GLU A N 1
ATOM 5342 C CA . GLU A 1 678 ? 30.401 5.927 -2.363 1.00 88.44 678 GLU A CA 1
ATOM 5343 C C . GLU A 1 678 ? 31.093 7.058 -3.157 1.00 88.44 678 GLU A C 1
ATOM 5345 O O . GLU A 1 678 ? 31.130 8.220 -2.740 1.00 88.44 678 GLU A O 1
ATOM 5350 N N . GLY A 1 679 ? 31.640 6.703 -4.327 1.00 82.19 679 GLY A N 1
ATOM 5351 C CA . GLY A 1 679 ? 32.235 7.622 -5.307 1.00 82.19 679 GLY A CA 1
ATOM 5352 C C . GLY A 1 679 ? 33.674 8.036 -5.009 1.00 82.19 679 GLY A C 1
ATOM 5353 O O . GLY A 1 679 ? 34.117 8.001 -3.865 1.00 82.19 679 GLY A O 1
ATOM 5354 N N . ASP A 1 680 ? 34.423 8.433 -6.036 1.00 77.88 680 ASP A N 1
ATOM 5355 C CA . ASP A 1 680 ? 35.824 8.841 -5.903 1.00 77.88 680 ASP A CA 1
ATOM 5356 C C . ASP A 1 680 ? 35.971 10.338 -5.622 1.00 77.88 680 ASP A C 1
ATOM 5358 O O . ASP A 1 680 ? 35.289 11.180 -6.207 1.00 77.88 680 ASP A O 1
ATOM 5362 N N . GLU A 1 681 ? 36.904 10.681 -4.733 1.00 69.69 681 GLU A N 1
ATOM 5363 C CA . GLU A 1 681 ? 37.226 12.069 -4.394 1.00 69.69 681 GLU A CA 1
ATOM 5364 C C . GLU A 1 681 ? 38.061 12.727 -5.493 1.00 69.69 681 GLU A C 1
ATOM 5366 O O . GLU A 1 681 ? 39.261 12.962 -5.350 1.00 69.69 681 GLU A O 1
ATOM 5371 N N . ASN A 1 682 ? 37.420 13.052 -6.612 1.00 74.88 682 ASN A N 1
ATOM 5372 C CA . ASN A 1 682 ? 38.012 13.977 -7.565 1.00 74.88 682 ASN A CA 1
ATOM 5373 C C . ASN A 1 682 ? 37.964 15.405 -6.986 1.00 74.88 682 ASN A C 1
ATOM 5375 O O . ASN A 1 682 ? 36.926 15.826 -6.475 1.00 74.88 682 ASN A O 1
ATOM 5379 N N . LEU A 1 683 ? 39.058 16.170 -7.074 1.00 70.69 683 LEU A N 1
ATOM 5380 C CA . LEU A 1 683 ? 39.164 17.532 -6.520 1.00 70.69 683 LEU A CA 1
ATOM 5381 C C . LEU A 1 683 ? 38.083 18.484 -7.069 1.00 70.69 683 LEU A C 1
ATOM 5383 O O . LEU A 1 683 ? 37.632 19.385 -6.357 1.00 70.69 683 LEU A O 1
ATOM 5387 N N . ASP A 1 684 ? 37.597 18.211 -8.280 1.00 84.88 684 ASP A N 1
ATOM 5388 C CA . ASP A 1 684 ? 36.645 19.046 -9.014 1.00 84.88 684 ASP A CA 1
ATOM 5389 C C . ASP A 1 684 ? 35.188 18.559 -8.918 1.00 84.88 684 ASP A C 1
ATOM 5391 O O . ASP A 1 684 ? 34.333 18.971 -9.701 1.00 84.88 684 ASP A O 1
ATOM 5395 N N . TRP A 1 685 ? 34.847 17.713 -7.936 1.00 89.44 685 TRP A N 1
ATOM 5396 C CA . TRP A 1 685 ? 33.495 17.140 -7.790 1.00 89.44 685 TRP A CA 1
ATOM 5397 C C . TRP A 1 685 ? 32.364 18.179 -7.696 1.00 89.44 685 TRP A C 1
ATOM 5399 O O . TRP A 1 685 ? 31.202 17.854 -7.943 1.00 89.44 685 TRP A O 1
ATOM 5409 N N . ARG A 1 686 ? 32.697 19.431 -7.349 1.00 90.00 686 ARG A N 1
ATOM 5410 C CA . ARG A 1 686 ? 31.775 20.575 -7.255 1.00 90.00 686 ARG A CA 1
ATOM 5411 C C . ARG A 1 686 ? 31.428 21.206 -8.601 1.00 90.00 686 ARG A C 1
ATOM 5413 O O . ARG A 1 686 ? 30.411 21.888 -8.684 1.00 90.00 686 ARG A O 1
ATOM 5420 N N . GLU A 1 687 ? 32.268 21.030 -9.618 1.00 86.81 687 GLU A N 1
ATOM 5421 C CA . GLU A 1 687 ? 32.079 21.590 -10.962 1.00 86.81 687 GLU A CA 1
ATOM 5422 C C . GLU A 1 687 ? 30.782 21.122 -11.640 1.00 86.81 687 GLU A C 1
ATOM 5424 O O . GLU A 1 687 ? 30.028 21.972 -12.127 1.00 86.81 687 GLU A O 1
ATOM 5429 N N . PRO A 1 688 ? 30.462 19.812 -11.675 1.00 88.88 688 PRO A N 1
ATOM 5430 C CA . PRO A 1 688 ? 29.260 19.338 -12.350 1.00 88.88 688 PRO A CA 1
ATOM 5431 C C . PRO A 1 688 ? 27.978 19.593 -11.556 1.00 88.88 688 PRO A C 1
ATOM 5433 O O . PRO A 1 688 ? 26.910 19.604 -12.157 1.00 88.88 688 PRO A O 1
ATOM 5436 N N . GLN A 1 689 ? 28.060 19.862 -10.248 1.00 91.75 689 GLN A N 1
ATOM 5437 C CA . GLN A 1 689 ? 26.862 19.963 -9.416 1.00 91.75 689 GLN A CA 1
ATOM 5438 C C . GLN A 1 689 ? 25.997 21.173 -9.783 1.00 91.75 689 GLN A C 1
ATOM 5440 O O . GLN A 1 689 ? 26.495 22.250 -10.131 1.00 91.75 689 GLN A O 1
ATOM 5445 N N . ARG A 1 690 ? 24.679 20.993 -9.701 1.00 90.88 690 ARG A N 1
ATOM 5446 C CA . ARG A 1 690 ? 23.670 21.995 -10.057 1.00 90.88 690 ARG A CA 1
ATOM 5447 C C . ARG A 1 690 ? 22.662 22.159 -8.926 1.00 90.88 690 ARG A C 1
ATOM 5449 O O . ARG A 1 690 ? 22.320 21.201 -8.236 1.00 90.88 690 ARG A O 1
ATOM 5456 N N . CYS A 1 691 ? 22.184 23.387 -8.744 1.00 93.31 691 CYS A N 1
ATOM 5457 C CA . CYS A 1 691 ? 21.061 23.667 -7.858 1.00 93.31 691 CYS A CA 1
ATOM 5458 C C . CYS A 1 691 ? 19.777 23.243 -8.575 1.00 93.31 691 CYS A C 1
ATOM 5460 O O . CYS A 1 691 ? 19.440 23.809 -9.612 1.00 93.31 691 CYS A O 1
ATOM 5462 N N . LEU A 1 692 ? 19.097 22.230 -8.046 1.00 93.56 692 LEU A N 1
ATOM 5463 C CA . LEU A 1 692 ? 17.860 21.679 -8.594 1.00 93.56 692 LEU A CA 1
ATOM 5464 C C . LEU A 1 692 ? 16.673 22.582 -8.267 1.00 93.56 692 LEU A C 1
ATOM 5466 O O . LEU A 1 692 ? 15.866 22.902 -9.140 1.00 93.56 692 LEU A O 1
ATOM 5470 N N . ALA A 1 693 ? 16.583 23.018 -7.011 1.00 95.12 693 ALA A N 1
ATOM 5471 C CA . ALA A 1 693 ? 15.496 23.860 -6.543 1.00 95.12 693 ALA A CA 1
ATOM 5472 C C . ALA A 1 693 ? 15.939 24.802 -5.424 1.00 95.12 693 ALA A C 1
ATOM 5474 O O . ALA A 1 693 ? 16.793 24.464 -4.605 1.00 95.12 693 ALA A O 1
ATOM 5475 N N . THR A 1 694 ? 15.300 25.964 -5.355 1.00 95.56 694 THR A N 1
ATOM 5476 C CA . THR A 1 694 ? 15.366 26.857 -4.197 1.00 95.56 694 THR A CA 1
ATOM 5477 C C . THR A 1 694 ? 13.978 27.034 -3.614 1.00 95.56 694 THR A C 1
ATOM 5479 O O . THR A 1 694 ? 12.987 27.014 -4.340 1.00 95.56 694 THR A O 1
ATOM 5482 N N . ALA A 1 695 ? 13.884 27.189 -2.301 1.00 94.56 695 ALA A N 1
ATOM 5483 C CA . ALA A 1 695 ? 12.612 27.363 -1.631 1.00 94.56 695 ALA A CA 1
ATOM 5484 C C . ALA A 1 695 ? 12.668 28.442 -0.557 1.00 94.56 695 ALA A C 1
ATOM 5486 O O . ALA A 1 695 ? 13.649 28.546 0.177 1.00 94.56 695 ALA A O 1
ATOM 5487 N N . THR A 1 696 ? 11.600 29.223 -0.440 1.00 92.25 696 THR A N 1
ATOM 5488 C CA . THR A 1 696 ? 11.394 30.178 0.649 1.00 92.25 696 THR A CA 1
ATOM 5489 C C . THR A 1 696 ? 10.197 29.754 1.483 1.00 92.25 696 THR A C 1
ATOM 5491 O O . THR A 1 696 ? 9.176 29.319 0.953 1.00 92.25 696 THR A O 1
ATOM 5494 N N . HIS A 1 697 ? 10.328 29.872 2.801 1.00 86.50 697 HIS A N 1
ATOM 5495 C CA . HIS A 1 697 ? 9.322 29.413 3.747 1.00 86.50 697 HIS A CA 1
ATOM 5496 C C . HIS A 1 697 ? 8.976 30.504 4.736 1.00 86.50 697 HIS A C 1
ATOM 5498 O O . HIS A 1 697 ? 9.841 31.237 5.224 1.00 86.50 697 HIS A O 1
ATOM 5504 N N . PHE A 1 698 ? 7.702 30.512 5.096 1.00 83.94 698 PHE A N 1
ATOM 5505 C CA . PHE A 1 698 ? 7.204 31.179 6.277 1.00 83.94 698 PHE A CA 1
ATOM 5506 C C . PHE A 1 698 ? 6.609 30.121 7.202 1.00 83.94 698 PHE A C 1
ATOM 5508 O O . PHE A 1 698 ? 5.593 29.497 6.879 1.00 83.94 698 PHE A O 1
ATOM 5515 N N . ALA A 1 699 ? 7.257 29.905 8.343 1.00 79.81 699 ALA A N 1
ATOM 5516 C CA . ALA A 1 699 ? 6.846 28.920 9.337 1.00 79.81 699 ALA A CA 1
ATOM 5517 C C . ALA A 1 699 ? 6.583 29.586 10.690 1.00 79.81 699 ALA A C 1
ATOM 5519 O O . ALA A 1 699 ? 7.142 30.640 11.004 1.00 79.81 699 ALA A O 1
ATOM 5520 N N . LEU A 1 700 ? 5.733 28.956 11.498 1.00 79.19 700 LEU A N 1
ATOM 5521 C CA . LEU A 1 700 ? 5.446 29.385 12.864 1.00 79.19 700 LEU A CA 1
ATOM 5522 C C . LEU A 1 700 ? 6.009 28.367 13.854 1.00 79.19 700 LEU A C 1
ATOM 5524 O O . LEU A 1 700 ? 5.824 27.172 13.677 1.00 79.19 700 LEU A O 1
ATOM 5528 N N . VAL A 1 701 ? 6.654 28.826 14.918 1.00 78.25 701 VAL A N 1
ATOM 5529 C CA . VAL A 1 701 ? 7.074 28.001 16.051 1.00 78.25 701 VAL A CA 1
ATOM 5530 C C . VAL A 1 701 ? 5.927 27.939 17.052 1.00 78.25 701 VAL A C 1
ATOM 5532 O O . VAL A 1 701 ? 5.502 28.967 17.578 1.00 78.25 701 VAL A O 1
ATOM 5535 N N . VAL A 1 702 ? 5.433 26.736 17.341 1.00 74.50 702 VAL A N 1
ATOM 5536 C CA . VAL A 1 702 ? 4.384 26.508 18.348 1.00 74.50 702 VAL A CA 1
ATOM 5537 C C . VAL A 1 702 ? 4.766 25.365 19.291 1.00 74.50 702 VAL A C 1
ATOM 5539 O O . VAL A 1 702 ? 5.538 24.490 18.898 1.00 74.50 702 VAL A O 1
ATOM 5542 N N . PRO A 1 703 ? 4.211 25.303 20.515 1.00 76.25 703 PRO A N 1
ATOM 5543 C CA . PRO A 1 703 ? 4.404 24.150 21.389 1.00 76.25 703 PRO A CA 1
ATOM 5544 C C . PRO A 1 703 ? 3.951 22.847 20.717 1.00 76.25 703 PRO A C 1
ATOM 5546 O O . PRO A 1 703 ? 2.918 22.803 20.046 1.00 76.25 703 PRO A O 1
ATOM 5549 N N . PHE A 1 704 ? 4.682 21.754 20.931 1.00 77.38 704 PHE A N 1
ATOM 5550 C CA . PHE A 1 704 ? 4.382 20.459 20.311 1.00 77.38 704 PHE A CA 1
ATOM 5551 C C . PHE A 1 704 ? 3.029 19.876 20.760 1.00 77.38 704 PHE A C 1
ATOM 5553 O O . PHE A 1 704 ? 2.412 19.104 20.028 1.00 77.38 704 PHE A O 1
ATOM 5560 N N . SER A 1 705 ? 2.497 20.301 21.911 1.00 73.12 705 SER A N 1
ATOM 5561 C CA . SER A 1 705 ? 1.130 19.974 22.343 1.00 73.12 705 SER A CA 1
ATOM 5562 C C . SER A 1 705 ? 0.063 20.415 21.330 1.00 73.12 705 SER A C 1
ATOM 5564 O O . SER A 1 705 ? -0.967 19.757 21.193 1.00 73.12 705 SER A O 1
ATOM 5566 N N . VAL A 1 706 ? 0.324 21.472 20.550 1.00 75.75 706 VAL A N 1
ATOM 5567 C CA . VAL A 1 706 ? -0.550 21.909 19.450 1.00 75.75 706 VAL A CA 1
ATOM 5568 C C . VAL A 1 706 ? -0.585 20.865 18.328 1.00 75.75 706 VAL A C 1
ATOM 5570 O O . VAL A 1 706 ? -1.656 20.588 17.791 1.00 75.75 706 VAL A O 1
ATOM 5573 N N . ASN A 1 707 ? 0.556 20.249 17.995 1.00 80.62 707 ASN A N 1
ATOM 5574 C CA . ASN A 1 707 ? 0.621 19.144 17.030 1.00 80.62 707 ASN A CA 1
ATOM 5575 C C . ASN A 1 707 ? -0.194 17.941 17.533 1.00 80.62 707 ASN A C 1
ATOM 5577 O O . ASN A 1 707 ? -1.051 17.423 16.817 1.00 80.62 707 ASN A O 1
ATOM 5581 N N . GLN A 1 708 ? 0.006 17.561 18.799 1.00 76.94 708 GLN A N 1
ATOM 5582 C CA . GLN A 1 708 ? -0.702 16.441 19.423 1.00 76.94 708 GLN A CA 1
ATOM 5583 C C . GLN A 1 708 ? -2.223 16.645 19.421 1.00 76.94 708 GLN A C 1
ATOM 5585 O O . GLN A 1 708 ? -2.960 15.734 19.040 1.00 76.94 708 GLN A O 1
ATOM 5590 N N . ALA A 1 709 ? -2.689 17.852 19.762 1.00 70.56 709 ALA A N 1
ATOM 5591 C CA . ALA A 1 709 ? -4.107 18.207 19.766 1.00 70.56 709 ALA A CA 1
ATOM 5592 C C . ALA A 1 709 ? -4.745 18.169 18.367 1.00 70.56 709 ALA A C 1
ATOM 5594 O O . ALA A 1 709 ? -5.916 17.812 18.234 1.00 70.56 709 ALA A O 1
ATOM 5595 N N . LYS A 1 710 ? -3.989 18.509 17.313 1.00 67.06 710 LYS A N 1
ATOM 5596 C CA . LYS A 1 710 ? -4.474 18.433 15.925 1.00 67.06 710 LYS A CA 1
ATOM 5597 C C . LYS A 1 710 ? -4.615 16.994 15.423 1.00 67.06 710 LYS A C 1
ATOM 5599 O O . LYS A 1 710 ? -5.498 16.733 14.617 1.00 67.06 710 LYS A O 1
ATOM 5604 N N . GLY A 1 711 ? -3.816 16.069 15.950 1.00 52.53 711 GLY A N 1
ATOM 5605 C CA . GLY A 1 711 ? -3.932 14.636 15.675 1.00 52.53 711 GLY A CA 1
ATOM 5606 C C . GLY A 1 711 ? -5.106 13.918 16.341 1.00 52.53 711 GLY A C 1
ATOM 5607 O O . GLY A 1 711 ? -5.491 12.844 15.896 1.00 52.53 711 GLY A O 1
ATOM 5608 N N . GLY A 1 712 ? -5.655 14.489 17.420 1.00 38.38 712 GLY A N 1
ATOM 5609 C CA . GLY A 1 712 ? -6.711 13.873 18.232 1.00 38.38 712 GLY A CA 1
ATOM 5610 C C . GLY A 1 712 ? -8.144 14.272 17.865 1.00 38.38 712 GLY A C 1
ATOM 5611 O O . GLY A 1 712 ? -9.083 13.724 18.434 1.00 38.38 712 GLY A O 1
ATOM 5612 N N . LYS A 1 713 ? -8.355 15.218 16.940 1.00 36.53 713 LYS A N 1
ATOM 5613 C CA . LYS A 1 713 ? -9.703 15.666 16.550 1.00 36.53 713 LYS A CA 1
ATOM 5614 C C . LYS A 1 713 ? -10.260 14.852 15.381 1.00 36.53 713 LYS A C 1
ATOM 5616 O O . LYS A 1 713 ? -10.368 15.346 14.263 1.00 36.53 713 LYS A O 1
ATOM 5621 N N . VAL A 1 714 ? -10.717 13.640 15.679 1.00 34.38 714 VAL A N 1
ATOM 5622 C CA . VAL A 1 714 ? -11.961 13.157 15.069 1.00 34.38 714 VAL A CA 1
ATOM 5623 C C . VAL A 1 714 ? -13.095 13.828 15.851 1.00 34.38 714 VAL A C 1
ATOM 5625 O O . VAL A 1 714 ? -13.227 13.599 17.045 1.00 34.38 714 VAL A O 1
ATOM 5628 N N . ALA A 1 715 ? -13.834 14.712 15.177 1.00 29.52 715 ALA A N 1
ATOM 5629 C CA . ALA A 1 715 ? -15.133 15.286 15.548 1.00 29.52 715 ALA A CA 1
ATOM 5630 C C . ALA A 1 715 ? -15.339 15.826 16.986 1.00 29.52 715 ALA A C 1
ATOM 5632 O O . ALA A 1 715 ? -15.502 15.083 17.949 1.00 29.52 715 ALA A O 1
ATOM 5633 N N . LYS A 1 716 ? -15.536 17.147 17.095 1.00 24.20 716 LYS A N 1
ATOM 5634 C CA . LYS A 1 716 ? -16.644 17.715 17.883 1.00 24.20 716 LYS A CA 1
ATOM 5635 C C . LYS A 1 716 ? -16.991 19.105 17.340 1.00 24.20 716 LYS A C 1
ATOM 5637 O O . LYS A 1 716 ? -16.105 19.960 17.278 1.00 24.20 716 LYS A O 1
ATOM 5642 N N . LEU A 1 717 ? -18.287 19.246 17.042 1.00 26.61 717 LEU A N 1
ATOM 5643 C CA . LEU A 1 717 ? -19.031 20.310 16.349 1.00 26.61 717 LEU A CA 1
ATOM 5644 C C . LEU A 1 717 ? -18.884 20.318 14.828 1.00 26.61 717 LEU A C 1
ATOM 5646 O O . LEU A 1 717 ? -17.845 20.788 14.318 1.00 26.61 717 LEU A O 1
#

Sequence (717 aa):
MAHLTKPQTYNIEDTNIALLGSDLEKNVREHAGDKELAWSAANLDEPGIRIWRIEQFHVVEWPKERYGSFYDGDSYIILHYPKTYKKTPESESVSYDLHFWLGSNTTQDEAGTAAYKTVELDDHLHGLPVQYREVQDLESARLISYFPRFLVLRGGVATGFRHVSEAPPPDVRRLYRVTLSRAGAKFHLVVREVPAEAESLVAGDVFVLDMGARVWQLNTKASAGKEKFKAAEFAQSLVNERQGQCEVTVYDEGGPGAGIFLAEFGDGTTLREQVPEEDSGIPPTLYRLSDASGDVVFEKVEPVSESSLHTDDAFLLDYSLAKERPAIFVWIGKGASLHERRLVVQYAQRFLNEHKAEGRVRAGIPIIKMVEGNESDEFIRVLAGEHQAVRLTSVAQELFRESGDSDVYAGSVPRDWTVGNVAHGGFTLSLIVQAAILHQRKTAHSEIVHVSAHFLQAVTVDACEVHVKRLRVGKSYANVLAELLQNRQQRILVHLIFGVSSPSPQMTLEPPSPFARRIPLHHHPRNATIRHLPGKMSYAQHLTWAPDPTILARNAAESPSRTRTGGVGGGGFEWGGWMQLKDPKERITSAFLCFIADVFLGSPALWAFNARDKCAMNETNWFPTLNMAVQYVFPIPPEDSPHHARRTVGVYFSGRFVNDGRHDATVEVWTAPAELGEGDENLDWREPQRCLATATHFALVVPFSVNQAKGGKVAKL